Protein AF-0000000077606798 (afdb_homodimer)

Solvent-accessible surface area (backbone atoms only — not comparable to full-atom values): 22899 Å² total; per-residue (Å²): 129,85,68,53,22,37,38,32,32,37,17,49,47,52,59,27,27,37,48,51,53,52,39,44,74,72,58,34,40,28,36,31,19,18,74,56,58,89,78,23,57,72,38,57,70,66,60,51,72,39,81,43,58,38,43,58,64,34,69,66,38,40,52,53,44,38,59,76,44,62,91,40,50,25,35,30,39,37,43,47,50,68,63,57,62,83,28,42,87,86,61,51,46,72,66,56,28,53,50,22,31,34,27,40,26,50,16,51,53,53,43,52,60,61,40,40,68,20,29,49,44,14,18,72,73,69,67,37,20,37,38,35,38,58,48,42,70,64,26,12,54,72,70,59,84,78,34,46,39,44,36,40,28,16,16,32,25,16,28,52,34,38,45,50,20,45,34,56,68,28,44,87,66,38,31,36,51,45,37,35,16,56,67,57,39,51,25,79,70,57,70,57,70,36,85,39,54,43,62,60,26,42,55,25,41,49,53,51,60,74,66,60,55,80,84,61,78,78,55,37,26,35,17,82,86,53,47,75,51,69,68,130,84,67,52,22,37,37,32,31,37,17,50,45,53,59,28,27,37,48,50,53,52,38,42,73,72,58,35,40,28,36,32,19,19,73,56,58,89,76,22,58,72,38,56,72,65,61,51,73,39,78,44,58,39,42,58,65,34,70,68,36,40,54,52,44,36,58,75,45,61,92,41,51,24,35,29,37,35,44,49,49,68,64,56,62,85,27,41,88,86,63,50,45,71,66,57,30,53,49,22,31,35,28,41,26,51,16,50,54,52,43,51,60,60,38,40,69,21,29,48,44,14,19,73,74,68,68,36,20,38,38,36,38,57,50,42,70,64,26,13,56,73,69,59,82,78,34,46,39,44,37,40,26,15,16,32,25,18,29,54,35,39,44,51,19,47,36,56,69,28,43,88,67,40,31,36,52,45,37,36,17,54,66,58,36,50,26,77,70,57,69,56,71,34,86,38,54,41,64,60,24,40,54,25,42,50,54,50,60,73,66,60,56,81,85,62,77,81,57,38,26,37,19,83,86,54,48,74,51,68,69

InterPro domains:
  IPR002347 Short-chain dehydrogenase/reductase SDR [PF00106] (4-190)
  IPR002347 Short-chain dehydrogenase/reductase SDR [PR00081] (5-22)
  IPR002347 Short-chain dehydrogenase/reductase SDR [PR00081] (72-83)
  IPR002347 Short-chain dehydrogenase/reductase SDR [PR00081] (152-171)
  IPR002347 Short-chain dehydrogenase/reductase SDR [PR00081] (173-190)
  IPR036291 NAD(P)-binding domain superfamily [SSF51735] (4-231)
  IPR051468 Fungal Secondary Metabolite SDRs [PTHR43544] (1-231)

Sequence (462 aa):
MTSKTVMITGGNRGIGLAFAQHYVKQGWNVIATARSVDTADELKNLKPWKILTLDTGDEQSILTMAKAVDGVAADLLINNSGVSFAGGLDATTKESMMREFEVNTVGPFLLTRAVLPNLRLAVAAHGQAFVAQITSRMGSIADNGSGGSYGYRASKTALNMVTQSLSLDLQSEKIGCLLLHPGHINTAIINFTGTVEAADSVAGMVRIIERAKLGDKLVMYHFEKGDVLPWMTSKTVMITGGNRGIGLAFAQHYVKQGWNVIATARSVDTADELKNLKPWKILTLDTGDEQSILTMAKAVDGVAADLLINNSGVSFAGGLDATTKESMMREFEVNTVGPFLLTRAVLPNLRLAVAAHGQAFVAQITSRMGSIADNGSGGSYGYRASKTALNMVTQSLSLDLQSEKIGCLLLHPGHINTAIINFTGTVEAADSVAGMVRIIERAKLGDKLVMYHFEKGDVLPW

Structure (mmCIF, N/CA/C/O backbone):
data_AF-0000000077606798-model_v1
#
loop_
_entity.id
_entity.type
_entity.pdbx_description
1 polymer 'Short chain dehydrogenase'
#
loop_
_atom_site.group_PDB
_atom_site.id
_atom_site.type_symbol
_atom_site.label_atom_id
_atom_site.label_alt_id
_atom_site.label_comp_id
_atom_site.label_asym_id
_atom_site.label_entity_id
_atom_site.label_seq_id
_atom_site.pdbx_PDB_ins_code
_atom_site.Cartn_x
_atom_site.Cartn_y
_atom_site.Cartn_z
_atom_site.occupancy
_atom_site.B_iso_or_equiv
_atom_site.auth_seq_id
_atom_site.auth_comp_id
_atom_site.auth_asym_id
_atom_site.auth_atom_id
_atom_site.pdbx_PDB_model_num
ATOM 1 N N . MET A 1 1 ? -1.32 -39.844 -13.5 1 56.16 1 MET A N 1
ATOM 2 C CA . MET A 1 1 ? -1.922 -38.656 -12.938 1 56.16 1 MET A CA 1
ATOM 3 C C . MET A 1 1 ? -1.541 -37.406 -13.758 1 56.16 1 MET A C 1
ATOM 5 O O . MET A 1 1 ? -0.477 -37.375 -14.375 1 56.16 1 MET A O 1
ATOM 9 N N . THR A 1 2 ? -2.58 -36.5 -14.188 1 80.06 2 THR A N 1
ATOM 10 C CA . THR A 1 2 ? -2.271 -35.406 -15.078 1 80.06 2 THR A CA 1
ATOM 11 C C . THR A 1 2 ? -1.278 -34.438 -14.43 1 80.06 2 THR A C 1
ATOM 13 O O . THR A 1 2 ? -1.363 -34.156 -13.227 1 80.06 2 THR A O 1
ATOM 16 N N . SER A 1 3 ? -0.238 -34.094 -15.086 1 93 3 SER A N 1
ATOM 17 C CA . SER A 1 3 ? 0.82 -33.219 -14.609 1 93 3 SER A CA 1
ATOM 18 C C . SER A 1 3 ? 0.248 -31.906 -14.078 1 93 3 SER A C 1
ATOM 20 O O . SER A 1 3 ? -0.699 -31.359 -14.648 1 93 3 SER A O 1
ATOM 22 N N . LYS A 1 4 ? 0.762 -31.5 -12.945 1 97.75 4 LYS A N 1
ATOM 23 C CA . LYS A 1 4 ? 0.365 -30.219 -12.398 1 97.75 4 LYS A CA 1
ATOM 24 C C . LYS A 1 4 ? 0.966 -29.062 -13.203 1 97.75 4 LYS A C 1
ATOM 26 O O . LYS A 1 4 ? 1.966 -29.25 -13.906 1 97.75 4 LYS A O 1
ATOM 31 N N . THR A 1 5 ? 0.314 -27.922 -13.203 1 98.69 5 THR A N 1
ATOM 32 C CA . THR A 1 5 ? 0.747 -26.766 -13.961 1 98.69 5 THR A CA 1
ATOM 33 C C . THR A 1 5 ? 1.038 -25.578 -13.023 1 98.69 5 THR A C 1
ATOM 35 O O . THR A 1 5 ? 0.287 -25.344 -12.078 1 98.69 5 THR A O 1
ATOM 38 N N . VAL A 1 6 ? 2.158 -24.891 -13.266 1 98.88 6 VAL A N 1
ATOM 39 C CA . VAL A 1 6 ? 2.502 -23.672 -12.562 1 98.88 6 VAL A CA 1
ATOM 40 C C . VAL A 1 6 ? 2.654 -22.516 -13.555 1 98.88 6 VAL A C 1
ATOM 42 O O . VAL A 1 6 ? 3.191 -22.703 -14.656 1 98.88 6 VAL A O 1
ATOM 45 N N . MET A 1 7 ? 2.07 -21.375 -13.25 1 98.94 7 MET A N 1
ATOM 46 C CA . MET A 1 7 ? 2.301 -20.125 -13.969 1 98.94 7 MET A CA 1
ATOM 47 C C . MET A 1 7 ? 3.248 -19.219 -13.195 1 98.94 7 MET A C 1
ATOM 49 O O . MET A 1 7 ? 3.055 -18.984 -12 1 98.94 7 MET A O 1
ATOM 53 N N . ILE A 1 8 ? 4.277 -18.719 -13.844 1 98.88 8 ILE A N 1
ATOM 54 C CA . ILE A 1 8 ? 5.305 -17.906 -13.188 1 98.88 8 ILE A CA 1
ATOM 55 C C . ILE A 1 8 ? 5.508 -16.609 -13.961 1 98.88 8 ILE A C 1
ATOM 57 O O . ILE A 1 8 ? 5.82 -16.625 -15.148 1 98.88 8 ILE A O 1
ATOM 61 N N . THR A 1 9 ? 5.316 -15.492 -13.305 1 98.75 9 THR A N 1
ATOM 62 C CA . THR A 1 9 ? 5.637 -14.227 -13.969 1 98.75 9 THR A CA 1
ATOM 63 C C . THR A 1 9 ? 7.105 -13.867 -13.758 1 98.75 9 THR A C 1
ATOM 65 O O . THR A 1 9 ? 7.691 -14.195 -12.727 1 98.75 9 THR A O 1
ATOM 68 N N . GLY A 1 10 ? 7.641 -13.156 -14.742 1 97 10 GLY A N 1
ATOM 69 C CA . GLY A 1 10 ? 9.047 -12.797 -14.656 1 97 10 GLY A CA 1
ATOM 70 C C . GLY A 1 10 ? 9.969 -14 -14.609 1 97 10 GLY A C 1
ATOM 71 O O . GLY A 1 10 ? 10.852 -14.086 -13.75 1 97 10 GLY A O 1
ATOM 72 N N . GLY A 1 11 ? 9.797 -14.906 -15.453 1 96.69 11 GLY A N 1
ATOM 73 C CA . GLY A 1 11 ? 10.492 -16.188 -15.391 1 96.69 11 GLY A CA 1
ATOM 74 C C . GLY A 1 11 ? 11.852 -16.156 -16.062 1 96.69 11 GLY A C 1
ATOM 75 O O . GLY A 1 11 ? 12.594 -17.141 -16.031 1 96.69 11 GLY A O 1
ATOM 76 N N . ASN A 1 12 ? 12.305 -15.016 -16.594 1 93.75 12 ASN A N 1
ATOM 77 C CA . ASN A 1 12 ? 13.461 -14.984 -17.484 1 93.75 12 ASN A CA 1
ATOM 78 C C . ASN A 1 12 ? 14.758 -14.812 -16.688 1 93.75 12 ASN A C 1
ATOM 80 O O . ASN A 1 12 ? 15.852 -15.031 -17.219 1 93.75 12 ASN A O 1
ATOM 84 N N . ARG A 1 13 ? 14.688 -14.422 -15.453 1 90.88 13 ARG A N 1
ATOM 85 C CA . ARG A 1 13 ? 15.898 -14.25 -14.656 1 90.88 13 ARG A CA 1
ATOM 86 C C . ARG A 1 13 ? 15.594 -14.344 -13.164 1 90.88 13 ARG A C 1
ATOM 88 O O . ARG A 1 13 ? 14.43 -14.43 -12.766 1 90.88 13 ARG A O 1
ATOM 95 N N . GLY A 1 14 ? 16.625 -14.484 -12.422 1 93.25 14 GLY A N 1
ATOM 96 C CA . GLY A 1 14 ? 16.531 -14.359 -10.977 1 93.25 14 GLY A CA 1
ATOM 97 C C . GLY A 1 14 ? 15.641 -15.422 -10.344 1 93.25 14 GLY A C 1
ATOM 98 O O . GLY A 1 14 ? 15.797 -16.609 -10.617 1 93.25 14 GLY A O 1
ATOM 99 N N . ILE A 1 15 ? 14.781 -14.969 -9.461 1 96.25 15 ILE A N 1
ATOM 100 C CA . ILE A 1 15 ? 13.922 -15.836 -8.664 1 96.25 15 ILE A CA 1
ATOM 101 C C . ILE A 1 15 ? 12.945 -16.578 -9.578 1 96.25 15 ILE A C 1
ATOM 103 O O . ILE A 1 15 ? 12.734 -17.781 -9.43 1 96.25 15 ILE A O 1
ATOM 107 N N . GLY A 1 16 ? 12.391 -15.836 -10.594 1 97.5 16 GLY A N 1
ATOM 108 C CA . GLY A 1 16 ? 11.461 -16.453 -11.523 1 97.5 16 GLY A CA 1
ATOM 109 C C . GLY A 1 16 ? 12.07 -17.578 -12.328 1 97.5 16 GLY A C 1
ATOM 110 O O . GLY A 1 16 ? 11.453 -18.625 -12.508 1 97.5 16 GLY A O 1
ATOM 111 N N . LEU A 1 17 ? 13.258 -17.344 -12.766 1 97.19 17 LEU A N 1
ATOM 112 C CA . LEU A 1 17 ? 13.961 -18.375 -13.516 1 97.19 17 LEU A CA 1
ATOM 113 C C . LEU A 1 17 ? 14.25 -19.594 -12.633 1 97.19 17 LEU A C 1
ATOM 115 O O . LEU A 1 17 ? 14.117 -20.734 -13.078 1 97.19 17 LEU A O 1
ATOM 119 N N . ALA A 1 18 ? 14.625 -19.344 -11.414 1 97.44 18 ALA A N 1
ATOM 120 C CA . ALA A 1 18 ? 14.914 -20.422 -10.477 1 97.44 18 ALA A CA 1
ATOM 121 C C . ALA A 1 18 ? 13.656 -21.25 -10.18 1 97.44 18 ALA A C 1
ATOM 123 O O . ALA A 1 18 ? 13.719 -22.469 -10.062 1 97.44 18 ALA A O 1
ATOM 124 N N . PHE A 1 19 ? 12.469 -20.625 -10.047 1 98.62 19 PHE A N 1
ATOM 125 C CA . PHE A 1 19 ? 11.211 -21.328 -9.891 1 98.62 19 PHE A CA 1
ATOM 126 C C . PHE A 1 19 ? 10.922 -22.203 -11.109 1 98.62 19 PHE A C 1
ATOM 128 O O . PHE A 1 19 ? 10.531 -23.359 -10.969 1 98.62 19 PHE A O 1
ATOM 135 N N . ALA A 1 20 ? 11.133 -21.594 -12.281 1 98.62 20 ALA A N 1
ATOM 136 C CA . ALA A 1 20 ? 10.906 -22.344 -13.516 1 98.62 20 ALA A CA 1
ATOM 137 C C . ALA A 1 20 ? 11.789 -23.594 -13.562 1 98.62 20 ALA A C 1
ATOM 139 O O . ALA A 1 20 ? 11.312 -24.688 -13.883 1 98.62 20 ALA A O 1
ATOM 140 N N . GLN A 1 21 ? 13.047 -23.422 -13.234 1 98.38 21 GLN A N 1
ATOM 141 C CA . GLN A 1 21 ? 13.984 -24.531 -13.203 1 98.38 21 GLN A CA 1
ATOM 142 C C . GLN A 1 21 ? 13.508 -25.625 -12.258 1 98.38 21 GLN A C 1
ATOM 144 O O . GLN A 1 21 ? 13.516 -26.812 -12.609 1 98.38 21 GLN A O 1
ATOM 149 N N . HIS A 1 22 ? 13.102 -25.25 -11.078 1 98.38 22 HIS A N 1
ATOM 150 C CA . HIS A 1 22 ? 12.656 -26.203 -10.062 1 98.38 22 HIS A CA 1
ATOM 151 C C . HIS A 1 22 ? 11.477 -27.016 -10.562 1 98.38 22 HIS A C 1
ATOM 153 O O . HIS A 1 22 ? 11.5 -28.25 -10.523 1 98.38 22 HIS A O 1
ATOM 159 N N . TYR A 1 23 ? 10.484 -26.391 -11.117 1 98.56 23 TYR A N 1
ATOM 160 C CA . TYR A 1 23 ? 9.234 -27.078 -11.43 1 98.56 23 TYR A CA 1
ATOM 161 C C . TYR A 1 23 ? 9.359 -27.859 -12.727 1 98.56 23 TYR A C 1
ATOM 163 O O . TYR A 1 23 ? 8.719 -28.906 -12.898 1 98.56 23 TYR A O 1
ATOM 171 N N . VAL A 1 24 ? 10.219 -27.422 -13.68 1 98.31 24 VAL A N 1
ATOM 172 C CA . VAL A 1 24 ? 10.523 -28.234 -14.852 1 98.31 24 VAL A CA 1
ATOM 173 C C . VAL A 1 24 ? 11.172 -29.547 -14.406 1 98.31 24 VAL A C 1
ATOM 175 O O . VAL A 1 24 ? 10.781 -30.625 -14.859 1 98.31 24 VAL A O 1
ATOM 178 N N . LYS A 1 25 ? 12.109 -29.406 -13.516 1 97.62 25 LYS A N 1
ATOM 179 C CA . LYS A 1 25 ? 12.805 -30.578 -13 1 97.62 25 LYS A CA 1
ATOM 180 C C . LYS A 1 25 ? 11.836 -31.531 -12.297 1 97.62 25 LYS A C 1
ATOM 182 O O . LYS A 1 25 ? 12.008 -32.75 -12.344 1 97.62 25 LYS A O 1
ATOM 187 N N . GLN A 1 26 ? 10.812 -31.016 -11.656 1 97.12 26 GLN A N 1
ATOM 188 C CA . GLN A 1 26 ? 9.836 -31.812 -10.922 1 97.12 26 GLN A CA 1
ATOM 189 C C . GLN A 1 26 ? 8.797 -32.406 -11.867 1 97.12 26 GLN A C 1
ATOM 191 O O . GLN A 1 26 ? 7.906 -33.125 -11.43 1 97.12 26 GLN A O 1
ATOM 196 N N . GLY A 1 27 ? 8.812 -32 -13.172 1 97.44 27 GLY A N 1
ATOM 197 C CA . GLY A 1 27 ? 7.926 -32.594 -14.172 1 97.44 27 GLY A CA 1
ATOM 198 C C . GLY A 1 27 ? 6.617 -31.859 -14.32 1 97.44 27 GLY A C 1
ATOM 199 O O . GLY A 1 27 ? 5.668 -32.375 -14.914 1 97.44 27 GLY A O 1
ATOM 200 N N . TRP A 1 28 ? 6.492 -30.625 -13.719 1 98.44 28 TRP A N 1
ATOM 201 C CA . TRP A 1 28 ? 5.285 -29.828 -13.875 1 98.44 28 TRP A CA 1
ATOM 202 C C . TRP A 1 28 ? 5.219 -29.203 -15.273 1 98.44 28 TRP A C 1
ATOM 204 O O . TRP A 1 28 ? 6.25 -29.031 -15.922 1 98.44 28 TRP A O 1
ATOM 214 N N . ASN A 1 29 ? 4.043 -29 -15.781 1 98.56 29 ASN A N 1
ATOM 215 C CA . ASN A 1 29 ? 3.871 -28.047 -16.875 1 98.56 29 ASN A CA 1
ATOM 216 C C . ASN A 1 29 ? 4.141 -26.609 -16.438 1 98.56 29 ASN A C 1
ATOM 218 O O . ASN A 1 29 ? 3.381 -26.062 -15.641 1 98.56 29 ASN A O 1
ATOM 222 N N . VAL A 1 30 ? 5.234 -26.047 -16.953 1 98.81 30 VAL A N 1
ATOM 223 C CA . VAL A 1 30 ? 5.621 -24.703 -16.531 1 98.81 30 VAL A CA 1
ATOM 224 C C . VAL A 1 30 ? 5.23 -23.703 -17.609 1 98.81 30 VAL A C 1
ATOM 226 O O . VAL A 1 30 ? 5.656 -23.812 -18.75 1 98.81 30 VAL A O 1
ATOM 229 N N . ILE A 1 31 ? 4.375 -22.766 -17.266 1 98.88 31 ILE A N 1
ATOM 230 C CA . ILE A 1 31 ? 4.082 -21.578 -18.062 1 98.88 31 ILE A CA 1
ATOM 231 C C . ILE A 1 31 ? 4.816 -20.375 -17.5 1 98.88 31 ILE A C 1
ATOM 233 O O . ILE A 1 31 ? 4.43 -19.844 -16.453 1 98.88 31 ILE A O 1
ATOM 237 N N . ALA A 1 32 ? 5.852 -19.969 -18.172 1 98.69 32 ALA A N 1
ATOM 238 C CA . ALA A 1 32 ? 6.652 -18.844 -17.719 1 98.69 32 ALA A CA 1
ATOM 239 C C . ALA A 1 32 ? 6.434 -17.625 -18.594 1 98.69 32 ALA A C 1
ATOM 241 O O . ALA A 1 32 ? 6.172 -17.75 -19.797 1 98.69 32 ALA A O 1
ATOM 242 N N . THR A 1 33 ? 6.523 -16.453 -17.984 1 98.56 33 THR A N 1
ATOM 243 C CA . THR A 1 33 ? 6.332 -15.227 -18.75 1 98.56 33 THR A CA 1
ATOM 244 C C . THR A 1 33 ? 7.551 -14.32 -18.625 1 98.56 33 THR A C 1
ATOM 246 O O . THR A 1 33 ? 8.336 -14.453 -17.688 1 98.56 33 THR A O 1
ATOM 249 N N . ALA A 1 34 ? 7.727 -13.492 -19.578 1 97.12 34 ALA A N 1
ATOM 250 C CA . ALA A 1 34 ? 8.734 -12.438 -19.594 1 97.12 34 ALA A CA 1
ATOM 251 C C . ALA A 1 34 ? 8.273 -11.25 -20.438 1 97.12 34 ALA A C 1
ATOM 253 O O . ALA A 1 34 ? 7.43 -11.398 -21.312 1 97.12 34 ALA A O 1
ATOM 254 N N . ARG A 1 35 ? 8.789 -10.055 -20.156 1 94.12 35 ARG A N 1
ATOM 255 C CA . ARG A 1 35 ? 8.461 -8.883 -20.953 1 94.12 35 ARG A CA 1
ATOM 256 C C . ARG A 1 35 ? 9.008 -9.016 -22.375 1 94.12 35 ARG A C 1
ATOM 258 O O . ARG A 1 35 ? 8.344 -8.625 -23.344 1 94.12 35 ARG A O 1
ATOM 265 N N . SER A 1 36 ? 10.156 -9.547 -22.375 1 92.62 36 SER A N 1
ATOM 266 C CA . SER A 1 36 ? 10.789 -9.836 -23.656 1 92.62 36 SER A CA 1
ATOM 267 C C . SER A 1 36 ? 11.188 -11.312 -23.75 1 92.62 36 SER A C 1
ATOM 269 O O . SER A 1 36 ? 12.219 -11.719 -23.219 1 92.62 36 SER A O 1
ATOM 271 N N . VAL A 1 37 ? 10.445 -12.031 -24.516 1 93.94 37 VAL A N 1
ATOM 272 C CA . VAL A 1 37 ? 10.641 -13.469 -24.641 1 93.94 37 VAL A CA 1
ATOM 273 C C . VAL A 1 37 ? 11.828 -13.75 -25.562 1 93.94 37 VAL A C 1
ATOM 275 O O . VAL A 1 37 ? 12.57 -14.711 -25.359 1 93.94 37 VAL A O 1
ATOM 278 N N . ASP A 1 38 ? 12 -12.852 -26.469 1 93 38 ASP A N 1
ATOM 279 C CA . ASP A 1 38 ? 13.031 -13.07 -27.484 1 93 38 ASP A CA 1
ATOM 280 C C . ASP A 1 38 ? 14.414 -13.156 -26.859 1 93 38 ASP A C 1
ATOM 282 O O . ASP A 1 38 ? 15.266 -13.922 -27.312 1 93 38 ASP A O 1
ATOM 286 N N . THR A 1 39 ? 14.617 -12.492 -25.766 1 91.12 39 THR A N 1
ATOM 287 C CA . THR A 1 39 ? 15.945 -12.414 -25.172 1 91.12 39 THR A CA 1
ATOM 288 C C . THR A 1 39 ? 16.047 -13.312 -23.953 1 91.12 39 THR A C 1
ATOM 290 O O . THR A 1 39 ? 17.031 -13.266 -23.203 1 91.12 39 THR A O 1
ATOM 293 N N . ALA A 1 40 ? 15.023 -14.172 -23.766 1 94.81 40 ALA A N 1
ATOM 294 C CA . ALA A 1 40 ? 14.992 -15.008 -22.562 1 94.81 40 ALA A CA 1
ATOM 295 C C . ALA A 1 40 ? 15.633 -16.359 -22.828 1 94.81 40 ALA A C 1
ATOM 297 O O . ALA A 1 40 ? 15.016 -17.406 -22.594 1 94.81 40 ALA A O 1
ATOM 298 N N . ASP A 1 41 ? 16.875 -16.406 -23.141 1 95.56 41 ASP A N 1
ATOM 299 C CA . ASP A 1 41 ? 17.562 -17.594 -23.609 1 95.56 41 ASP A CA 1
ATOM 300 C C . ASP A 1 41 ? 17.641 -18.656 -22.516 1 95.56 41 ASP A C 1
ATOM 302 O O . ASP A 1 41 ? 17.422 -19.844 -22.766 1 95.56 41 ASP A O 1
ATOM 306 N N . GLU A 1 42 ? 17.984 -18.25 -21.328 1 96.25 42 GLU A N 1
ATOM 307 C CA . GLU A 1 42 ? 18.078 -19.203 -20.219 1 96.25 42 GLU A CA 1
ATOM 308 C C . GLU A 1 42 ? 16.75 -19.875 -19.953 1 96.25 42 GLU A C 1
ATOM 310 O O . GLU A 1 42 ? 16.703 -21.078 -19.672 1 96.25 42 GLU A O 1
ATOM 315 N N . LEU A 1 43 ? 15.727 -19.125 -20.062 1 97.56 43 LEU A N 1
ATOM 316 C CA . LEU A 1 43 ? 14.391 -19.672 -19.875 1 97.56 43 LEU A CA 1
ATOM 317 C C . LEU A 1 43 ? 14.031 -20.641 -21 1 97.56 43 LEU A C 1
ATOM 319 O O . LEU A 1 43 ? 13.516 -21.719 -20.75 1 97.56 43 LEU A O 1
ATOM 323 N N . LYS A 1 44 ? 14.336 -20.281 -22.219 1 97.88 44 LYS A N 1
ATOM 324 C CA . LYS A 1 44 ? 14.055 -21.125 -23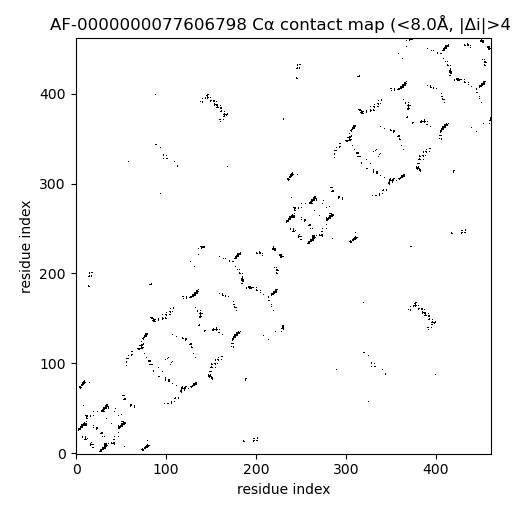.375 1 97.88 44 LYS A CA 1
ATOM 325 C C . LYS A 1 44 ? 14.781 -22.469 -23.266 1 97.88 44 LYS A C 1
ATOM 327 O O . LYS A 1 44 ? 14.227 -23.516 -23.609 1 97.88 44 LYS A O 1
ATOM 332 N N . ASN A 1 45 ? 15.914 -22.375 -22.719 1 97.75 45 ASN A N 1
ATOM 333 C CA . ASN A 1 45 ? 16.75 -23.578 -22.609 1 97.75 45 ASN A CA 1
ATOM 334 C C . ASN A 1 45 ? 16.141 -24.594 -21.641 1 97.75 45 ASN A C 1
ATOM 336 O O . ASN A 1 45 ? 16.438 -25.781 -21.719 1 97.75 45 ASN A O 1
ATOM 340 N N . LEU A 1 46 ? 15.305 -24.141 -20.703 1 98 46 LEU A N 1
ATOM 341 C CA . LEU A 1 46 ? 14.648 -25.031 -19.75 1 98 46 LEU A CA 1
ATOM 342 C C . LEU A 1 46 ? 13.555 -25.844 -20.422 1 98 46 LEU A C 1
ATOM 344 O O . LEU A 1 46 ? 13.07 -26.844 -19.875 1 98 46 LEU A O 1
ATOM 348 N N . LYS A 1 47 ? 13.141 -25.391 -21.625 1 97.69 47 LYS A N 1
ATOM 349 C CA . LYS A 1 47 ? 12.062 -26.016 -22.391 1 97.69 47 LYS A CA 1
ATOM 350 C C . LYS A 1 47 ? 10.797 -26.141 -21.547 1 97.69 47 LYS A C 1
ATOM 352 O O . LYS A 1 47 ? 10.219 -27.234 -21.453 1 97.69 47 LYS A O 1
ATOM 357 N N . PRO A 1 48 ? 10.328 -25.016 -20.969 1 98.12 48 PRO A N 1
ATOM 358 C CA . PRO A 1 48 ? 9.039 -25.062 -20.266 1 98.12 48 PRO A CA 1
ATOM 359 C C . PRO A 1 48 ? 7.871 -25.359 -21.203 1 98.12 48 PRO A C 1
ATOM 361 O O . PRO A 1 48 ? 8.047 -25.375 -22.422 1 98.12 48 PRO A O 1
ATOM 364 N N . TRP A 1 49 ? 6.711 -25.656 -20.641 1 98.25 49 TRP A N 1
ATOM 365 C CA . TRP A 1 49 ? 5.539 -26 -21.422 1 98.25 49 TRP A CA 1
ATOM 366 C C . TRP A 1 49 ? 5.133 -24.859 -22.344 1 98.25 49 TRP A C 1
ATOM 368 O O . TRP A 1 49 ? 4.777 -25.062 -23.5 1 98.25 49 TRP A O 1
ATOM 378 N N . LYS A 1 50 ? 5.188 -23.578 -21.812 1 98.19 50 LYS A N 1
ATOM 379 C CA . LYS A 1 50 ? 4.906 -22.375 -22.578 1 98.19 50 LYS A CA 1
ATOM 380 C C . LYS A 1 50 ? 5.734 -21.188 -22.078 1 98.19 50 LYS A C 1
ATOM 382 O O . LYS A 1 50 ? 6.004 -21.094 -20.875 1 98.19 50 LYS A O 1
ATOM 387 N N . ILE A 1 51 ? 6.145 -20.391 -23 1 98.5 51 ILE A N 1
ATOM 388 C CA . ILE A 1 51 ? 6.707 -19.078 -22.703 1 98.5 51 ILE A CA 1
ATOM 389 C C . ILE A 1 51 ? 5.84 -17.984 -23.312 1 98.5 51 ILE A C 1
ATOM 391 O O . ILE A 1 51 ? 5.59 -18 -24.516 1 98.5 51 ILE A O 1
ATOM 395 N N . LEU A 1 52 ? 5.324 -17.062 -22.5 1 98.56 52 LEU A N 1
ATOM 396 C CA . LEU A 1 52 ? 4.398 -16.031 -22.969 1 98.56 52 LEU A CA 1
ATOM 397 C C . LEU A 1 52 ? 4.918 -14.648 -22.625 1 98.56 52 LEU A C 1
ATOM 399 O O . LEU A 1 52 ? 5.59 -14.469 -21.594 1 98.56 52 LEU A O 1
ATOM 403 N N . THR A 1 53 ? 4.602 -13.695 -23.453 1 98.44 53 THR A N 1
ATOM 404 C CA . THR A 1 53 ? 4.914 -12.305 -23.156 1 98.44 53 THR A CA 1
ATOM 405 C C . THR A 1 53 ? 3.924 -11.727 -22.156 1 98.44 53 THR A C 1
ATOM 407 O O . THR A 1 53 ? 2.713 -11.914 -22.281 1 98.44 53 THR A O 1
ATOM 410 N N . LEU A 1 54 ? 4.477 -11.047 -21.125 1 98.56 54 LEU A N 1
ATOM 411 C CA . LEU A 1 54 ? 3.619 -10.398 -20.141 1 98.56 54 LEU A CA 1
ATOM 412 C C . LEU A 1 54 ? 4.293 -9.156 -19.562 1 98.56 54 LEU A C 1
ATOM 414 O O . LEU A 1 54 ? 5.445 -9.219 -19.125 1 98.56 54 LEU A O 1
ATOM 418 N N . ASP A 1 55 ? 3.629 -8.07 -19.719 1 98.25 55 ASP A N 1
ATOM 419 C CA . ASP A 1 55 ? 3.893 -6.879 -18.922 1 98.25 55 ASP A CA 1
ATOM 420 C C . ASP A 1 55 ? 2.863 -6.73 -17.797 1 98.25 55 ASP A C 1
ATOM 422 O O . ASP A 1 55 ? 1.718 -6.348 -18.047 1 98.25 55 ASP A O 1
ATOM 426 N N . THR A 1 56 ? 3.32 -6.977 -16.578 1 97.38 56 THR A N 1
ATOM 427 C CA . THR A 1 56 ? 2.414 -7.027 -15.438 1 97.38 56 THR A CA 1
ATOM 428 C C . THR A 1 56 ? 1.815 -5.652 -15.156 1 97.38 56 THR A C 1
ATOM 430 O O . THR A 1 56 ? 0.775 -5.543 -14.508 1 97.38 56 THR A O 1
ATOM 433 N N . GLY A 1 57 ? 2.402 -4.582 -15.625 1 97.81 57 GLY A N 1
ATOM 434 C CA . GLY A 1 57 ? 1.864 -3.246 -15.43 1 97.81 57 GLY A CA 1
ATOM 435 C C . GLY A 1 57 ? 0.863 -2.848 -16.5 1 97.81 57 GLY A C 1
ATOM 436 O O . GLY A 1 57 ? 0.305 -1.749 -16.453 1 97.81 57 GLY A O 1
ATOM 437 N N . ASP A 1 58 ? 0.634 -3.711 -17.469 1 98.31 58 ASP A N 1
ATOM 438 C CA . ASP A 1 58 ? -0.265 -3.447 -18.594 1 98.31 58 ASP A CA 1
ATOM 439 C C . ASP A 1 58 ? -1.455 -4.402 -18.578 1 98.31 58 ASP A C 1
ATOM 441 O O . ASP A 1 58 ? -1.312 -5.586 -18.891 1 98.31 58 ASP A O 1
ATOM 445 N N . GLU A 1 59 ? -2.611 -3.844 -18.297 1 98.38 59 GLU A N 1
ATOM 446 C CA . GLU A 1 59 ? -3.807 -4.668 -18.156 1 98.38 59 GLU A CA 1
ATOM 447 C C . GLU A 1 59 ? -4.113 -5.43 -1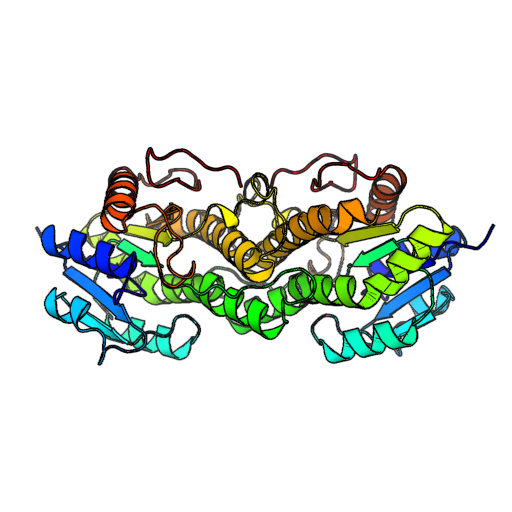9.453 1 98.38 59 GLU A C 1
ATOM 449 O O . GLU A 1 59 ? -4.555 -6.578 -19.406 1 98.38 59 GLU A O 1
ATOM 454 N N . GLN A 1 60 ? -3.934 -4.777 -20.562 1 98.56 60 GLN A N 1
ATOM 455 C CA . GLN A 1 60 ? -4.18 -5.465 -21.828 1 98.56 60 GLN A CA 1
ATOM 456 C C . GLN A 1 60 ? -3.213 -6.629 -22.016 1 98.56 60 GLN A C 1
ATOM 458 O O . GLN A 1 60 ? -3.59 -7.676 -22.547 1 98.56 60 GLN A O 1
ATOM 463 N N . SER A 1 61 ? -1.979 -6.477 -21.672 1 98.75 61 SER A N 1
ATOM 464 C CA . SER A 1 61 ? -1.008 -7.566 -21.703 1 98.75 61 SER A CA 1
ATOM 465 C C . SER A 1 61 ? -1.459 -8.734 -20.844 1 98.75 61 SER A C 1
ATOM 467 O O . SER A 1 61 ? -1.358 -9.898 -21.25 1 98.75 61 SER A O 1
ATOM 469 N N . ILE A 1 62 ? -2.01 -8.461 -19.688 1 98.81 62 ILE A N 1
ATOM 470 C CA . ILE A 1 62 ? -2.5 -9.461 -18.75 1 98.81 62 ILE A CA 1
ATOM 471 C C . ILE A 1 62 ? -3.654 -10.242 -19.375 1 98.81 62 ILE A C 1
ATOM 473 O O . ILE A 1 62 ? -3.67 -11.477 -19.359 1 98.81 6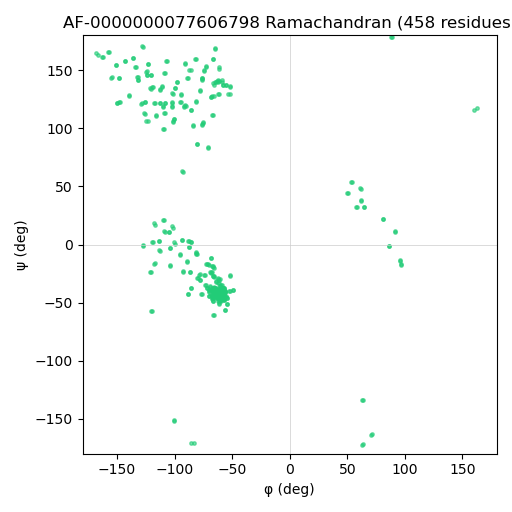2 ILE A O 1
ATOM 477 N N . LEU A 1 63 ? -4.539 -9.508 -19.969 1 98.62 63 LEU A N 1
ATOM 478 C CA . LEU A 1 63 ? -5.703 -10.148 -20.562 1 98.62 63 LEU A CA 1
ATOM 479 C C . LEU A 1 63 ? -5.289 -11.016 -21.75 1 98.62 63 LEU A C 1
ATOM 481 O O . LEU A 1 63 ? -5.836 -12.109 -21.953 1 98.62 63 LEU A O 1
ATOM 485 N N . THR A 1 64 ? -4.367 -10.562 -22.531 1 98.69 64 THR A N 1
ATOM 486 C CA . THR A 1 64 ? -3.852 -11.328 -23.656 1 98.69 64 THR A CA 1
ATOM 487 C C . THR A 1 64 ? -3.193 -12.625 -23.172 1 98.69 64 THR A C 1
ATOM 489 O O . THR A 1 64 ? -3.432 -13.695 -23.734 1 98.69 64 THR A O 1
ATOM 492 N N . MET A 1 65 ? -2.402 -12.523 -22.172 1 98.62 65 MET A N 1
ATOM 493 C CA . MET A 1 65 ? -1.747 -13.695 -21.594 1 98.62 65 MET A CA 1
ATOM 494 C C . MET A 1 65 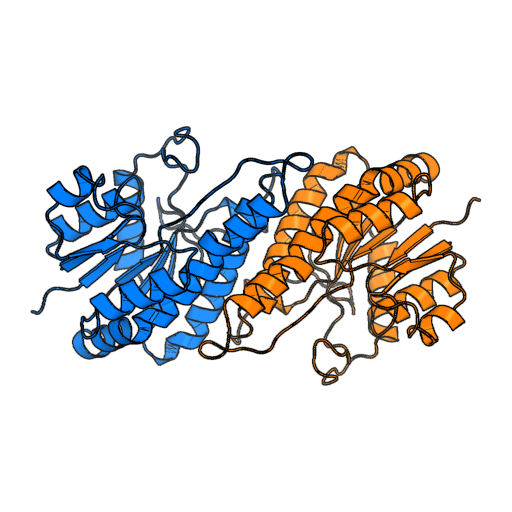? -2.775 -14.688 -21.078 1 98.62 65 MET A C 1
ATOM 496 O O . MET A 1 65 ? -2.65 -15.898 -21.297 1 98.62 65 MET A O 1
ATOM 500 N N . ALA A 1 66 ? -3.805 -14.203 -20.328 1 98.81 66 ALA A N 1
ATOM 501 C CA . ALA A 1 66 ? -4.855 -15.055 -19.781 1 98.81 66 ALA A CA 1
ATOM 502 C C . ALA A 1 66 ? -5.594 -15.797 -20.891 1 98.81 66 ALA A C 1
ATOM 504 O O . ALA A 1 66 ? -5.91 -16.984 -20.75 1 98.81 66 ALA A O 1
ATOM 505 N N . LYS A 1 67 ? -5.789 -15.078 -21.984 1 98.69 67 LYS A N 1
ATOM 506 C CA . LYS A 1 67 ? -6.465 -15.695 -23.109 1 98.69 67 LYS A CA 1
ATOM 507 C C . LYS A 1 67 ? -5.625 -16.828 -23.703 1 98.69 67 LYS A C 1
ATOM 509 O O . LYS A 1 67 ? -6.164 -17.859 -24.125 1 98.69 67 LYS A O 1
ATOM 514 N N . ALA A 1 68 ? -4.367 -16.703 -23.75 1 98.69 68 ALA A N 1
ATOM 515 C CA . ALA A 1 68 ? -3.449 -17.672 -24.344 1 98.69 68 ALA A CA 1
ATOM 516 C C . ALA A 1 68 ? -3.438 -18.969 -23.547 1 98.69 68 ALA A C 1
ATOM 518 O O . ALA A 1 68 ? -2.998 -20.016 -24.047 1 98.69 68 ALA A O 1
ATOM 519 N N . VAL A 1 69 ? -3.895 -18.938 -22.312 1 98.69 69 VAL A N 1
ATOM 520 C CA . VAL A 1 69 ? -3.865 -20.141 -21.5 1 98.69 69 VAL A CA 1
ATOM 521 C C . VAL A 1 69 ? -5.289 -20.562 -21.141 1 98.69 69 VAL A C 1
ATOM 523 O O . VAL A 1 69 ? -5.504 -21.266 -20.156 1 98.69 69 VAL A O 1
ATOM 526 N N . ASP A 1 70 ? -6.211 -20 -21.906 1 98.38 70 ASP A N 1
ATOM 527 C CA . ASP A 1 70 ? -7.609 -20.359 -21.688 1 98.38 70 ASP A CA 1
ATOM 528 C C . ASP A 1 70 ? -7.797 -21.875 -21.688 1 98.38 70 ASP A C 1
ATOM 530 O O . ASP A 1 70 ? -7.266 -22.578 -22.562 1 98.38 70 ASP A O 1
ATOM 534 N N . GLY A 1 71 ? -8.461 -22.375 -20.656 1 98.06 71 GLY A N 1
ATOM 535 C CA . GLY A 1 71 ? -8.781 -23.797 -20.594 1 98.06 71 GLY A CA 1
ATOM 536 C C . GLY A 1 71 ? -7.668 -24.625 -20 1 98.06 71 GLY A C 1
ATOM 537 O O . GLY A 1 71 ? -7.801 -25.844 -19.875 1 98.06 71 GLY A O 1
ATOM 538 N N . VAL A 1 72 ? -6.582 -24.016 -19.641 1 98.31 72 VAL A N 1
ATOM 539 C CA . VAL A 1 72 ? -5.473 -24.734 -19.016 1 98.31 72 VAL A CA 1
ATOM 540 C C . VAL A 1 72 ? -5.578 -24.641 -17.5 1 98.31 72 VAL A C 1
ATOM 542 O O . VAL A 1 72 ? -5.645 -23.547 -16.953 1 98.31 72 VAL A O 1
ATOM 545 N N . ALA A 1 73 ? -5.637 -25.828 -16.828 1 98.44 73 ALA A N 1
ATOM 546 C CA . ALA A 1 73 ? -5.625 -25.812 -15.375 1 98.44 73 ALA A CA 1
ATOM 547 C C . ALA A 1 73 ? -4.293 -25.312 -14.836 1 98.44 73 ALA A C 1
ATOM 549 O O . ALA A 1 73 ? -3.232 -25.641 -15.367 1 98.44 73 ALA A O 1
ATOM 550 N N . ALA A 1 74 ? -4.34 -24.5 -13.812 1 98.75 74 ALA A N 1
ATOM 551 C CA . ALA A 1 74 ? -3.139 -24 -13.141 1 98.75 74 ALA A CA 1
ATOM 552 C C . ALA A 1 74 ? -3.201 -24.266 -11.641 1 98.75 74 ALA A C 1
ATOM 554 O O . ALA A 1 74 ? -4.008 -23.672 -10.93 1 98.75 74 ALA A O 1
ATOM 555 N N . ASP A 1 75 ? -2.334 -25.125 -11.148 1 98.88 75 ASP A N 1
ATOM 556 C CA . ASP A 1 75 ? -2.332 -25.531 -9.75 1 98.88 75 ASP A CA 1
ATOM 557 C C . ASP A 1 75 ? -1.68 -24.453 -8.875 1 98.88 75 ASP A C 1
ATOM 559 O O . ASP A 1 75 ? -1.946 -24.375 -7.672 1 98.88 75 ASP A O 1
ATOM 563 N N . LEU A 1 76 ? -0.818 -23.688 -9.477 1 98.94 76 LEU A N 1
ATOM 564 C CA . LEU A 1 76 ? -0.028 -22.688 -8.758 1 98.94 76 LEU A CA 1
ATOM 565 C C . LEU A 1 76 ? 0.257 -21.484 -9.641 1 98.94 76 LEU A C 1
ATOM 567 O O . LEU A 1 76 ? 0.684 -21.641 -10.789 1 98.94 76 LEU A O 1
ATOM 571 N N . LEU A 1 77 ? -0.123 -20.344 -9.227 1 98.94 77 LEU A N 1
ATOM 572 C CA . LEU A 1 77 ? 0.32 -19.078 -9.789 1 98.94 77 LEU A CA 1
ATOM 573 C C . LEU A 1 77 ? 1.372 -18.422 -8.898 1 98.94 77 LEU A C 1
ATOM 575 O O . LEU A 1 77 ? 1.146 -18.234 -7.703 1 98.94 77 LEU A O 1
ATOM 579 N N . ILE A 1 78 ? 2.533 -18.156 -9.438 1 98.94 78 ILE A N 1
ATOM 580 C CA . ILE A 1 78 ? 3.576 -17.438 -8.727 1 98.94 78 ILE A CA 1
ATOM 581 C C . ILE A 1 78 ? 3.736 -16.047 -9.344 1 98.94 78 ILE A C 1
ATOM 583 O O . ILE A 1 78 ? 4.324 -15.891 -10.414 1 98.94 78 ILE A O 1
ATOM 587 N N . ASN A 1 79 ? 3.148 -15.078 -8.711 1 98.88 79 ASN A N 1
ATOM 588 C CA . ASN A 1 79 ? 3.41 -13.68 -9.055 1 98.88 79 ASN A CA 1
ATOM 589 C C . ASN A 1 79 ? 4.77 -13.219 -8.539 1 98.88 79 ASN A C 1
ATOM 591 O O . ASN A 1 79 ? 4.902 -12.859 -7.367 1 98.88 79 ASN A O 1
ATOM 595 N N . ASN A 1 80 ? 5.688 -13.109 -9.445 1 97.94 80 ASN A N 1
ATOM 596 C CA . ASN A 1 80 ? 7.078 -12.859 -9.078 1 97.94 80 ASN A CA 1
ATOM 597 C C . ASN A 1 80 ? 7.598 -11.562 -9.68 1 97.94 80 ASN A C 1
ATOM 599 O O . ASN A 1 80 ? 8.508 -10.93 -9.133 1 97.94 80 ASN A O 1
ATOM 603 N N . SER A 1 81 ? 6.977 -11.133 -10.766 1 95.12 81 SER A N 1
ATOM 604 C CA . SER A 1 81 ? 7.418 -9.891 -11.398 1 95.12 81 SER A CA 1
ATOM 605 C C . SER A 1 81 ? 7.328 -8.711 -10.438 1 95.12 81 SER A C 1
ATOM 607 O O . SER A 1 81 ? 6.395 -8.625 -9.641 1 95.12 81 SER A O 1
ATOM 609 N N . GLY A 1 82 ? 8.32 -7.867 -10.508 1 95.88 82 GLY A N 1
ATOM 610 C CA . GLY A 1 82 ? 8.336 -6.668 -9.688 1 95.88 82 GLY A CA 1
ATOM 611 C C . GLY A 1 82 ? 9.383 -5.656 -10.117 1 95.88 82 GLY A C 1
ATOM 612 O O . GLY A 1 82 ? 10.258 -5.973 -10.93 1 95.88 82 GLY A O 1
ATOM 613 N N . VAL A 1 83 ? 9.219 -4.473 -9.664 1 96.5 83 VAL A N 1
ATOM 614 C CA . VAL A 1 83 ? 10.195 -3.414 -9.922 1 96.5 83 VAL A CA 1
ATOM 615 C C . VAL A 1 83 ? 10.5 -2.672 -8.617 1 96.5 83 VAL A C 1
ATOM 617 O O . VAL A 1 83 ? 9.711 -2.717 -7.672 1 96.5 83 VAL A O 1
ATOM 620 N N . SER A 1 84 ? 11.617 -2.139 -8.547 1 95.81 84 SER A N 1
ATOM 621 C CA . SER A 1 84 ? 12.047 -1.262 -7.465 1 95.81 84 SER A CA 1
ATOM 622 C C . SER A 1 84 ? 12.859 -0.083 -7.992 1 95.81 84 SER A C 1
ATOM 624 O O . SER A 1 84 ? 13.758 -0.26 -8.82 1 95.81 84 SER A O 1
ATOM 626 N N . PHE A 1 85 ? 12.469 1.031 -7.613 1 93.69 85 PHE A N 1
ATOM 627 C CA . PHE A 1 85 ? 13.219 2.238 -7.922 1 93.69 85 PHE A CA 1
ATOM 628 C C . PHE A 1 85 ? 13.812 2.848 -6.66 1 93.69 85 PHE A C 1
ATOM 630 O O . PHE A 1 85 ? 13.172 2.857 -5.605 1 93.69 85 PHE A O 1
ATOM 637 N N . ALA A 1 86 ? 15.078 3.193 -6.746 1 82.62 86 ALA A N 1
ATOM 638 C CA . ALA A 1 86 ? 15.695 3.867 -5.609 1 82.62 86 ALA A CA 1
ATOM 639 C C . ALA A 1 86 ? 15 5.191 -5.309 1 82.62 86 ALA A C 1
ATOM 641 O O . ALA A 1 86 ? 14.344 5.766 -6.18 1 82.62 86 ALA A O 1
ATOM 642 N N . GLY A 1 87 ? 15.094 5.57 -4.008 1 83.44 87 GLY A N 1
ATOM 643 C CA . GLY A 1 87 ? 14.625 6.922 -3.752 1 83.44 87 GLY A CA 1
ATOM 644 C C . GLY A 1 87 ? 14.289 7.172 -2.291 1 83.44 87 GLY A C 1
ATOM 645 O O . GLY A 1 87 ? 13.422 6.504 -1.725 1 83.44 87 GLY A O 1
ATOM 646 N N . GLY A 1 88 ? 14.992 8.039 -1.671 1 92.62 88 GLY A N 1
ATOM 647 C CA . GLY A 1 88 ? 14.711 8.602 -0.36 1 92.62 88 GLY A CA 1
ATOM 648 C C . GLY A 1 88 ? 13.727 9.758 -0.404 1 92.62 88 GLY A C 1
ATOM 649 O O . GLY A 1 88 ? 13.039 9.953 -1.407 1 92.62 88 GLY A O 1
ATOM 650 N N . LEU A 1 89 ? 13.578 10.398 0.67 1 97 89 LEU A N 1
ATOM 651 C CA . LEU A 1 89 ? 12.609 11.469 0.866 1 97 89 LEU A CA 1
ATOM 652 C C . LEU A 1 89 ? 12.688 12.492 -0.264 1 97 89 LEU A C 1
ATOM 654 O O . LEU A 1 89 ? 11.672 12.859 -0.849 1 97 89 LEU A O 1
ATOM 658 N N . ASP A 1 90 ? 13.867 12.82 -0.75 1 95.19 90 ASP A N 1
ATOM 659 C CA . ASP A 1 90 ? 14.055 13.898 -1.711 1 95.19 90 ASP A CA 1
ATOM 660 C C . ASP A 1 90 ? 14.008 13.375 -3.145 1 95.19 90 ASP A C 1
ATOM 662 O O . ASP A 1 90 ? 13.641 14.109 -4.066 1 95.19 90 ASP A O 1
ATOM 666 N N . ALA A 1 91 ? 14.289 12.062 -3.336 1 95.44 91 ALA A N 1
ATOM 667 C CA . ALA A 1 91 ? 14.547 11.555 -4.68 1 95.44 91 ALA A CA 1
ATOM 668 C C . ALA A 1 91 ? 13.344 10.781 -5.211 1 95.44 91 ALA A C 1
ATOM 670 O O . ALA A 1 91 ? 13.227 10.555 -6.418 1 95.44 91 ALA A O 1
ATOM 671 N N . THR A 1 92 ? 12.484 10.391 -4.324 1 97.69 92 THR A N 1
ATOM 672 C CA . THR A 1 92 ? 11.32 9.617 -4.746 1 97.69 92 THR A CA 1
ATOM 673 C C . THR A 1 92 ? 10.383 10.469 -5.594 1 97.69 92 THR A C 1
ATOM 675 O O . THR A 1 92 ? 10.031 11.586 -5.207 1 97.69 92 THR A O 1
ATOM 678 N N . THR A 1 93 ? 10.008 9.969 -6.781 1 97.88 93 THR A N 1
ATOM 679 C CA . THR A 1 93 ? 9.125 10.734 -7.664 1 97.88 93 THR A CA 1
ATOM 680 C C . THR A 1 93 ? 7.727 10.117 -7.688 1 97.88 93 THR A C 1
ATOM 682 O O . THR A 1 93 ? 7.555 8.945 -7.367 1 97.88 93 THR A O 1
ATOM 685 N N . LYS A 1 94 ? 6.738 10.938 -8.062 1 98.31 94 LYS A N 1
ATOM 686 C CA . LYS A 1 94 ? 5.383 10.438 -8.281 1 98.31 94 LYS A CA 1
ATOM 687 C C . LYS A 1 94 ? 5.375 9.297 -9.289 1 98.31 94 LYS A C 1
ATOM 689 O O . LYS A 1 94 ? 4.73 8.266 -9.07 1 98.31 94 LYS A O 1
ATOM 694 N N . GLU A 1 95 ? 6.102 9.523 -10.328 1 98.12 95 GLU A N 1
ATOM 695 C CA . GLU A 1 95 ? 6.137 8.547 -11.406 1 98.12 95 GLU A CA 1
ATOM 696 C C . GLU A 1 95 ? 6.664 7.199 -10.922 1 98.12 95 GLU A C 1
ATOM 698 O O . GLU A 1 95 ? 6.086 6.152 -11.227 1 98.12 95 GLU A O 1
ATOM 703 N N . SER A 1 96 ? 7.75 7.203 -10.211 1 98.19 96 SER A N 1
ATOM 704 C CA . SER A 1 96 ? 8.336 5.957 -9.727 1 98.19 96 SER A CA 1
ATOM 705 C C . SER A 1 96 ? 7.395 5.246 -8.766 1 98.19 96 SER A C 1
ATOM 707 O O . SER A 1 96 ? 7.23 4.023 -8.828 1 98.19 96 SER A O 1
ATOM 709 N N . MET A 1 97 ? 6.75 5.977 -7.84 1 98.69 97 MET A N 1
ATOM 710 C CA . MET A 1 97 ? 5.816 5.375 -6.891 1 98.69 97 MET A CA 1
ATOM 711 C C . MET A 1 97 ? 4.633 4.742 -7.617 1 98.69 97 MET A C 1
ATOM 713 O O . MET A 1 97 ? 4.285 3.588 -7.359 1 98.69 97 MET A O 1
ATOM 717 N N . MET A 1 98 ? 4.078 5.547 -8.539 1 98.81 98 MET A N 1
ATOM 718 C CA . MET A 1 98 ? 2.912 5.051 -9.266 1 98.81 98 MET A CA 1
ATOM 719 C C . MET A 1 98 ? 3.262 3.809 -10.078 1 98.81 98 MET A C 1
ATOM 721 O O . MET A 1 98 ? 2.467 2.871 -10.156 1 98.81 98 MET A O 1
ATOM 725 N N . ARG A 1 99 ? 4.418 3.811 -10.664 1 98.56 99 ARG A N 1
ATOM 726 C CA . ARG A 1 99 ? 4.859 2.652 -11.43 1 98.56 99 ARG A CA 1
ATOM 727 C C . ARG A 1 99 ? 5.031 1.431 -10.531 1 98.56 99 ARG A C 1
ATOM 729 O O . ARG A 1 99 ? 4.664 0.318 -10.914 1 98.56 99 ARG A O 1
ATOM 736 N N . GLU A 1 100 ? 5.555 1.6 -9.383 1 98.62 100 GLU A N 1
ATOM 737 C CA . GLU A 1 100 ? 5.742 0.496 -8.445 1 98.62 100 GLU A CA 1
ATOM 738 C C . GLU A 1 100 ? 4.402 -0.064 -7.973 1 98.62 100 GLU A C 1
ATOM 740 O O . GLU A 1 100 ? 4.238 -1.281 -7.867 1 98.62 100 GLU A O 1
ATOM 745 N N . PHE A 1 101 ? 3.426 0.809 -7.727 1 98.88 101 PHE A N 1
ATOM 746 C CA . PHE A 1 101 ? 2.098 0.31 -7.383 1 98.88 101 PHE A CA 1
ATOM 747 C C . PHE A 1 101 ? 1.499 -0.477 -8.547 1 98.88 101 PHE A C 1
ATOM 749 O O . PHE A 1 101 ? 0.897 -1.532 -8.336 1 98.88 101 PHE A O 1
ATOM 756 N N . GLU A 1 102 ? 1.682 0.037 -9.711 1 98.81 102 GLU A N 1
ATOM 757 C CA . GLU A 1 102 ? 1.11 -0.564 -10.914 1 98.81 102 GLU A CA 1
ATOM 758 C C . GLU A 1 102 ? 1.641 -1.979 -11.125 1 98.81 102 GLU A C 1
ATOM 760 O O . GLU A 1 102 ? 0.866 -2.908 -11.359 1 98.81 102 GLU A O 1
ATOM 765 N N . VAL A 1 103 ? 2.873 -2.17 -10.984 1 98.69 103 VAL A N 1
ATOM 766 C CA . VAL A 1 103 ? 3.529 -3.424 -11.328 1 98.69 103 VAL A CA 1
ATOM 767 C C . VAL A 1 103 ? 3.5 -4.375 -10.133 1 98.69 103 VAL A C 1
ATOM 769 O O . VAL A 1 103 ? 3.188 -5.559 -10.281 1 98.69 103 VAL A O 1
ATOM 772 N N . ASN A 1 104 ? 3.775 -3.84 -8.938 1 98.81 104 ASN A N 1
ATOM 773 C CA . ASN A 1 104 ? 4.008 -4.699 -7.781 1 98.81 104 ASN A CA 1
ATOM 774 C C . ASN A 1 104 ? 2.699 -5.066 -7.086 1 98.81 104 ASN A C 1
ATOM 776 O O . ASN A 1 104 ? 2.646 -6.031 -6.32 1 98.81 104 ASN A O 1
ATOM 780 N N . THR A 1 105 ? 1.671 -4.25 -7.25 1 98.94 105 THR A N 1
ATOM 781 C CA . THR A 1 105 ? 0.453 -4.445 -6.473 1 98.94 105 THR A CA 1
ATOM 782 C C . THR A 1 105 ? -0.742 -4.691 -7.391 1 98.94 105 THR A C 1
ATOM 784 O O . THR A 1 105 ? -1.369 -5.75 -7.336 1 98.94 105 THR A O 1
ATOM 787 N N . VAL A 1 106 ? -0.987 -3.748 -8.289 1 98.94 106 VAL A N 1
ATOM 788 C CA . VAL A 1 106 ? -2.176 -3.795 -9.133 1 98.94 106 VAL A CA 1
ATOM 789 C C . VAL A 1 106 ? -2.047 -4.934 -10.141 1 98.94 106 VAL A C 1
ATOM 791 O O . VAL A 1 106 ? -3.016 -5.648 -10.406 1 98.94 106 VAL A O 1
ATOM 794 N N . GLY A 1 107 ? -0.868 -5.09 -10.672 1 98.88 107 GLY A N 1
ATOM 795 C CA . GLY A 1 107 ? -0.588 -6.148 -11.633 1 98.88 107 GLY A CA 1
ATOM 796 C C . GLY A 1 107 ? -0.92 -7.531 -11.109 1 98.88 107 GLY A C 1
ATOM 797 O O . GLY A 1 107 ? -1.747 -8.242 -11.688 1 98.88 107 GLY A O 1
ATOM 798 N N . PRO A 1 108 ? -0.337 -7.902 -9.977 1 98.88 108 PRO A N 1
ATOM 799 C CA . PRO A 1 108 ? -0.618 -9.211 -9.391 1 98.88 108 PRO A CA 1
ATOM 800 C C . PRO A 1 108 ? -2.102 -9.422 -9.094 1 98.88 108 PRO A C 1
ATOM 802 O O . PRO A 1 108 ? -2.613 -10.539 -9.242 1 98.88 108 PRO A O 1
ATOM 805 N N . PHE A 1 109 ? -2.834 -8.414 -8.656 1 98.88 109 PHE A N 1
ATOM 806 C CA . PHE A 1 109 ? -4.27 -8.508 -8.43 1 98.88 109 PHE A CA 1
ATOM 807 C C . PHE A 1 109 ? -5.004 -8.836 -9.727 1 98.88 109 PHE A C 1
ATOM 809 O O . PHE A 1 109 ? -5.781 -9.789 -9.781 1 98.88 109 PHE A O 1
ATOM 816 N N . LEU A 1 110 ? -4.668 -8.023 -10.75 1 98.88 110 LEU A N 1
ATOM 817 C CA . LEU A 1 110 ? -5.355 -8.164 -12.023 1 98.88 110 LEU A CA 1
ATOM 818 C C . LEU A 1 110 ? -5.027 -9.508 -12.672 1 98.88 110 LEU A C 1
ATOM 820 O O . LEU A 1 110 ? -5.902 -10.148 -13.258 1 98.88 110 LEU A O 1
ATOM 824 N N . LEU A 1 111 ? -3.809 -9.93 -12.578 1 98.88 111 LEU A N 1
ATOM 825 C CA . LEU A 1 111 ? -3.424 -11.211 -13.164 1 98.88 111 LEU A CA 1
ATOM 826 C C . LEU A 1 111 ? -4.105 -12.367 -12.445 1 98.88 111 LEU A C 1
ATOM 828 O O . LEU A 1 111 ? -4.621 -13.281 -13.086 1 98.88 111 LEU A O 1
ATOM 832 N N . THR A 1 112 ? -4.094 -12.344 -11.078 1 98.94 112 THR A N 1
ATOM 833 C CA . THR A 1 112 ? -4.781 -13.375 -10.312 1 98.94 112 THR A CA 1
ATOM 834 C C . THR A 1 112 ? -6.242 -13.477 -10.734 1 98.94 112 THR A C 1
ATOM 836 O O . THR A 1 112 ? -6.738 -14.57 -11.016 1 98.94 11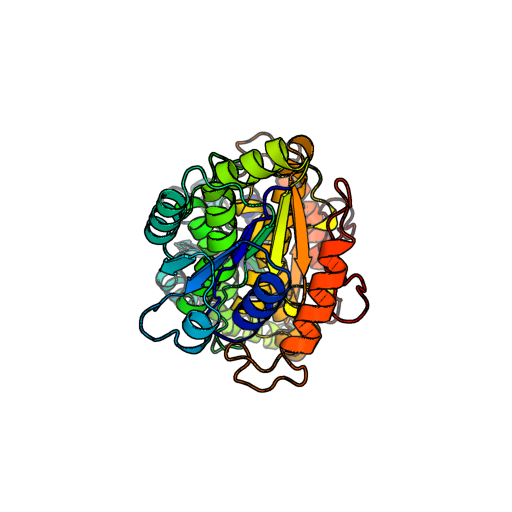2 THR A O 1
ATOM 839 N N . ARG A 1 113 ? -6.855 -12.328 -10.844 1 98.81 113 ARG A N 1
ATOM 840 C CA . ARG A 1 113 ? -8.258 -12.312 -11.258 1 98.81 113 ARG A CA 1
ATOM 841 C C . ARG A 1 113 ? -8.414 -12.891 -12.664 1 98.81 113 ARG A C 1
ATOM 843 O O . ARG A 1 113 ? -9.32 -13.688 -12.914 1 98.81 113 ARG A O 1
ATOM 850 N N . ALA A 1 114 ? -7.547 -12.539 -13.555 1 98.81 114 ALA A N 1
ATOM 851 C CA . ALA A 1 114 ? -7.652 -12.93 -14.961 1 98.81 114 ALA A CA 1
ATOM 852 C C . ALA A 1 114 ? -7.484 -14.438 -15.125 1 98.81 114 ALA A C 1
ATOM 854 O O . ALA A 1 114 ? -8.062 -15.031 -16.031 1 98.81 114 ALA A O 1
ATOM 855 N N . VAL A 1 115 ? -6.758 -15.086 -14.219 1 98.81 115 VAL A N 1
ATOM 856 C CA . VAL A 1 115 ? -6.477 -16.5 -14.414 1 98.81 115 VAL A CA 1
ATOM 857 C C . VAL A 1 115 ? -7.27 -17.328 -13.406 1 98.81 115 VAL A C 1
ATOM 859 O O . VAL A 1 115 ? -6.988 -18.516 -13.203 1 98.81 115 VAL A O 1
ATOM 862 N N . LEU A 1 116 ? -8.242 -16.734 -12.695 1 98.81 116 LEU A N 1
ATOM 863 C CA . LEU A 1 116 ? -9.094 -17.469 -11.766 1 98.81 116 LEU A CA 1
ATOM 864 C C . LEU A 1 116 ? -9.734 -18.672 -12.445 1 98.81 116 LEU A C 1
ATOM 866 O O . LEU A 1 116 ? -9.836 -19.734 -11.844 1 98.81 116 LEU A O 1
ATOM 870 N N . PRO A 1 117 ? -10.18 -18.516 -13.734 1 98.81 117 PRO A N 1
ATOM 871 C CA . PRO A 1 117 ? -10.719 -19.703 -14.391 1 98.81 117 PRO A CA 1
ATOM 872 C C . PRO A 1 117 ? -9.727 -20.859 -14.438 1 98.81 117 PRO A C 1
ATOM 874 O O . PRO A 1 117 ? -10.109 -22.016 -14.266 1 98.81 117 PRO A O 1
ATOM 877 N N . ASN A 1 118 ? -8.469 -20.594 -14.656 1 98.88 118 ASN A N 1
ATOM 878 C CA . ASN A 1 118 ? -7.43 -21.625 -14.68 1 98.88 118 ASN A CA 1
ATOM 879 C C . ASN A 1 118 ? -7.242 -22.25 -13.305 1 98.88 118 ASN A C 1
ATOM 881 O O . ASN A 1 118 ? -7.09 -23.469 -13.188 1 98.88 118 ASN A O 1
ATOM 885 N N . LEU A 1 119 ? -7.266 -21.422 -12.25 1 98.94 119 LEU A N 1
ATOM 886 C CA . LEU A 1 119 ? -7.125 -21.906 -10.883 1 98.94 119 LEU A CA 1
ATOM 887 C C . LEU A 1 119 ? -8.32 -22.781 -10.492 1 98.94 119 LEU A C 1
ATOM 889 O O . LEU A 1 119 ? -8.148 -23.812 -9.852 1 98.94 119 LEU A O 1
ATOM 893 N N . ARG A 1 120 ? -9.469 -22.359 -10.898 1 98.81 120 ARG A N 1
ATOM 894 C CA . ARG A 1 120 ? -10.68 -23.109 -10.609 1 98.81 120 ARG A CA 1
ATOM 895 C C . ARG A 1 120 ? -10.664 -24.469 -11.312 1 98.81 120 ARG A C 1
ATOM 897 O O . ARG A 1 120 ? -11.141 -25.469 -10.758 1 98.81 120 ARG A O 1
ATOM 904 N N . LEU A 1 121 ? -10.133 -24.5 -12.516 1 98.69 121 LEU A N 1
ATOM 905 C CA . LEU A 1 121 ? -9.977 -25.781 -13.211 1 98.69 121 LEU A CA 1
ATOM 906 C C . LEU A 1 121 ? -9.055 -26.719 -12.438 1 98.69 121 LEU A C 1
ATOM 908 O O . LEU A 1 121 ? -9.305 -27.922 -12.375 1 98.69 121 LEU A O 1
ATOM 912 N N . ALA A 1 122 ? -8.008 -26.172 -11.883 1 98.69 122 ALA A N 1
ATOM 913 C CA . ALA A 1 122 ? -7.098 -26.969 -11.078 1 98.69 122 ALA A CA 1
ATOM 914 C C . ALA A 1 122 ? -7.789 -27.484 -9.82 1 98.69 122 ALA A C 1
ATOM 916 O O . ALA A 1 122 ? -7.559 -28.625 -9.391 1 98.69 122 ALA A O 1
ATOM 917 N N . VAL A 1 123 ? -8.594 -26.641 -9.219 1 98.56 123 VAL A N 1
ATOM 918 C CA . VAL A 1 123 ? -9.359 -27.047 -8.055 1 98.56 123 VAL A CA 1
ATOM 919 C C . VAL A 1 123 ? -10.258 -28.234 -8.414 1 98.56 123 VAL A C 1
ATOM 921 O O . VAL A 1 123 ? -10.352 -29.203 -7.656 1 98.56 123 VAL A O 1
ATOM 924 N N . ALA A 1 124 ? -10.867 -28.141 -9.547 1 98 124 ALA A N 1
ATOM 925 C CA . ALA A 1 124 ? -11.734 -29.219 -10 1 98 124 ALA A CA 1
ATOM 926 C C . ALA A 1 124 ? -10.938 -30.5 -10.219 1 98 124 ALA A C 1
ATOM 928 O O . ALA A 1 124 ? -11.406 -31.594 -9.898 1 98 124 ALA A O 1
ATOM 929 N N . ALA A 1 125 ? -9.797 -30.391 -10.711 1 97.31 125 ALA A N 1
ATOM 930 C CA . ALA A 1 125 ? -9 -31.547 -11.117 1 97.31 125 ALA A CA 1
ATOM 931 C C . ALA A 1 125 ? -8.211 -32.125 -9.938 1 97.31 125 ALA A C 1
ATOM 933 O O . ALA A 1 125 ? -8.062 -33.344 -9.812 1 97.31 125 ALA A O 1
ATOM 934 N N . HIS A 1 126 ? -7.727 -31.219 -9.094 1 97 126 HIS A N 1
ATOM 935 C CA . HIS A 1 126 ? -6.742 -31.672 -8.117 1 97 126 HIS A CA 1
ATOM 936 C C . HIS A 1 126 ? -7.156 -31.281 -6.703 1 97 126 HIS A C 1
ATOM 938 O O . HIS A 1 126 ? -6.422 -31.531 -5.746 1 97 126 HIS A O 1
ATOM 944 N N . GLY A 1 127 ? -8.266 -30.609 -6.527 1 97.31 127 GLY A N 1
ATOM 945 C CA . GLY A 1 127 ? -8.875 -30.391 -5.223 1 97.31 127 GLY A CA 1
ATOM 946 C C . GLY A 1 127 ? -8.508 -29.047 -4.617 1 97.31 127 GLY A C 1
ATOM 947 O O . GLY A 1 127 ? -9.156 -28.594 -3.674 1 97.31 127 GLY A O 1
ATOM 948 N N . GLN A 1 128 ? -7.418 -28.422 -5.164 1 98.38 128 GLN A N 1
ATOM 949 C CA . GLN A 1 128 ? -6.977 -27.141 -4.633 1 98.38 128 GLN A CA 1
ATOM 950 C C . GLN A 1 128 ? -6.062 -26.422 -5.617 1 98.38 128 GLN A C 1
ATOM 952 O O . GLN A 1 128 ? -5.543 -27.031 -6.551 1 98.38 128 GLN A O 1
ATOM 957 N N . ALA A 1 129 ? -5.887 -25.141 -5.469 1 98.75 129 ALA A N 1
ATOM 958 C CA . ALA A 1 129 ? -4.902 -24.312 -6.164 1 98.75 129 ALA A CA 1
ATOM 959 C C . ALA A 1 129 ? -4.344 -23.234 -5.238 1 98.75 129 ALA A C 1
ATOM 961 O O . ALA A 1 129 ? -4.922 -22.953 -4.184 1 98.75 129 ALA A O 1
ATOM 962 N N . PHE A 1 130 ? -3.168 -22.719 -5.547 1 98.88 130 PHE A N 1
ATOM 963 C CA . PHE A 1 130 ? -2.553 -21.703 -4.711 1 98.88 130 PHE A CA 1
ATOM 964 C C . PHE A 1 130 ? -2.051 -20.531 -5.566 1 98.88 130 PHE A C 1
ATOM 966 O O . PHE A 1 130 ? -1.664 -20.734 -6.719 1 98.88 130 PHE A O 1
ATOM 973 N N . VAL A 1 131 ? -2.156 -19.391 -5.035 1 98.88 131 VAL A N 1
ATOM 974 C CA . VAL A 1 131 ? -1.513 -18.188 -5.543 1 98.88 131 VAL A CA 1
ATOM 975 C C . VAL A 1 131 ? -0.408 -17.75 -4.586 1 98.88 131 VAL A C 1
ATOM 977 O O . VAL A 1 131 ? -0.667 -17.484 -3.408 1 98.88 131 VAL A O 1
ATOM 980 N N . ALA A 1 132 ? 0.812 -17.703 -5.043 1 98.88 132 ALA A N 1
ATOM 981 C CA . ALA A 1 132 ? 1.944 -17.234 -4.254 1 98.88 132 ALA A CA 1
ATOM 982 C C . ALA A 1 132 ? 2.432 -15.875 -4.75 1 98.88 132 ALA A C 1
ATOM 984 O O . ALA A 1 132 ? 2.736 -15.719 -5.934 1 98.88 132 ALA A O 1
ATOM 985 N N . GLN A 1 133 ? 2.418 -14.914 -3.863 1 98.81 133 GLN A N 1
ATOM 986 C CA . GLN A 1 133 ? 3.023 -13.617 -4.145 1 98.81 133 GLN A CA 1
ATOM 987 C C . GLN A 1 133 ? 4.457 -13.555 -3.619 1 98.81 133 GLN A C 1
ATOM 989 O O . GLN A 1 133 ? 4.711 -13.875 -2.455 1 98.81 133 GLN A O 1
ATOM 994 N N . ILE A 1 134 ? 5.371 -13.148 -4.461 1 98.44 134 ILE A N 1
ATOM 995 C CA . ILE A 1 134 ? 6.707 -12.82 -3.973 1 98.44 134 ILE A CA 1
ATOM 996 C C . ILE A 1 134 ? 6.734 -11.383 -3.459 1 98.44 134 ILE A C 1
ATOM 998 O O . ILE A 1 134 ? 6.738 -10.438 -4.246 1 98.44 134 ILE A O 1
ATOM 1002 N N . THR A 1 135 ? 6.699 -11.289 -2.137 1 98 135 THR A N 1
ATOM 1003 C CA . THR A 1 135 ? 6.734 -9.984 -1.483 1 98 135 THR A CA 1
ATOM 1004 C C . THR A 1 135 ? 8.133 -9.672 -0.969 1 98 135 THR A C 1
ATOM 1006 O O . THR A 1 135 ? 9.125 -10.008 -1.621 1 98 135 THR A O 1
ATOM 1009 N N . SER A 1 136 ? 8.242 -8.938 0.036 1 96.62 136 SER A N 1
ATOM 1010 C CA . SER A 1 136 ? 9.508 -8.523 0.635 1 96.62 136 SER A CA 1
ATOM 1011 C C . SER A 1 136 ? 9.328 -8.172 2.109 1 96.62 136 SER A C 1
ATOM 1013 O O . SER A 1 136 ? 8.305 -7.617 2.504 1 96.62 136 SER A O 1
ATOM 1015 N N . ARG A 1 137 ? 10.344 -8.508 2.902 1 95.94 137 ARG A N 1
ATOM 1016 C CA . ARG A 1 137 ? 10.406 -8.008 4.273 1 95.94 137 ARG A CA 1
ATOM 1017 C C . ARG A 1 137 ? 10.25 -6.492 4.309 1 95.94 137 ARG A C 1
ATOM 1019 O O . ARG A 1 137 ? 9.727 -5.941 5.281 1 95.94 137 ARG A O 1
ATOM 1026 N N . MET A 1 138 ? 10.602 -5.832 3.273 1 96.75 138 MET A N 1
ATOM 1027 C CA . MET A 1 138 ? 10.484 -4.379 3.18 1 96.75 138 MET A CA 1
ATOM 1028 C C . MET A 1 138 ? 9.023 -3.951 3.129 1 96.75 138 MET A C 1
ATOM 1030 O O . MET A 1 138 ? 8.711 -2.766 3.264 1 96.75 138 MET A O 1
ATOM 1034 N N . GLY A 1 139 ? 8.133 -4.891 2.932 1 98.19 139 GLY A N 1
ATOM 1035 C CA . GLY A 1 139 ? 6.703 -4.609 3.004 1 98.19 139 GLY A CA 1
ATOM 1036 C C . GLY A 1 139 ? 6.141 -4.738 4.406 1 98.19 139 GLY A C 1
ATOM 1037 O O . GLY A 1 139 ? 4.926 -4.66 4.602 1 98.19 139 GLY A O 1
ATOM 1038 N N . SER A 1 140 ? 6.98 -5.031 5.414 1 98.62 140 SER A N 1
ATOM 1039 C CA . SER A 1 140 ? 6.59 -5.078 6.82 1 98.62 140 SER A CA 1
ATOM 1040 C C . SER A 1 140 ? 6.672 -3.695 7.461 1 98.62 140 SER A C 1
ATOM 1042 O O . SER A 1 140 ? 7.758 -3.129 7.59 1 98.62 140 SER A O 1
ATOM 1044 N N . ILE A 1 141 ? 5.531 -3.186 7.875 1 98.69 141 ILE A N 1
ATOM 1045 C CA . ILE A 1 141 ? 5.52 -1.875 8.516 1 98.69 141 ILE A CA 1
ATOM 1046 C C . ILE A 1 141 ? 6.23 -1.955 9.867 1 98.69 141 ILE A C 1
ATOM 1048 O O . ILE A 1 141 ? 7.062 -1.102 10.188 1 98.69 141 ILE A O 1
ATOM 1052 N N . ALA A 1 142 ? 5.992 -3.039 10.586 1 98.19 142 ALA A N 1
ATOM 1053 C CA . ALA A 1 142 ? 6.539 -3.229 11.922 1 98.19 142 ALA A CA 1
ATOM 1054 C C . ALA A 1 142 ? 8.055 -3.359 11.883 1 98.19 142 ALA A C 1
ATOM 1056 O O . ALA A 1 142 ? 8.742 -2.973 12.836 1 98.19 142 ALA A O 1
ATOM 1057 N N . ASP A 1 143 ? 8.562 -3.824 10.781 1 97.19 143 ASP A N 1
ATOM 1058 C CA . ASP A 1 143 ? 9.984 -4.113 10.688 1 97.19 143 ASP A CA 1
ATOM 1059 C C . ASP A 1 143 ? 10.727 -2.996 9.961 1 97.19 143 ASP A C 1
ATOM 1061 O O . ASP A 1 143 ? 11.906 -3.139 9.633 1 97.19 143 ASP A O 1
ATOM 1065 N N . ASN A 1 144 ? 10.008 -1.96 9.578 1 97.44 144 ASN A N 1
ATOM 1066 C CA . ASN A 1 144 ? 10.672 -0.824 8.945 1 97.44 144 ASN A CA 1
ATOM 1067 C C . ASN A 1 144 ? 11.406 0.034 9.969 1 97.44 144 ASN A C 1
ATOM 1069 O O . ASN A 1 144 ? 10.789 0.799 10.711 1 97.44 144 ASN A O 1
ATOM 1073 N N . GLY A 1 145 ? 12.75 -0.133 9.992 1 96.19 145 GLY A N 1
ATOM 1074 C CA . GLY A 1 145 ? 13.562 0.64 10.914 1 96.19 145 GLY A CA 1
ATOM 1075 C C . GLY A 1 145 ? 14.492 1.618 10.219 1 96.19 145 GLY A C 1
ATOM 1076 O O . GLY A 1 145 ? 15.234 2.35 10.875 1 96.19 145 GLY A O 1
ATOM 1077 N N . SER A 1 146 ? 14.406 1.68 8.906 1 93.88 146 SER A N 1
ATOM 1078 C CA . SER A 1 146 ? 15.43 2.447 8.203 1 93.88 146 SER A CA 1
ATOM 1079 C C . SER A 1 146 ? 14.828 3.627 7.453 1 93.88 146 SER A C 1
ATOM 1081 O O . SER A 1 146 ? 15.547 4.535 7.031 1 93.88 146 SER A O 1
ATOM 1083 N N . GLY A 1 147 ? 13.469 3.623 7.234 1 95.44 147 GLY A N 1
ATOM 1084 C CA . GLY A 1 147 ? 12.867 4.652 6.398 1 95.44 147 GLY A CA 1
ATOM 1085 C C . GLY A 1 147 ? 13.195 4.488 4.926 1 95.44 147 GLY A C 1
ATOM 1086 O O . GLY A 1 147 ? 13.469 3.375 4.465 1 95.44 147 GLY A O 1
ATOM 1087 N N . GLY A 1 148 ? 12.992 5.527 4.137 1 96 148 GLY A N 1
ATOM 1088 C CA . GLY A 1 148 ? 13.344 5.531 2.727 1 96 148 GLY A CA 1
ATOM 1089 C C . GLY A 1 148 ? 12.586 4.496 1.918 1 96 148 GLY A C 1
ATOM 1090 O O . GLY A 1 148 ? 11.57 3.963 2.377 1 96 148 GLY A O 1
ATOM 1091 N N . SER A 1 149 ? 12.992 4.359 0.667 1 96.06 149 SER A N 1
ATOM 1092 C CA . SER A 1 149 ? 12.414 3.395 -0.261 1 96.06 149 SER A CA 1
ATOM 1093 C C . SER A 1 149 ? 10.891 3.496 -0.278 1 96.06 149 SER A C 1
ATOM 1095 O O . SER A 1 149 ? 10.195 2.482 -0.192 1 96.06 149 SER A O 1
ATOM 1097 N N . TYR A 1 150 ? 10.43 4.695 -0.313 1 98.38 150 TYR A N 1
ATOM 1098 C CA . TYR A 1 150 ? 9.023 5 -0.071 1 98.38 150 TYR A CA 1
ATOM 1099 C C . TYR A 1 150 ? 8.125 4.191 -0.999 1 98.38 150 TYR A C 1
ATOM 1101 O O . TYR A 1 150 ? 7.188 3.533 -0.545 1 98.38 150 TYR A O 1
ATOM 1109 N N . GLY A 1 151 ? 8.43 4.242 -2.295 1 98.19 151 GLY A N 1
ATOM 1110 C CA . GLY A 1 151 ? 7.578 3.574 -3.262 1 98.19 151 GLY A CA 1
ATOM 1111 C C . GLY A 1 151 ? 7.609 2.062 -3.143 1 98.19 151 GLY A C 1
ATOM 1112 O O . GLY A 1 151 ? 6.562 1.409 -3.145 1 98.19 151 GLY A O 1
ATOM 1113 N N . TYR A 1 152 ? 8.789 1.483 -3.033 1 97.88 152 TYR A N 1
ATOM 1114 C CA . TYR A 1 152 ? 8.922 0.032 -3.012 1 97.88 152 TYR A CA 1
ATOM 1115 C C . TYR A 1 152 ? 8.297 -0.558 -1.756 1 97.88 152 TYR A C 1
ATOM 1117 O O . TYR A 1 152 ? 7.48 -1.481 -1.835 1 97.88 152 TYR A O 1
ATOM 1125 N N . ARG A 1 153 ? 8.617 0.001 -0.576 1 98.31 153 ARG A N 1
ATOM 1126 C CA . ARG A 1 153 ? 8.039 -0.475 0.675 1 98.31 153 ARG A CA 1
ATOM 1127 C C . ARG A 1 153 ? 6.512 -0.409 0.631 1 98.31 153 ARG A C 1
ATOM 1129 O O . ARG A 1 153 ? 5.836 -1.386 0.954 1 98.31 153 ARG A O 1
ATOM 1136 N N . ALA A 1 154 ? 6.055 0.734 0.191 1 98.81 154 ALA A N 1
ATOM 1137 C CA . ALA A 1 154 ? 4.609 0.94 0.168 1 98.81 154 ALA A CA 1
ATOM 1138 C C . ALA A 1 154 ? 3.934 -0.021 -0.805 1 98.81 154 ALA A C 1
ATOM 1140 O O . ALA A 1 154 ? 2.854 -0.544 -0.521 1 98.81 154 ALA A O 1
ATOM 1141 N N . SER A 1 155 ? 4.512 -0.249 -1.954 1 98.81 155 SER A N 1
ATOM 1142 C CA . SER A 1 155 ? 3.91 -1.131 -2.949 1 98.81 155 SER A CA 1
ATOM 1143 C C . SER A 1 155 ? 3.869 -2.574 -2.455 1 98.81 155 SER A C 1
ATOM 1145 O O . SER A 1 155 ? 2.902 -3.295 -2.711 1 98.81 155 SER A O 1
ATOM 1147 N N . LYS A 1 156 ? 4.91 -2.998 -1.778 1 98.81 156 LYS A N 1
ATOM 1148 C CA . LYS A 1 156 ? 4.938 -4.363 -1.262 1 98.81 156 LYS A CA 1
ATOM 1149 C C . LYS A 1 156 ? 4.004 -4.52 -0.067 1 98.81 156 LYS A C 1
ATOM 1151 O O . LYS A 1 156 ? 3.396 -5.574 0.121 1 98.81 156 LYS A O 1
ATOM 1156 N N . THR A 1 157 ? 3.873 -3.488 0.751 1 98.94 157 THR A N 1
ATOM 1157 C CA . THR A 1 157 ? 2.879 -3.504 1.819 1 98.94 157 THR A CA 1
ATOM 1158 C C . THR A 1 157 ? 1.468 -3.594 1.245 1 98.94 157 THR A C 1
ATOM 1160 O O . THR A 1 157 ? 0.631 -4.34 1.754 1 98.94 157 THR A O 1
ATOM 1163 N N . ALA A 1 158 ? 1.23 -2.799 0.229 1 98.94 158 ALA A N 1
ATOM 1164 C CA . ALA A 1 158 ? -0.059 -2.832 -0.457 1 98.94 158 ALA A CA 1
ATOM 1165 C C . ALA A 1 158 ? -0.333 -4.215 -1.043 1 98.94 158 ALA A C 1
ATOM 1167 O O . ALA A 1 158 ? -1.463 -4.707 -0.988 1 98.94 158 ALA A O 1
ATOM 1168 N N . LEU A 1 159 ? 0.675 -4.828 -1.598 1 98.94 159 LEU A N 1
ATOM 1169 C CA . LEU A 1 159 ? 0.543 -6.188 -2.107 1 98.94 159 LEU A CA 1
ATOM 1170 C C . LEU A 1 159 ? 0.11 -7.141 -1 1 98.94 159 LEU A C 1
ATOM 1172 O O . LEU A 1 159 ? -0.748 -8 -1.215 1 98.94 159 LEU A O 1
ATOM 1176 N N . ASN A 1 160 ? 0.727 -7.027 0.178 1 98.94 160 ASN A N 1
ATOM 1177 C CA . ASN A 1 160 ? 0.345 -7.859 1.315 1 98.94 160 ASN A CA 1
ATOM 1178 C C . ASN A 1 160 ? -1.138 -7.715 1.644 1 98.94 160 ASN A C 1
ATOM 1180 O O . ASN A 1 160 ? -1.825 -8.711 1.883 1 98.94 160 ASN A O 1
ATOM 1184 N N . MET A 1 161 ? -1.624 -6.48 1.577 1 98.88 161 MET A N 1
ATOM 1185 C CA . MET A 1 161 ? -3.031 -6.246 1.893 1 98.88 161 MET A CA 1
ATOM 1186 C C . MET A 1 161 ? -3.936 -6.836 0.817 1 98.88 161 MET A C 1
ATOM 1188 O O . MET A 1 161 ? -4.949 -7.461 1.129 1 98.88 161 MET A O 1
ATOM 1192 N N . VAL A 1 162 ? -3.596 -6.625 -0.417 1 98.88 162 VAL A N 1
ATOM 1193 C CA . VAL A 1 162 ? -4.367 -7.195 -1.517 1 98.88 162 VAL A CA 1
ATOM 1194 C C . VAL A 1 162 ? -4.449 -8.711 -1.356 1 98.88 162 VAL A C 1
ATOM 1196 O O . VAL A 1 162 ? -5.516 -9.305 -1.549 1 98.88 162 VAL A O 1
ATOM 1199 N N . THR A 1 163 ? -3.391 -9.305 -0.964 1 98.88 163 THR A N 1
ATOM 1200 C CA . THR A 1 163 ? -3.33 -10.75 -0.837 1 98.88 163 THR A CA 1
ATOM 1201 C C . THR A 1 163 ? -4.156 -11.227 0.355 1 98.88 163 THR A C 1
ATOM 1203 O O . THR A 1 163 ? -4.77 -12.297 0.305 1 98.88 163 THR A O 1
ATOM 1206 N N . GLN A 1 164 ? -4.137 -10.438 1.449 1 98.81 164 GLN A N 1
ATOM 1207 C CA . GLN A 1 164 ? -5.016 -10.75 2.57 1 98.81 164 GLN A CA 1
ATOM 1208 C C . GLN A 1 164 ? -6.477 -10.789 2.129 1 98.81 164 GLN A C 1
ATOM 1210 O O . GLN A 1 164 ? -7.215 -11.711 2.475 1 98.81 164 GLN A O 1
ATOM 1215 N N . SER A 1 165 ? -6.852 -9.797 1.354 1 98.62 165 SER A N 1
ATOM 1216 C CA . SER A 1 165 ? -8.219 -9.773 0.85 1 98.62 165 SER A CA 1
ATOM 1217 C C . SER A 1 165 ? -8.484 -10.953 -0.079 1 98.62 165 SER A C 1
ATOM 1219 O O . SER A 1 165 ? -9.539 -11.594 0.005 1 98.62 165 SER A O 1
ATOM 1221 N N . LEU A 1 166 ? -7.555 -11.266 -0.967 1 98.75 166 LEU A N 1
ATOM 1222 C CA . LEU A 1 166 ? -7.695 -12.406 -1.866 1 98.75 166 LEU A CA 1
ATOM 1223 C C . LEU A 1 166 ? -7.859 -13.703 -1.078 1 98.75 166 LEU A C 1
ATOM 1225 O O . LEU A 1 166 ? -8.688 -14.539 -1.423 1 98.75 166 LEU A O 1
ATOM 1229 N N . SER A 1 167 ? -7.02 -13.875 -0.028 1 98.69 167 SER A N 1
ATOM 1230 C CA . SER A 1 167 ? -7.047 -15.109 0.756 1 98.69 167 SER A CA 1
ATOM 1231 C C . SER A 1 167 ? -8.422 -15.344 1.372 1 98.69 167 SER A C 1
ATOM 1233 O O . SER A 1 167 ? -8.867 -16.484 1.499 1 98.69 167 SER A O 1
ATOM 1235 N N . LEU A 1 168 ? -9.07 -14.258 1.752 1 98.06 168 LEU A N 1
ATOM 1236 C CA . LEU A 1 168 ? -10.406 -14.344 2.33 1 98.06 168 LEU A CA 1
ATOM 1237 C C . LEU A 1 168 ? -11.453 -14.602 1.247 1 98.06 168 LEU A C 1
ATOM 1239 O O . LEU A 1 168 ? -12.305 -15.477 1.397 1 98.06 168 LEU A O 1
ATOM 1243 N N . ASP A 1 169 ? -11.359 -13.945 0.14 1 98 169 ASP A N 1
ATOM 1244 C CA . ASP A 1 169 ? -12.375 -13.984 -0.902 1 98 169 ASP A CA 1
ATOM 1245 C C . ASP A 1 169 ? -12.336 -15.312 -1.66 1 98 169 ASP A C 1
ATOM 1247 O O . ASP A 1 169 ? -13.359 -15.766 -2.182 1 98 169 ASP A O 1
ATOM 1251 N N . LEU A 1 170 ? -11.18 -15.953 -1.677 1 98.44 170 LEU A N 1
ATOM 1252 C CA . LEU A 1 170 ? -11.016 -17.141 -2.508 1 98.44 170 LEU A CA 1
ATOM 1253 C C . LEU A 1 170 ? -11.062 -18.406 -1.66 1 98.44 170 LEU A C 1
ATOM 1255 O O . LEU A 1 170 ? -11.016 -19.516 -2.193 1 98.44 170 LEU A O 1
ATOM 1259 N N . GLN A 1 171 ? -11.164 -18.219 -0.378 1 97.12 171 GLN A N 1
ATOM 1260 C CA . GLN A 1 171 ? -11.094 -19.359 0.548 1 97.12 171 GLN A CA 1
ATOM 1261 C C . GLN A 1 171 ? -12.156 -20.391 0.229 1 97.12 171 GLN A C 1
ATOM 1263 O O . GLN A 1 171 ? -11.875 -21.594 0.192 1 97.12 171 GLN A O 1
ATOM 1268 N N . SER A 1 172 ? -13.352 -19.938 -0.051 1 97.25 172 SER A N 1
ATOM 1269 C CA . SER A 1 172 ? -14.461 -20.844 -0.295 1 97.25 172 SER A CA 1
ATOM 1270 C C . SER A 1 172 ? -14.297 -21.578 -1.626 1 97.25 172 SER A C 1
ATOM 1272 O O . SER A 1 172 ? -14.961 -22.594 -1.872 1 97.25 172 SER A O 1
ATOM 1274 N N . GLU A 1 173 ? -13.461 -21.078 -2.459 1 98.19 173 GLU A N 1
ATOM 1275 C CA . GLU A 1 173 ? -13.227 -21.688 -3.766 1 98.19 173 GLU A CA 1
ATOM 1276 C C . GLU A 1 173 ? -12.047 -22.656 -3.723 1 98.19 173 GLU A C 1
ATOM 1278 O O . GLU A 1 173 ? -11.617 -23.156 -4.762 1 98.19 173 GLU A O 1
ATOM 1283 N N . LYS A 1 174 ? -11.523 -22.828 -2.551 1 98.62 174 LYS A N 1
ATOM 1284 C CA . LYS A 1 174 ? -10.398 -23.734 -2.326 1 98.62 174 LYS A CA 1
ATOM 1285 C C . LYS A 1 174 ? -9.148 -23.25 -3.068 1 98.62 174 LYS A C 1
ATOM 1287 O O . LYS A 1 174 ? -8.398 -24.062 -3.613 1 98.62 174 LYS A O 1
ATOM 1292 N N . ILE A 1 175 ? -9.023 -21.984 -3.184 1 98.81 175 ILE A N 1
ATOM 1293 C CA . ILE A 1 175 ? -7.816 -21.344 -3.684 1 98.81 175 ILE A CA 1
ATOM 1294 C C . ILE A 1 175 ? -7.102 -20.625 -2.539 1 98.81 175 ILE A C 1
ATOM 1296 O O . ILE A 1 175 ? -7.637 -19.672 -1.965 1 98.81 175 ILE A O 1
ATOM 1300 N N . GLY A 1 176 ? -5.906 -21.125 -2.164 1 98.69 176 GLY A N 1
ATOM 1301 C CA . GLY A 1 176 ? -5.133 -20.531 -1.084 1 98.69 176 GLY A CA 1
ATOM 1302 C C . GLY A 1 176 ? -4.156 -19.469 -1.561 1 98.69 176 GLY A C 1
ATOM 1303 O O . GLY A 1 176 ? -3.797 -19.438 -2.738 1 98.69 176 GLY A O 1
ATOM 1304 N N . CYS A 1 177 ? -3.797 -18.578 -0.68 1 98.81 177 CYS A N 1
ATOM 1305 C CA . CYS A 1 177 ? -2.826 -17.531 -0.992 1 98.81 177 CYS A CA 1
ATOM 1306 C C . CYS A 1 177 ? -1.62 -17.609 -0.063 1 98.81 177 CYS A C 1
ATOM 1308 O O . CYS A 1 177 ? -1.754 -17.984 1.103 1 98.81 177 CYS A O 1
ATOM 1310 N N . LEU A 1 178 ? -0.467 -17.281 -0.588 1 98.69 178 LEU A N 1
ATOM 1311 C CA . LEU A 1 178 ? 0.788 -17.266 0.156 1 98.69 178 LEU A CA 1
ATOM 1312 C C . LEU A 1 178 ? 1.543 -15.961 -0.09 1 98.69 178 LEU A C 1
ATOM 1314 O O . LEU A 1 178 ? 1.508 -15.414 -1.197 1 98.69 178 LEU A O 1
ATOM 1318 N N . LEU A 1 179 ? 2.172 -15.445 0.936 1 98.75 179 LEU A N 1
ATOM 1319 C CA . LEU A 1 179 ? 3.141 -14.359 0.854 1 98.75 179 LEU A CA 1
ATOM 1320 C C . LEU A 1 179 ? 4.539 -14.844 1.21 1 98.75 179 LEU A C 1
ATOM 1322 O O . LEU A 1 179 ? 4.766 -15.352 2.312 1 98.75 179 LEU A O 1
ATOM 1326 N N . LEU A 1 180 ? 5.453 -14.664 0.266 1 98.56 180 LEU A N 1
ATOM 1327 C CA . LEU A 1 180 ? 6.781 -15.242 0.443 1 98.56 180 LEU A CA 1
ATOM 1328 C C . LEU A 1 180 ? 7.859 -14.172 0.3 1 98.56 180 LEU A C 1
ATOM 1330 O O . LEU A 1 180 ? 7.926 -13.484 -0.721 1 98.56 180 LEU A O 1
ATOM 1334 N N . HIS A 1 181 ? 8.672 -13.984 1.267 1 97.75 181 HIS A N 1
ATOM 1335 C CA . HIS A 1 181 ? 9.867 -13.156 1.195 1 97.75 181 HIS A CA 1
ATOM 1336 C C . HIS A 1 181 ? 11.086 -13.984 0.796 1 97.75 181 HIS A C 1
ATOM 1338 O O . HIS A 1 181 ? 11.508 -14.875 1.537 1 97.75 181 HIS A O 1
ATOM 1344 N N . PRO A 1 182 ? 11.672 -13.656 -0.285 1 95.94 182 PRO A N 1
ATOM 1345 C CA . PRO A 1 182 ? 12.719 -14.516 -0.839 1 95.94 182 PRO A CA 1
ATOM 1346 C C . PRO A 1 182 ? 14.078 -14.297 -0.172 1 95.94 182 PRO A C 1
ATOM 1348 O O . PRO A 1 182 ? 15 -15.078 -0.38 1 95.94 182 PRO A O 1
ATOM 1351 N N . GLY A 1 183 ? 14.156 -13.266 0.711 1 91.88 183 GLY A N 1
ATOM 1352 C CA . GLY A 1 183 ? 15.461 -12.875 1.229 1 91.88 183 GLY A CA 1
ATOM 1353 C C . GLY A 1 183 ? 16.172 -11.852 0.365 1 91.88 183 GLY A C 1
ATOM 1354 O O . GLY A 1 183 ? 15.57 -11.297 -0.566 1 91.88 183 GLY A O 1
ATOM 1355 N N . HIS A 1 184 ? 17.344 -11.445 0.791 1 86.5 184 HIS A N 1
ATOM 1356 C CA . HIS A 1 184 ? 18.156 -10.5 0.027 1 86.5 184 HIS A CA 1
ATOM 1357 C C . HIS A 1 184 ? 18.906 -11.211 -1.089 1 86.5 184 HIS A C 1
ATOM 1359 O O . HIS A 1 184 ? 20.094 -11.539 -0.933 1 86.5 184 HIS A O 1
ATOM 1365 N N . ILE A 1 185 ? 18.203 -11.312 -2.176 1 81 185 ILE A N 1
ATOM 1366 C CA . ILE A 1 185 ? 18.703 -12.141 -3.266 1 81 185 ILE A CA 1
ATOM 1367 C C . ILE A 1 185 ? 19.406 -11.266 -4.297 1 81 185 ILE A C 1
ATOM 1369 O O . ILE A 1 185 ? 18.938 -10.172 -4.621 1 81 185 ILE A O 1
ATOM 1373 N N . ASN A 1 186 ? 20.453 -11.82 -4.723 1 75.56 186 ASN A N 1
ATOM 1374 C CA . ASN A 1 186 ? 21.25 -11.109 -5.715 1 75.56 186 ASN A CA 1
ATOM 1375 C C . ASN A 1 186 ? 20.547 -11.055 -7.066 1 75.56 186 ASN A C 1
ATOM 1377 O O . ASN A 1 186 ? 20.812 -11.867 -7.953 1 75.56 186 ASN A O 1
ATOM 1381 N N . THR A 1 187 ? 19.641 -10.086 -7.195 1 79.69 187 THR A N 1
ATOM 1382 C CA . THR A 1 187 ? 18.844 -9.867 -8.398 1 79.69 187 THR A CA 1
ATOM 1383 C C . THR A 1 187 ? 18.953 -8.422 -8.867 1 79.69 187 THR A C 1
ATOM 1385 O O . THR A 1 187 ? 19.5 -7.574 -8.156 1 79.69 187 THR A O 1
ATOM 1388 N N . ALA A 1 188 ? 18.453 -8.234 -10.016 1 74.81 188 ALA A N 1
ATOM 1389 C CA . ALA A 1 188 ? 18.469 -6.898 -10.602 1 74.81 188 ALA A CA 1
ATOM 1390 C C . ALA A 1 188 ? 17.703 -5.906 -9.734 1 74.81 188 ALA A C 1
ATOM 1392 O O . ALA A 1 188 ? 18.062 -4.734 -9.641 1 74.81 188 ALA A O 1
ATOM 1393 N N . ILE A 1 189 ? 16.688 -6.355 -9.008 1 78.94 189 ILE A N 1
ATOM 1394 C CA . ILE A 1 189 ? 15.805 -5.504 -8.211 1 78.94 189 ILE A CA 1
ATOM 1395 C C . ILE A 1 189 ? 16.594 -4.836 -7.098 1 78.94 189 ILE A C 1
ATOM 1397 O O . ILE A 1 189 ? 16.344 -3.68 -6.75 1 78.94 189 ILE A O 1
ATOM 1401 N N . ILE A 1 190 ? 17.625 -5.551 -6.605 1 75.31 190 ILE A N 1
ATOM 1402 C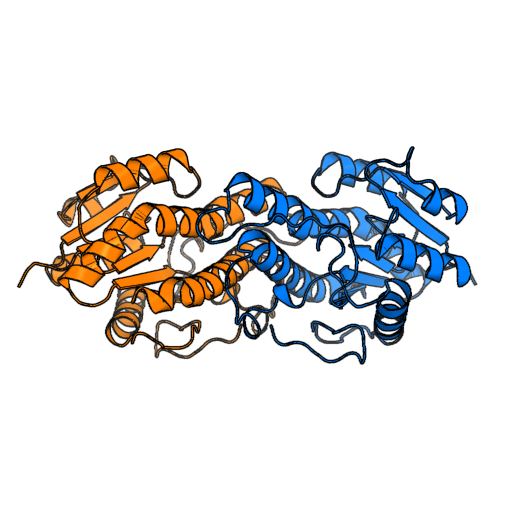 CA . ILE A 1 190 ? 18.422 -4.98 -5.523 1 75.31 190 ILE A CA 1
ATOM 1403 C C . ILE A 1 190 ? 19.797 -4.605 -6.039 1 75.31 190 ILE A C 1
ATOM 1405 O O . ILE A 1 190 ? 20.766 -4.574 -5.27 1 75.31 190 ILE A O 1
ATOM 1409 N N . ASN A 1 191 ? 19.938 -4.426 -7.352 1 71.5 191 ASN A N 1
ATOM 1410 C CA . ASN A 1 191 ? 21.188 -4.051 -8.008 1 71.5 191 ASN A CA 1
ATOM 1411 C C . ASN A 1 191 ? 22.297 -5.051 -7.711 1 71.5 191 ASN A C 1
ATOM 1413 O O . ASN A 1 191 ? 23.453 -4.664 -7.492 1 71.5 191 ASN A O 1
ATOM 1417 N N . PHE A 1 192 ? 21.969 -6.312 -7.535 1 74.94 192 PHE A N 1
ATOM 1418 C CA . PHE A 1 192 ? 22.875 -7.445 -7.383 1 74.94 192 PHE A CA 1
ATOM 1419 C C . PHE A 1 192 ? 23.75 -7.277 -6.145 1 74.94 192 PHE A C 1
ATOM 1421 O O . PHE A 1 192 ? 24.953 -7.551 -6.184 1 74.94 192 PHE A O 1
ATOM 1428 N N . THR A 1 193 ? 23.156 -6.734 -5.027 1 73.5 193 THR A N 1
ATOM 1429 C CA . THR A 1 193 ? 23.875 -6.57 -3.764 1 73.5 193 THR A CA 1
ATOM 1430 C C . THR A 1 193 ? 23.469 -7.668 -2.777 1 73.5 193 THR A C 1
ATOM 1432 O O . THR A 1 193 ? 23.859 -7.621 -1.605 1 73.5 193 THR A O 1
ATOM 1435 N N . GLY A 1 194 ? 22.844 -8.695 -3.342 1 78.06 194 GLY A N 1
ATOM 1436 C CA . GLY A 1 194 ? 22.266 -9.711 -2.469 1 78.06 194 GLY A CA 1
ATOM 1437 C C . GLY A 1 194 ? 23.281 -10.742 -2.006 1 78.06 194 GLY A C 1
ATOM 1438 O O . GLY A 1 194 ? 24.328 -10.906 -2.629 1 78.06 194 GLY A O 1
ATOM 1439 N N . THR A 1 195 ? 22.906 -11.414 -0.894 1 78.69 195 THR A N 1
ATOM 1440 C CA . THR A 1 195 ? 23.812 -12.367 -0.259 1 78.69 195 THR A CA 1
ATOM 1441 C C . THR A 1 195 ? 23.25 -13.789 -0.376 1 78.69 195 THR A C 1
ATOM 1443 O O . THR A 1 195 ? 23.938 -14.758 -0.03 1 78.69 195 THR A O 1
ATOM 1446 N N . VAL A 1 196 ? 22.078 -13.961 -0.891 1 81.69 196 VAL A N 1
ATOM 1447 C CA . VAL A 1 196 ? 21.422 -15.266 -1.021 1 81.69 196 VAL A CA 1
ATOM 1448 C C . VAL A 1 196 ? 21.344 -15.656 -2.494 1 81.69 196 VAL A C 1
ATOM 1450 O O . VAL A 1 196 ? 21.016 -14.828 -3.348 1 81.69 196 VAL A O 1
ATOM 1453 N N . GLU A 1 197 ? 21.672 -16.906 -2.727 1 86.81 197 GLU A N 1
ATOM 1454 C CA . GLU A 1 197 ? 21.516 -17.422 -4.086 1 86.81 197 GLU A CA 1
ATOM 1455 C C . GLU A 1 197 ? 20.062 -17.703 -4.418 1 86.81 197 GLU A C 1
ATOM 1457 O O . GLU A 1 197 ? 19.312 -18.203 -3.572 1 86.81 197 GLU A O 1
ATOM 1462 N N . ALA A 1 198 ? 19.719 -17.438 -5.645 1 89.81 198 ALA A N 1
ATOM 1463 C CA . ALA A 1 198 ? 18.344 -17.625 -6.082 1 89.81 198 ALA A CA 1
ATOM 1464 C C . ALA A 1 198 ? 17.891 -19.062 -5.848 1 89.81 198 ALA A C 1
ATOM 1466 O O . ALA A 1 198 ? 16.75 -19.312 -5.434 1 89.81 198 ALA A O 1
ATOM 1467 N N . ALA A 1 199 ? 18.781 -20.016 -6.051 1 90.88 199 ALA A N 1
ATOM 1468 C CA . ALA A 1 199 ? 18.438 -21.438 -5.91 1 90.88 199 ALA A CA 1
ATOM 1469 C C . ALA A 1 199 ? 18.078 -21.766 -4.465 1 90.88 199 ALA A C 1
ATOM 1471 O O . ALA A 1 199 ? 17.141 -22.516 -4.207 1 90.88 199 ALA A O 1
ATOM 1472 N N . ASP A 1 200 ? 18.828 -21.234 -3.525 1 92.25 200 ASP A N 1
ATOM 1473 C CA . ASP A 1 200 ? 18.562 -21.469 -2.109 1 92.25 200 ASP A CA 1
ATOM 1474 C C . ASP A 1 200 ? 17.25 -20.828 -1.68 1 92.25 200 ASP A C 1
ATOM 1476 O O . ASP A 1 200 ? 16.484 -21.422 -0.927 1 92.25 200 ASP A O 1
ATOM 1480 N N . SER A 1 201 ? 17.047 -19.625 -2.113 1 94.56 201 SER A N 1
ATOM 1481 C CA . SER A 1 201 ? 15.812 -18.906 -1.817 1 94.56 201 SER A CA 1
ATOM 1482 C C . SER A 1 201 ? 14.594 -19.656 -2.322 1 94.56 201 SER A C 1
ATOM 1484 O O . SER A 1 201 ? 13.633 -19.875 -1.575 1 94.56 201 SER A O 1
ATOM 1486 N N . VAL A 1 202 ? 14.664 -20.141 -3.535 1 96.88 202 VAL A N 1
ATOM 1487 C CA . VAL A 1 202 ? 13.547 -20.828 -4.16 1 96.88 202 VAL A CA 1
ATOM 1488 C C . VAL A 1 202 ? 13.32 -22.188 -3.475 1 96.88 202 VAL A C 1
ATOM 1490 O O . VAL A 1 202 ? 12.18 -22.594 -3.262 1 96.88 202 VAL A O 1
ATOM 1493 N N . ALA A 1 203 ? 14.406 -22.875 -3.115 1 96.31 203 ALA A N 1
ATOM 1494 C CA . ALA A 1 203 ? 14.258 -24.141 -2.385 1 96.31 203 ALA A CA 1
ATOM 1495 C C . ALA A 1 203 ? 13.461 -23.938 -1.098 1 96.31 203 ALA A C 1
ATOM 1497 O O . ALA A 1 203 ? 12.602 -24.75 -0.752 1 96.31 203 ALA A O 1
ATOM 1498 N N . GLY A 1 204 ? 13.805 -22.875 -0.394 1 96.69 204 GLY A N 1
ATOM 1499 C CA . GLY A 1 204 ? 13.07 -22.547 0.82 1 96.69 204 GLY A CA 1
ATOM 1500 C C . GLY A 1 204 ? 11.609 -22.219 0.565 1 96.69 204 GLY A C 1
ATOM 1501 O O . GLY A 1 204 ? 10.719 -22.703 1.265 1 96.69 204 GLY A O 1
ATOM 1502 N N . MET A 1 205 ? 11.328 -21.438 -0.45 1 98.12 205 MET A N 1
ATOM 1503 C CA . MET A 1 205 ? 9.961 -21.016 -0.758 1 98.12 205 MET A CA 1
ATOM 1504 C C . MET A 1 205 ? 9.125 -22.203 -1.25 1 98.12 205 MET A C 1
ATOM 1506 O O . MET A 1 205 ? 7.945 -22.312 -0.919 1 98.12 205 MET A O 1
ATOM 1510 N N . VAL A 1 206 ? 9.773 -23.094 -1.997 1 98.12 206 VAL A N 1
ATOM 1511 C CA . VAL A 1 206 ? 9.07 -24.281 -2.484 1 98.12 206 VAL A CA 1
ATOM 1512 C C . VAL A 1 206 ? 8.648 -25.156 -1.303 1 98.12 206 VAL A C 1
ATOM 1514 O O . VAL A 1 206 ? 7.543 -25.703 -1.293 1 98.12 206 VAL A O 1
ATOM 1517 N N . ARG A 1 207 ? 9.5 -25.281 -0.298 1 97.75 207 ARG A N 1
ATOM 1518 C CA . ARG A 1 207 ? 9.141 -26.031 0.895 1 97.75 207 ARG A CA 1
ATOM 1519 C C . ARG A 1 207 ? 7.922 -25.438 1.581 1 97.75 207 ARG A C 1
ATOM 1521 O O . ARG A 1 207 ? 7.051 -26.156 2.061 1 97.75 207 ARG A O 1
ATOM 1528 N N . ILE A 1 208 ? 7.875 -24.125 1.656 1 97.88 208 ILE A N 1
ATOM 1529 C CA . ILE A 1 208 ? 6.742 -23.438 2.262 1 97.88 208 ILE A CA 1
ATOM 1530 C C . ILE A 1 208 ? 5.48 -23.703 1.446 1 97.88 208 ILE A C 1
ATOM 1532 O O . ILE A 1 208 ? 4.426 -24.016 2.006 1 97.88 208 ILE A O 1
ATOM 1536 N N . ILE A 1 209 ? 5.582 -23.625 0.104 1 98.25 209 ILE A N 1
ATOM 1537 C CA . ILE A 1 209 ? 4.453 -23.844 -0.795 1 98.25 209 ILE A CA 1
ATOM 1538 C C . ILE A 1 209 ? 3.926 -25.266 -0.633 1 98.25 209 ILE A C 1
ATOM 1540 O O . ILE A 1 209 ? 2.715 -25.484 -0.542 1 98.25 209 ILE A O 1
ATOM 1544 N N . GLU A 1 210 ? 4.773 -26.234 -0.53 1 96.88 210 GLU A N 1
ATOM 1545 C CA . GLU A 1 210 ? 4.406 -27.641 -0.453 1 96.88 210 GLU A CA 1
ATOM 1546 C C . GLU A 1 210 ? 3.709 -27.953 0.867 1 96.88 210 GLU A C 1
ATOM 1548 O O . GLU A 1 210 ? 2.895 -28.875 0.94 1 96.88 210 GLU A O 1
ATOM 1553 N N . ARG A 1 211 ? 3.982 -27.156 1.865 1 96.12 211 ARG A N 1
ATOM 1554 C CA . ARG A 1 211 ? 3.426 -27.422 3.188 1 96.12 211 ARG A CA 1
ATOM 1555 C C . ARG A 1 211 ? 2.141 -26.625 3.41 1 96.12 211 ARG A C 1
ATOM 1557 O O . ARG A 1 211 ? 1.441 -26.828 4.402 1 96.12 211 ARG A O 1
ATOM 1564 N N . ALA A 1 212 ? 1.841 -25.766 2.52 1 97 212 ALA A N 1
ATOM 1565 C CA . ALA A 1 212 ? 0.681 -24.875 2.668 1 97 212 ALA A CA 1
ATOM 1566 C C . ALA A 1 212 ? -0.617 -25.688 2.666 1 97 212 ALA A C 1
ATOM 1568 O O . ALA A 1 212 ? -0.758 -26.641 1.904 1 97 212 ALA A O 1
ATOM 1569 N N . LYS A 1 213 ? -1.543 -25.297 3.521 1 96.88 213 LYS A N 1
ATOM 1570 C CA . LYS A 1 213 ? -2.861 -25.922 3.605 1 96.88 213 LYS A CA 1
ATOM 1571 C C . LYS A 1 213 ? -3.969 -24.875 3.426 1 96.88 213 LYS A C 1
ATOM 1573 O O . LYS A 1 213 ? -3.836 -23.734 3.875 1 96.88 213 LYS A O 1
ATOM 1578 N N . LEU A 1 214 ? -5.059 -25.375 2.777 1 96.44 214 LEU A N 1
ATOM 1579 C CA . LEU A 1 214 ? -6.23 -24.516 2.68 1 96.44 214 LEU A CA 1
ATOM 1580 C C . LEU A 1 214 ? -6.723 -24.109 4.062 1 96.44 214 LEU A C 1
ATOM 1582 O O . LEU A 1 214 ? -6.738 -24.922 4.988 1 96.44 214 LEU A O 1
ATOM 1586 N N . GLY A 1 215 ? -7.059 -22.938 4.238 1 91.88 215 GLY A N 1
ATOM 1587 C CA . GLY A 1 215 ? -7.586 -22.469 5.512 1 91.88 215 GLY A CA 1
ATOM 1588 C C . GLY A 1 215 ? -6.531 -21.844 6.402 1 91.88 215 GLY A C 1
ATOM 1589 O O . GLY A 1 215 ? -6.852 -21.219 7.414 1 91.88 215 GLY A O 1
ATOM 1590 N N . ASP A 1 216 ? -5.207 -22.062 6.031 1 94.06 216 ASP A N 1
ATOM 1591 C CA . ASP A 1 216 ? -4.164 -21.359 6.777 1 94.06 216 ASP A CA 1
ATOM 1592 C C . ASP A 1 216 ? -4.406 -19.844 6.773 1 94.06 216 ASP A C 1
ATOM 1594 O O . ASP A 1 216 ? -4.824 -19.281 5.758 1 94.06 216 ASP A O 1
ATOM 1598 N N . LYS A 1 217 ? -4.219 -19.219 7.941 1 94.69 217 LYS A N 1
ATOM 1599 C CA . LYS A 1 217 ? -4.207 -17.766 7.961 1 94.69 217 LYS A CA 1
ATOM 1600 C C . LYS A 1 217 ? -3.07 -17.203 7.109 1 94.69 217 LYS A C 1
ATOM 1602 O O . LYS A 1 217 ? -1.971 -17.766 7.094 1 94.69 217 LYS A O 1
ATOM 1607 N N . LEU A 1 218 ? -3.361 -16.172 6.438 1 97.88 218 LEU A N 1
ATOM 1608 C CA . LEU A 1 218 ? -2.297 -15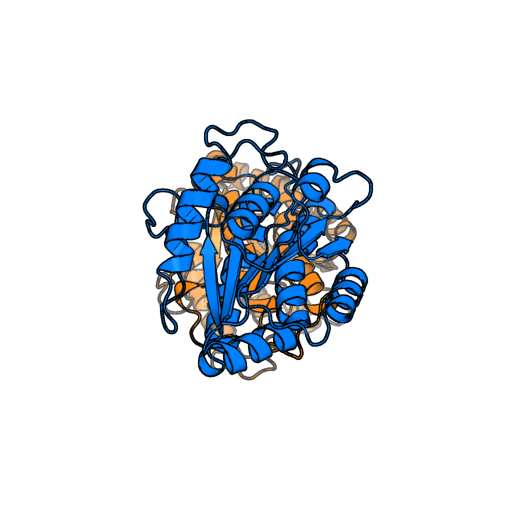.562 5.652 1 97.88 218 LEU A CA 1
ATOM 1609 C C . LEU A 1 218 ? -1.24 -14.938 6.559 1 97.88 218 LEU A C 1
ATOM 1611 O O . LEU A 1 218 ? -1.572 -14.195 7.484 1 97.88 218 LEU A O 1
ATOM 1615 N N . VAL A 1 219 ? -0.029 -15.32 6.336 1 97.69 219 VAL A N 1
ATOM 1616 C CA . VAL A 1 219 ? 1.13 -14.711 6.977 1 97.69 219 VAL A CA 1
ATOM 1617 C C . VAL A 1 219 ? 2.234 -14.484 5.945 1 97.69 219 VAL A C 1
ATOM 1619 O O . VAL A 1 219 ? 2.174 -15.023 4.836 1 97.69 219 VAL A O 1
ATOM 1622 N N . MET A 1 220 ? 3.133 -13.641 6.242 1 97.88 220 MET A N 1
ATOM 1623 C CA . MET A 1 220 ? 4.32 -13.461 5.414 1 97.88 220 MET A CA 1
ATOM 1624 C C . MET A 1 220 ? 5.453 -14.367 5.875 1 97.88 220 MET A C 1
ATOM 1626 O O . MET A 1 220 ? 5.938 -14.242 7 1 97.88 220 MET A O 1
ATOM 1630 N N . TYR A 1 221 ? 5.898 -15.242 4.977 1 97.75 221 TYR A N 1
ATOM 1631 C CA . TYR A 1 221 ? 6.934 -16.203 5.344 1 97.75 221 TYR A CA 1
ATOM 1632 C C . TYR A 1 221 ? 8.305 -15.742 4.863 1 97.75 221 TYR A C 1
ATOM 1634 O O . TYR A 1 221 ? 8.453 -15.297 3.725 1 97.75 221 TYR A O 1
ATOM 1642 N N . HIS A 1 222 ? 9.25 -15.852 5.715 1 95.94 222 HIS A N 1
ATOM 1643 C CA . HIS A 1 222 ? 10.641 -15.797 5.285 1 95.94 222 HIS A CA 1
ATOM 1644 C C . HIS A 1 222 ? 11.062 -17.109 4.613 1 95.94 222 HIS A C 1
ATOM 1646 O O . HIS A 1 222 ? 10.758 -18.188 5.113 1 95.94 222 HIS A O 1
ATOM 1652 N N . PHE A 1 223 ? 11.812 -17.094 3.641 1 92.44 223 PHE A N 1
ATOM 1653 C CA . PHE A 1 223 ? 12.078 -18.25 2.787 1 92.44 223 PHE A CA 1
ATOM 1654 C C . PHE A 1 223 ? 12.828 -19.328 3.553 1 92.44 223 PHE A C 1
ATOM 1656 O O . PHE A 1 223 ? 12.664 -20.516 3.281 1 92.44 223 PHE A O 1
ATOM 1663 N N . GLU A 1 224 ? 13.766 -18.875 4.453 1 87.81 224 GLU A N 1
ATOM 1664 C CA . GLU A 1 224 ? 14.789 -19.766 4.98 1 87.81 224 GLU A CA 1
ATOM 1665 C C . GLU A 1 224 ? 14.172 -20.859 5.855 1 87.81 224 GLU A C 1
ATOM 1667 O O . GLU A 1 224 ? 14.305 -22.047 5.562 1 87.81 224 GLU A O 1
ATOM 1672 N N . LYS A 1 225 ? 13.477 -20.547 6.961 1 84.88 225 LYS A N 1
ATOM 1673 C CA . LYS A 1 225 ? 12.93 -21.547 7.867 1 84.88 225 LYS A CA 1
ATOM 1674 C C . LYS A 1 225 ? 11.406 -21.438 7.957 1 84.88 225 LYS A C 1
ATOM 1676 O O . LYS A 1 225 ? 10.773 -22.141 8.742 1 84.88 225 LYS A O 1
ATOM 1681 N N . GLY A 1 226 ? 10.93 -20.516 7.18 1 88.94 226 GLY A N 1
ATOM 1682 C CA . GLY A 1 226 ? 9.484 -20.328 7.203 1 88.94 226 GLY A CA 1
ATOM 1683 C C . GLY A 1 226 ? 9.008 -19.484 8.375 1 88.94 226 GLY A C 1
ATOM 1684 O O . GLY A 1 226 ? 7.867 -19.625 8.812 1 88.94 226 GLY A O 1
ATOM 1685 N N . ASP A 1 227 ? 9.859 -18.734 8.883 1 93 227 ASP A N 1
ATOM 1686 C CA . ASP A 1 227 ? 9.477 -17.828 9.969 1 93 227 ASP A CA 1
ATOM 1687 C C . ASP A 1 227 ? 8.422 -16.828 9.5 1 93 227 ASP A C 1
ATOM 1689 O O . ASP A 1 227 ? 8.477 -16.344 8.375 1 93 227 ASP A O 1
ATOM 1693 N N . VAL A 1 228 ? 7.512 -16.609 10.391 1 97 228 VAL A N 1
ATOM 1694 C CA . VAL A 1 228 ? 6.48 -15.609 10.117 1 97 228 VAL A CA 1
ATOM 1695 C C . VAL A 1 228 ? 7.02 -14.211 10.422 1 97 228 VAL A C 1
ATOM 1697 O O . VAL A 1 228 ? 7.547 -13.961 11.508 1 97 228 VAL A O 1
ATOM 1700 N N . LEU A 1 229 ? 6.965 -13.367 9.406 1 97.5 229 LEU A N 1
ATOM 1701 C CA . LEU A 1 229 ? 7.355 -11.977 9.562 1 97.5 229 LEU A CA 1
ATOM 1702 C C . LEU A 1 229 ? 6.172 -11.125 10.008 1 97.5 229 LEU A C 1
ATOM 1704 O O . LEU A 1 229 ? 5.035 -11.375 9.594 1 97.5 229 LEU A O 1
ATOM 1708 N N . PRO A 1 230 ? 6.438 -10.133 10.875 1 97.81 230 PRO A N 1
ATOM 1709 C CA . PRO A 1 230 ? 5.344 -9.242 11.266 1 97.81 230 PRO A CA 1
ATOM 1710 C C . PRO A 1 230 ? 4.84 -8.383 10.109 1 97.81 230 PRO A C 1
ATOM 1712 O O . PRO A 1 230 ? 5.531 -8.234 9.094 1 97.81 230 PRO A O 1
ATOM 1715 N N . TRP A 1 231 ? 3.635 -7.902 10.273 1 98.06 231 TRP A N 1
ATOM 1716 C CA . TRP A 1 231 ? 3.109 -7.031 9.227 1 98.06 231 TRP A CA 1
ATOM 1717 C C . TRP A 1 231 ? 3.852 -5.699 9.203 1 98.06 231 TRP A C 1
ATOM 1719 O O . TRP A 1 231 ? 4.16 -5.137 10.258 1 98.06 231 TRP A O 1
ATOM 1729 N N . MET B 1 1 ? 2.416 35.344 22.172 1 56.25 1 MET B N 1
ATOM 1730 C CA . MET B 1 1 ? 3.004 34.188 21.484 1 56.25 1 MET B CA 1
ATOM 1731 C C . MET B 1 1 ? 2.4 34.031 20.094 1 56.25 1 MET B C 1
ATOM 1733 O O . MET B 1 1 ? 1.25 34.406 19.859 1 56.25 1 MET B O 1
ATOM 1737 N N . THR B 1 2 ? 3.285 33.875 18.969 1 80 2 THR B N 1
ATOM 1738 C CA . THR B 1 2 ? 2.752 33.844 17.609 1 80 2 THR B CA 1
ATOM 1739 C C . THR B 1 2 ? 1.803 32.656 17.422 1 80 2 THR B C 1
ATOM 1741 O O . THR B 1 2 ? 2.055 31.578 17.938 1 80 2 THR B O 1
ATOM 1744 N N . SER B 1 3 ? 0.656 32.875 16.922 1 93 3 SER B N 1
ATOM 1745 C CA . SER B 1 3 ? -0.375 31.875 16.703 1 93 3 SER B CA 1
ATOM 1746 C C . SER B 1 3 ? 0.173 30.688 15.93 1 93 3 SER B C 1
ATOM 1748 O O . SER B 1 3 ? 0.985 30.859 15.016 1 93 3 SER B O 1
ATOM 1750 N N . LYS B 1 4 ? -0.199 29.516 16.391 1 97.75 4 LYS B N 1
ATOM 1751 C CA . LYS B 1 4 ? 0.18 28.312 15.664 1 97.75 4 LYS B CA 1
ATOM 1752 C C . LYS B 1 4 ? -0.621 28.172 14.375 1 97.75 4 LYS B C 1
ATOM 1754 O O . LYS B 1 4 ? -1.702 28.75 14.242 1 97.75 4 LYS B O 1
ATOM 1759 N N . THR B 1 5 ? -0.061 27.5 13.391 1 98.69 5 THR B N 1
ATOM 1760 C CA . THR B 1 5 ? -0.691 27.328 12.086 1 98.69 5 THR B CA 1
ATOM 1761 C C . THR B 1 5 ? -0.918 25.844 11.797 1 98.69 5 THR B C 1
ATOM 1763 O O . THR B 1 5 ? -0.05 25.016 12.07 1 98.69 5 THR B O 1
ATOM 1766 N N . VAL B 1 6 ? -2.111 25.516 11.289 1 98.94 6 VAL B N 1
ATOM 1767 C CA . VAL B 1 6 ? -2.43 24.156 10.828 1 98.94 6 VAL B CA 1
ATOM 1768 C C . VAL B 1 6 ? -2.824 24.203 9.352 1 98.94 6 VAL B C 1
ATOM 1770 O O . VAL B 1 6 ? -3.512 25.125 8.914 1 98.94 6 VAL B O 1
ATOM 1773 N N . MET B 1 7 ? -2.277 23.281 8.562 1 98.94 7 MET B N 1
ATOM 1774 C CA . MET B 1 7 ? -2.713 23.047 7.195 1 98.94 7 MET B CA 1
ATOM 1775 C C . MET B 1 7 ? -3.594 21.797 7.117 1 98.94 7 MET B C 1
ATOM 1777 O O . MET B 1 7 ? -3.236 20.75 7.648 1 98.94 7 MET B O 1
ATOM 1781 N N . ILE B 1 8 ? -4.742 21.906 6.488 1 98.88 8 ILE B N 1
ATOM 1782 C CA . ILE B 1 8 ? -5.711 20.812 6.43 1 98.88 8 ILE B CA 1
ATOM 1783 C C . ILE B 1 8 ? -6.137 20.578 4.98 1 98.88 8 ILE B C 1
ATOM 1785 O O . ILE B 1 8 ? -6.629 21.5 4.316 1 98.88 8 ILE B O 1
ATOM 1789 N N . THR B 1 9 ? -5.926 19.391 4.484 1 98.75 9 THR B N 1
ATOM 1790 C CA . THR B 1 9 ? -6.438 19.078 3.15 1 98.75 9 THR B CA 1
ATOM 1791 C C . THR B 1 9 ? -7.879 18.594 3.225 1 98.75 9 THR B C 1
ATOM 1793 O O . THR B 1 9 ? -8.273 17.953 4.203 1 98.75 9 THR B O 1
ATOM 1796 N N . GLY B 1 10 ? -8.602 18.875 2.16 1 97 10 GLY B N 1
ATOM 1797 C CA . GLY B 1 10 ? -10 18.469 2.148 1 97 10 GLY B CA 1
ATOM 1798 C C . GLY B 1 10 ? -10.82 19.125 3.244 1 97 10 GLY B C 1
ATOM 1799 O O . GLY B 1 10 ? -11.555 18.453 3.971 1 97 10 GLY B O 1
ATOM 1800 N N . GLY B 1 11 ? -10.711 20.359 3.404 1 96.62 11 GLY B N 1
ATOM 1801 C CA . GLY B 1 11 ? -11.297 21.062 4.535 1 96.62 11 GLY B CA 1
ATOM 1802 C C . GLY B 1 11 ? -12.742 21.469 4.309 1 96.62 11 GLY B C 1
ATOM 1803 O O . GLY B 1 11 ? -13.391 22.016 5.207 1 96.62 11 GLY B O 1
ATOM 1804 N N . ASN B 1 12 ? -13.352 21.125 3.174 1 93.69 12 ASN B N 1
ATOM 1805 C CA . ASN B 1 12 ? -14.641 21.703 2.791 1 93.69 12 ASN B CA 1
ATOM 1806 C C . ASN B 1 12 ? -15.805 20.891 3.34 1 93.69 12 ASN B C 1
ATOM 1808 O O . ASN B 1 12 ? -16.953 21.344 3.338 1 93.69 12 ASN B O 1
ATOM 1812 N N . ARG B 1 13 ? -15.57 19.688 3.801 1 90.88 13 ARG B N 1
ATOM 1813 C CA . ARG B 1 13 ? -16.656 18.875 4.336 1 90.88 13 ARG B CA 1
ATOM 1814 C C . ARG B 1 13 ? -16.109 17.797 5.277 1 90.88 13 ARG B C 1
ATOM 1816 O O . ARG B 1 13 ? -14.906 17.641 5.414 1 90.88 13 ARG B O 1
ATOM 1823 N N . GLY B 1 14 ? -17.016 17.234 6 1 93.19 14 GLY B N 1
ATOM 1824 C CA . GLY B 1 14 ? -16.703 16.047 6.773 1 93.19 14 GLY B CA 1
ATOM 1825 C C . GLY B 1 14 ? -15.648 16.297 7.848 1 93.19 14 GLY B C 1
ATOM 1826 O O . GLY B 1 14 ? -15.758 17.234 8.625 1 93.19 14 GLY B O 1
ATOM 1827 N N . ILE B 1 15 ? -14.703 15.383 7.902 1 96.19 15 ILE B N 1
ATOM 1828 C CA . ILE B 1 15 ? -13.664 15.375 8.93 1 96.19 15 ILE B CA 1
ATOM 1829 C C . ILE B 1 15 ? -12.789 16.609 8.789 1 96.19 15 ILE B C 1
ATOM 1831 O O . ILE B 1 15 ? -12.461 17.266 9.781 1 96.19 15 ILE B O 1
ATOM 1835 N N . GLY B 1 16 ? -12.445 16.984 7.508 1 97.5 16 GLY B N 1
ATOM 1836 C CA . GLY B 1 16 ? -11.625 18.156 7.27 1 97.5 16 GLY B CA 1
ATOM 1837 C C . GLY B 1 16 ? -12.273 19.438 7.746 1 97.5 16 GLY B C 1
ATOM 1838 O O . GLY B 1 16 ? -11.609 20.281 8.352 1 97.5 16 GLY B O 1
ATOM 1839 N N . LEU B 1 17 ? -13.516 19.547 7.488 1 97.19 17 LEU B N 1
ATOM 1840 C CA . LEU B 1 17 ? -14.258 20.734 7.938 1 97.19 17 LEU B CA 1
ATOM 1841 C C . LEU B 1 17 ? -14.32 20.781 9.461 1 97.19 17 LEU B C 1
ATOM 1843 O O . LEU B 1 17 ? -14.172 21.859 10.055 1 97.19 17 LEU B O 1
ATOM 1847 N N . ALA B 1 18 ? -14.516 19.656 10.07 1 97.38 18 ALA B N 1
ATOM 1848 C CA . ALA B 1 18 ? -14.57 19.578 11.531 1 97.38 18 ALA B CA 1
ATOM 1849 C C . ALA B 1 18 ? -13.227 19.969 12.148 1 97.38 18 ALA B C 1
ATOM 1851 O O . ALA B 1 18 ? -13.18 20.641 13.18 1 97.38 18 ALA B O 1
ATOM 1852 N N . PHE B 1 19 ? -12.086 19.547 11.562 1 98.56 19 PHE B N 1
ATOM 1853 C CA . PHE B 1 19 ? -10.766 19.969 12.016 1 98.56 19 PHE B CA 1
ATOM 1854 C C . PHE B 1 19 ? -10.609 21.484 11.898 1 98.56 19 PHE B C 1
ATOM 1856 O O . PHE B 1 19 ? -10.109 22.125 12.82 1 98.56 19 PHE B O 1
ATOM 1863 N N . ALA B 1 20 ? -11.039 21.984 10.727 1 98.56 20 ALA B N 1
ATOM 1864 C CA . ALA B 1 20 ? -10.945 23.438 10.523 1 98.56 20 ALA B CA 1
ATOM 1865 C C . ALA B 1 20 ? -11.734 24.188 11.594 1 98.56 20 ALA B C 1
ATOM 1867 O O . ALA B 1 20 ? -11.234 25.156 12.172 1 98.56 20 ALA B O 1
ATOM 1868 N N . GLN B 1 21 ? -12.93 23.734 11.859 1 98.38 21 GLN B N 1
ATOM 1869 C CA . GLN B 1 21 ? -13.773 24.344 12.883 1 98.38 21 GLN B CA 1
ATOM 1870 C C . GLN B 1 21 ? -13.078 24.344 14.242 1 98.38 21 GLN B C 1
ATOM 1872 O O . GLN B 1 21 ? -13.055 25.359 14.938 1 98.38 21 GLN B O 1
ATOM 1877 N N . HIS B 1 22 ? -12.523 23.219 14.602 1 98.38 22 HIS B N 1
ATOM 1878 C CA . HIS B 1 22 ? -11.867 23.062 15.891 1 98.38 22 HIS B CA 1
ATOM 1879 C C . HIS B 1 22 ? -10.711 24.062 16.031 1 98.38 22 HIS B C 1
ATOM 1881 O O . HIS B 1 22 ? -10.641 24.797 17.016 1 98.38 22 HIS B O 1
ATOM 1887 N N . TYR B 1 23 ? -9.859 24.156 15.062 1 98.56 23 TYR B N 1
ATOM 1888 C CA . TYR B 1 23 ? -8.633 24.922 15.211 1 98.56 23 TYR B CA 1
ATOM 1889 C C . TYR B 1 23 ? -8.898 26.422 15.039 1 98.56 23 TYR B C 1
ATOM 1891 O O . TYR B 1 23 ? -8.219 27.25 15.641 1 98.56 23 TYR B O 1
ATOM 1899 N N . VAL B 1 24 ? -9.922 26.812 14.25 1 98.31 24 VAL B N 1
ATOM 1900 C CA . VAL B 1 24 ? -10.352 28.203 14.203 1 98.31 24 VAL B CA 1
ATOM 1901 C C . VAL B 1 24 ? -10.828 28.641 15.594 1 98.31 24 VAL B C 1
ATOM 1903 O O . VAL B 1 24 ? -10.43 29.688 16.078 1 98.31 24 VAL B O 1
ATOM 1906 N N . LYS B 1 25 ? -11.617 27.781 16.172 1 97.62 25 LYS B N 1
ATOM 1907 C CA . LYS B 1 25 ? -12.133 28.078 17.5 1 97.62 25 LYS B CA 1
ATOM 1908 C C . LYS B 1 25 ? -11.008 28.203 18.516 1 97.62 25 LYS B C 1
ATOM 1910 O O . LYS B 1 25 ? -11.094 29 19.453 1 97.62 25 LYS B O 1
ATOM 1915 N N . GLN B 1 26 ? -9.938 27.453 18.359 1 97.19 26 GLN B N 1
ATOM 1916 C CA . GLN B 1 26 ? -8.805 27.469 19.266 1 97.19 26 GLN B CA 1
ATOM 1917 C C . GLN B 1 26 ? -7.883 28.641 19 1 97.19 26 GLN B C 1
ATOM 1919 O O . GLN B 1 26 ? -6.887 28.844 19.703 1 97.19 26 GLN B O 1
ATOM 1924 N N . GLY B 1 27 ? -8.117 29.406 17.891 1 97.44 27 GLY B N 1
ATOM 1925 C CA . GLY B 1 27 ? -7.359 30.609 17.594 1 97.44 27 GLY B CA 1
ATOM 1926 C C . GLY B 1 27 ? -6.148 30.359 16.719 1 97.44 27 GLY B C 1
ATOM 1927 O O . GLY B 1 27 ? -5.27 31.219 16.594 1 97.44 27 GLY B O 1
ATOM 1928 N N . TRP B 1 28 ? -6.023 29.141 16.125 1 98.44 28 TRP B N 1
ATOM 1929 C CA . TRP B 1 28 ? -4.914 28.844 15.219 1 98.44 28 TRP B CA 1
ATOM 1930 C C . TRP B 1 28 ? -5.113 29.531 13.875 1 98.44 28 TRP B C 1
ATOM 1932 O O . TRP B 1 28 ? -6.242 29.859 13.5 1 98.44 28 TRP B O 1
ATOM 1942 N N . ASN B 1 29 ? -4.047 29.875 13.219 1 98.56 29 ASN B N 1
ATOM 1943 C CA . ASN B 1 29 ? -4.117 30.156 11.781 1 98.56 29 ASN B CA 1
ATOM 1944 C C . ASN B 1 29 ? -4.418 28.891 10.992 1 98.56 29 ASN B C 1
ATOM 1946 O O . ASN B 1 29 ? -3.584 27.984 10.914 1 98.56 29 ASN B O 1
ATOM 1950 N N . VAL B 1 30 ? -5.621 28.844 10.406 1 98.81 30 VAL B N 1
ATOM 1951 C CA . VAL B 1 30 ? -6.039 27.641 9.688 1 98.81 30 VAL B CA 1
ATOM 1952 C C . VAL B 1 30 ? -5.895 27.875 8.188 1 98.81 30 VAL B C 1
ATOM 1954 O O . VAL B 1 30 ? -6.484 28.797 7.633 1 98.81 30 VAL B O 1
ATOM 1957 N N . ILE B 1 31 ? -5.07 27.094 7.539 1 98.88 31 ILE B N 1
ATOM 1958 C CA . ILE B 1 31 ? -4.996 26.984 6.086 1 98.88 31 ILE B CA 1
ATOM 1959 C C . ILE B 1 31 ? -5.719 25.734 5.613 1 98.88 31 ILE B C 1
ATOM 1961 O O . ILE B 1 31 ? -5.219 24.609 5.793 1 98.88 31 ILE B O 1
ATOM 1965 N N . ALA B 1 32 ? -6.867 25.938 5.039 1 98.69 32 ALA B N 1
ATOM 1966 C CA . ALA B 1 32 ? -7.672 24.797 4.57 1 98.69 32 ALA B CA 1
ATOM 1967 C C . ALA B 1 32 ? -7.691 24.734 3.047 1 98.69 32 ALA B C 1
ATOM 1969 O O . ALA B 1 32 ? -7.609 25.766 2.375 1 98.69 32 ALA B O 1
ATOM 1970 N N . THR B 1 33 ? -7.77 23.516 2.541 1 98.56 33 THR B N 1
ATOM 1971 C CA . THR B 1 33 ? -7.793 23.359 1.091 1 98.56 33 THR B CA 1
ATOM 1972 C C . THR B 1 33 ? -9.047 22.594 0.653 1 98.56 33 THR B C 1
ATOM 1974 O O . THR B 1 33 ? -9.664 21.891 1.454 1 98.56 33 THR B O 1
ATOM 1977 N N . ALA B 1 34 ? -9.414 22.812 -0.542 1 97.12 34 ALA B N 1
ATOM 1978 C CA . ALA B 1 34 ? -10.492 22.094 -1.215 1 97.12 34 ALA B CA 1
ATOM 1979 C C . ALA B 1 34 ? -10.258 22.031 -2.721 1 97.12 34 ALA B C 1
ATOM 1981 O O . ALA B 1 34 ? -9.555 22.875 -3.279 1 97.12 34 ALA B O 1
ATOM 1982 N N . ARG B 1 35 ? -10.812 21.031 -3.395 1 94.06 35 ARG B N 1
ATOM 1983 C CA . ARG B 1 35 ? -10.695 20.938 -4.844 1 94.06 35 ARG B CA 1
ATOM 1984 C C . ARG B 1 35 ? -11.445 22.078 -5.527 1 94.06 35 ARG B C 1
ATOM 1986 O O . ARG B 1 35 ? -10.969 22.625 -6.52 1 94.06 35 ARG B O 1
ATOM 1993 N N . SER B 1 36 ? -12.539 22.297 -4.945 1 92.62 36 SER B N 1
ATOM 1994 C CA . SER B 1 36 ? -13.344 23.438 -5.406 1 92.62 36 SER B CA 1
ATOM 1995 C C . SER B 1 36 ? -13.633 24.406 -4.27 1 92.62 36 SER B C 1
ATOM 1997 O O . SER B 1 36 ? -14.547 24.172 -3.469 1 92.62 36 SER B O 1
ATOM 1999 N N . VAL B 1 37 ? -12.977 25.5 -4.293 1 93.94 37 VAL B N 1
ATOM 2000 C CA . VAL B 1 37 ? -13.086 26.5 -3.229 1 93.94 37 VAL B CA 1
ATOM 2001 C C . VAL B 1 37 ? -14.375 27.297 -3.395 1 93.94 37 VAL B C 1
ATOM 2003 O O . VAL B 1 37 ? -15.008 27.672 -2.406 1 93.94 37 VAL B O 1
ATOM 2006 N N . ASP B 1 38 ? -14.758 27.422 -4.633 1 93 38 ASP B N 1
ATOM 2007 C CA . ASP B 1 38 ? -15.906 28.266 -4.926 1 93 38 ASP B CA 1
ATOM 2008 C C . ASP B 1 38 ? -17.172 27.719 -4.254 1 93 38 ASP B C 1
ATOM 2010 O O . ASP B 1 38 ? -18.016 28.5 -3.811 1 93 38 ASP B O 1
ATOM 2014 N N . THR B 1 39 ? -17.25 26.453 -4.059 1 91.12 39 THR B N 1
ATOM 2015 C CA . THR B 1 39 ? -18.469 25.844 -3.543 1 91.12 39 THR B CA 1
ATOM 2016 C C . THR B 1 39 ? -18.297 25.453 -2.078 1 91.12 39 THR B C 1
ATOM 2018 O O . THR B 1 39 ? -19.156 24.766 -1.508 1 91.12 39 THR B O 1
ATOM 2021 N N . ALA B 1 40 ? -17.203 25.922 -1.461 1 94.75 40 ALA B N 1
ATOM 2022 C CA . ALA B 1 40 ? -16.922 25.531 -0.083 1 94.75 40 ALA B CA 1
ATOM 2023 C C . ALA B 1 40 ? -17.5 26.531 0.906 1 94.75 40 ALA B C 1
ATOM 2025 O O . ALA B 1 40 ? -16.781 27.062 1.758 1 94.75 40 ALA B O 1
ATOM 2026 N N . ASP B 1 41 ? -18.766 26.703 0.934 1 95.5 41 ASP B N 1
ATOM 2027 C CA . ASP B 1 41 ? -19.422 27.781 1.674 1 95.5 41 ASP B CA 1
ATOM 2028 C C . ASP B 1 41 ? -19.25 27.594 3.18 1 95.5 41 ASP B C 1
ATOM 2030 O O . ASP B 1 41 ? -18.984 28.547 3.906 1 95.5 41 ASP B O 1
ATOM 2034 N N . GLU B 1 42 ? -19.422 26.375 3.645 1 96.19 42 GLU B N 1
ATOM 2035 C CA . GLU B 1 42 ? -19.281 26.109 5.074 1 96.19 42 GLU B CA 1
ATOM 2036 C C . GLU B 1 42 ? -17.875 26.438 5.559 1 96.19 42 GLU B C 1
ATOM 2038 O O . GLU B 1 42 ? -17.703 26.984 6.648 1 96.19 42 GLU B O 1
ATOM 2043 N N . LEU B 1 43 ? -16.953 26.125 4.75 1 97.56 43 LEU B N 1
ATOM 2044 C CA . LEU B 1 43 ? -15.555 26.422 5.074 1 97.56 43 LEU B CA 1
ATOM 2045 C C . LEU B 1 43 ? -15.312 27.938 5.082 1 97.56 43 LEU B C 1
ATOM 2047 O O . LEU B 1 43 ? -14.68 28.453 6 1 97.56 43 LEU B O 1
ATOM 2051 N N . LYS B 1 44 ? -15.828 28.641 4.102 1 97.88 44 LYS B N 1
ATOM 2052 C CA . LYS B 1 44 ? -15.672 30.078 4.008 1 97.88 44 LYS B CA 1
ATOM 2053 C C . LYS B 1 44 ? -16.266 30.781 5.223 1 97.88 44 LYS B C 1
ATOM 2055 O O . LYS B 1 44 ? -15.703 31.75 5.73 1 97.88 44 LYS B O 1
ATOM 2060 N N . ASN B 1 45 ? -17.312 30.219 5.668 1 97.69 45 ASN B N 1
ATOM 2061 C CA . ASN B 1 45 ? -18.016 30.828 6.789 1 97.69 45 ASN B CA 1
ATOM 2062 C C . ASN B 1 45 ? -17.203 30.75 8.078 1 97.69 45 ASN B C 1
ATOM 2064 O O . ASN B 1 45 ? -17.406 31.547 8.992 1 97.69 45 ASN B O 1
ATOM 2068 N N . LEU B 1 46 ? -16.266 29.797 8.188 1 98 46 LEU B N 1
ATOM 2069 C CA . LEU B 1 46 ? -15.406 29.672 9.359 1 98 46 LEU B CA 1
ATOM 2070 C C . LEU B 1 46 ? -14.375 30.797 9.398 1 98 46 LEU B C 1
ATOM 2072 O O . LEU B 1 46 ? -13.742 31.016 10.438 1 98 46 LEU B O 1
ATOM 2076 N N . LYS B 1 47 ? -14.18 31.469 8.242 1 97.69 47 LYS B N 1
ATOM 2077 C CA . LYS B 1 47 ? -13.188 32.531 8.086 1 97.69 47 LYS B CA 1
ATOM 2078 C C . LYS B 1 47 ? -11.805 32.062 8.516 1 97.69 47 LYS B C 1
ATOM 2080 O O . LYS B 1 47 ? -11.141 32.719 9.328 1 97.69 47 LYS B O 1
ATOM 2085 N N . PRO B 1 48 ? -11.344 30.906 7.922 1 98.12 48 PRO B N 1
ATOM 2086 C CA . PRO B 1 48 ? -9.961 30.5 8.203 1 98.12 48 PRO B CA 1
ATOM 2087 C C . PRO B 1 48 ? -8.938 31.5 7.668 1 98.12 48 PRO B C 1
ATOM 2089 O O . PRO B 1 48 ? -9.297 32.438 6.961 1 98.12 48 PRO B O 1
ATOM 2092 N N . TRP B 1 49 ? -7.676 31.344 8.07 1 98.25 49 TRP B N 1
ATOM 2093 C CA . TRP B 1 49 ? -6.617 32.25 7.672 1 98.25 49 TRP B CA 1
ATOM 2094 C C . TRP B 1 49 ? -6.449 32.281 6.156 1 98.25 49 TRP B C 1
ATOM 2096 O O . TRP B 1 49 ? -6.262 33.344 5.555 1 98.25 49 TRP B O 1
ATOM 2106 N N . LYS B 1 50 ? -6.512 31.062 5.504 1 98.12 50 LYS B N 1
ATOM 2107 C CA . LYS B 1 50 ? -6.441 30.922 4.051 1 98.12 50 LYS B CA 1
ATOM 2108 C C . LYS B 1 50 ? -7.27 29.719 3.582 1 98.12 50 LYS B C 1
ATOM 2110 O O . LYS B 1 50 ? -7.355 28.703 4.277 1 98.12 50 LYS B O 1
ATOM 2115 N N . ILE B 1 51 ? -7.875 29.906 2.449 1 98.5 51 ILE B N 1
ATOM 2116 C CA . ILE B 1 51 ? -8.477 28.812 1.712 1 98.5 51 ILE B CA 1
ATOM 2117 C C . ILE B 1 51 ? -7.801 28.656 0.352 1 98.5 51 ILE B C 1
ATOM 2119 O O . ILE B 1 51 ? -7.738 29.625 -0.424 1 98.5 51 ILE B O 1
ATOM 2123 N N . LEU B 1 52 ? -7.234 27.484 0.062 1 98.56 52 LEU B N 1
ATOM 2124 C CA . LEU B 1 52 ? -6.477 27.266 -1.163 1 98.56 52 LEU B CA 1
ATOM 2125 C C . LEU B 1 52 ? -7.039 26.094 -1.945 1 98.56 52 LEU B C 1
ATOM 2127 O O . LEU B 1 52 ? -7.562 25.141 -1.355 1 98.56 52 LEU B O 1
ATOM 2131 N N . THR B 1 53 ? -6.922 26.156 -3.242 1 98.44 53 THR B N 1
ATOM 2132 C CA . THR B 1 53 ? -7.285 25.031 -4.094 1 98.44 53 THR B CA 1
ATOM 2133 C C . THR B 1 53 ? -6.199 23.969 -4.07 1 98.44 53 THR B C 1
ATOM 2135 O O . THR B 1 53 ? -5.012 24.266 -4.188 1 98.44 53 THR B O 1
ATOM 2138 N N . LEU B 1 54 ? -6.641 22.703 -3.887 1 98.56 54 LEU B N 1
ATOM 2139 C CA . LEU B 1 54 ? -5.691 21.594 -3.918 1 98.56 54 LEU B CA 1
ATOM 2140 C C . LEU B 1 54 ? -6.363 20.312 -4.422 1 98.56 54 LEU B C 1
ATOM 2142 O O . LEU B 1 54 ? -7.426 19.938 -3.928 1 98.56 54 LEU B O 1
ATOM 2146 N N . ASP B 1 55 ? -5.816 19.812 -5.469 1 98.25 55 ASP B N 1
ATOM 2147 C CA . ASP B 1 55 ? -6.039 18.422 -5.855 1 98.25 55 ASP B CA 1
ATOM 2148 C C . ASP B 1 55 ? -4.863 17.531 -5.438 1 98.25 55 ASP B C 1
ATOM 2150 O O . ASP B 1 55 ? -3.799 17.578 -6.059 1 98.25 55 ASP B O 1
ATOM 2154 N N . THR B 1 56 ? -5.117 16.719 -4.426 1 97.5 56 THR B N 1
ATOM 2155 C CA . THR B 1 56 ? -4.051 15.93 -3.814 1 97.5 56 THR B CA 1
ATOM 2156 C C . THR B 1 56 ? -3.508 14.898 -4.797 1 97.5 56 THR B C 1
ATOM 2158 O O . THR B 1 56 ? -2.389 14.406 -4.637 1 97.5 56 THR B O 1
ATOM 2161 N N . GLY B 1 57 ? -4.215 14.531 -5.832 1 97.81 57 GLY B N 1
ATOM 2162 C CA . GLY B 1 57 ? -3.742 13.578 -6.824 1 97.81 57 GLY B CA 1
ATOM 2163 C C . GLY B 1 57 ? -2.953 14.234 -7.945 1 97.81 57 GLY B C 1
ATOM 2164 O O . GLY B 1 57 ? -2.479 13.555 -8.859 1 97.81 57 GLY B O 1
ATOM 2165 N N . ASP B 1 58 ? -2.822 15.555 -7.91 1 98.31 58 ASP B N 1
ATOM 2166 C CA . ASP B 1 58 ? -2.133 16.312 -8.945 1 98.31 58 ASP B CA 1
ATOM 2167 C C . ASP B 1 58 ? -0.886 17 -8.383 1 98.31 58 ASP B C 1
ATOM 2169 O O . ASP B 1 58 ? -0.988 17.984 -7.645 1 98.31 58 ASP B O 1
ATOM 2173 N N . GLU B 1 59 ? 0.259 16.516 -8.836 1 98.44 59 GLU B N 1
ATOM 2174 C CA . GLU B 1 59 ? 1.521 17 -8.289 1 98.44 59 GLU B CA 1
ATOM 2175 C C . GLU B 1 59 ? 1.679 18.5 -8.539 1 98.44 59 GLU B C 1
ATOM 2177 O O . GLU B 1 59 ? 2.203 19.234 -7.691 1 98.44 59 GLU B O 1
ATOM 2182 N N . GLN B 1 60 ? 1.282 18.953 -9.695 1 98.56 60 GLN B N 1
ATOM 2183 C CA . GLN B 1 60 ? 1.381 20.375 -9.977 1 98.56 60 GLN B CA 1
ATOM 2184 C C . GLN B 1 60 ? 0.483 21.188 -9.047 1 98.56 60 GLN B C 1
ATOM 2186 O O . GLN B 1 60 ? 0.85 22.281 -8.617 1 98.56 60 GLN B O 1
ATOM 2191 N N . SER B 1 61 ? -0.69 20.734 -8.758 1 98.75 61 SER B N 1
ATOM 2192 C CA . SER B 1 61 ? -1.573 21.375 -7.785 1 98.75 61 SER B CA 1
ATOM 2193 C C . SER B 1 61 ? -0.912 21.469 -6.418 1 98.75 61 SER B C 1
ATOM 2195 O O . SER B 1 61 ? -0.989 22.516 -5.758 1 98.75 61 SER B O 1
ATOM 2197 N N . ILE B 1 62 ? -0.206 20.453 -6.016 1 98.81 62 ILE B N 1
ATOM 2198 C CA . ILE B 1 62 ? 0.494 20.391 -4.738 1 98.81 62 ILE B CA 1
ATOM 2199 C C . ILE B 1 62 ? 1.593 21.453 -4.699 1 98.81 62 ILE B C 1
ATOM 2201 O O . ILE B 1 62 ? 1.702 22.203 -3.73 1 98.81 62 ILE B O 1
ATOM 2205 N N . LEU B 1 63 ? 2.32 21.516 -5.762 1 98.62 63 LEU B N 1
ATOM 2206 C CA . LEU B 1 63 ? 3.42 22.469 -5.816 1 98.62 63 LEU B CA 1
ATOM 2207 C C . LEU B 1 63 ? 2.895 23.891 -5.805 1 98.62 63 LEU B C 1
ATOM 2209 O O . LEU B 1 63 ? 3.482 24.766 -5.164 1 98.62 63 LEU B O 1
ATOM 2213 N N . THR B 1 64 ? 1.824 24.141 -6.48 1 98.69 64 THR B N 1
ATOM 2214 C CA . THR B 1 64 ? 1.2 25.453 -6.5 1 98.69 64 THR B CA 1
ATOM 2215 C C . THR B 1 64 ? 0.718 25.844 -5.105 1 98.69 64 THR B C 1
ATOM 2217 O O . THR B 1 64 ? 0.944 26.969 -4.66 1 98.69 64 THR B O 1
ATOM 2220 N N . MET B 1 65 ? 0.093 24.953 -4.453 1 98.62 65 MET B N 1
ATOM 2221 C CA . MET B 1 65 ? -0.378 25.188 -3.092 1 98.62 65 MET B CA 1
ATOM 2222 C C . MET B 1 65 ? 0.789 25.484 -2.156 1 98.62 65 MET B C 1
ATOM 2224 O O . MET B 1 65 ? 0.721 26.406 -1.342 1 98.62 65 MET B O 1
ATOM 2228 N N . ALA B 1 66 ? 1.883 24.688 -2.234 1 98.81 66 ALA B N 1
ATOM 2229 C CA . ALA B 1 66 ? 3.066 24.875 -1.398 1 98.81 66 ALA B CA 1
ATOM 2230 C C . ALA B 1 66 ? 3.678 26.25 -1.623 1 98.81 66 ALA B C 1
ATOM 2232 O O . ALA B 1 66 ? 4.098 26.922 -0.671 1 98.81 66 ALA B O 1
ATOM 2233 N N . LYS B 1 67 ? 3.641 26.656 -2.865 1 98.69 67 LYS B N 1
ATOM 2234 C CA . LYS B 1 67 ? 4.176 27.984 -3.195 1 98.69 67 LYS B CA 1
ATOM 2235 C C . LYS B 1 67 ? 3.344 29.078 -2.557 1 98.69 67 LYS B C 1
ATOM 2237 O O . LYS B 1 67 ? 3.887 30.094 -2.096 1 98.69 67 LYS B O 1
ATOM 2242 N N . ALA B 1 68 ? 2.092 28.938 -2.482 1 98.69 68 ALA B N 1
ATOM 2243 C CA . ALA B 1 68 ? 1.168 29.938 -1.957 1 98.69 68 ALA B CA 1
ATOM 2244 C C . ALA B 1 68 ? 1.375 30.141 -0.458 1 98.69 68 ALA B C 1
ATOM 2246 O O . ALA B 1 68 ? 0.941 31.156 0.104 1 98.69 68 ALA B O 1
ATOM 2247 N N . VAL B 1 69 ? 2.014 29.203 0.195 1 98.69 69 VAL B N 1
ATOM 2248 C CA . VAL B 1 69 ? 2.199 29.328 1.637 1 98.69 69 VAL B CA 1
ATOM 2249 C C . VAL B 1 69 ? 3.689 29.406 1.96 1 98.69 69 VAL B C 1
ATOM 2251 O O . VAL B 1 69 ? 4.105 29.125 3.084 1 98.69 69 VAL B O 1
ATOM 2254 N N . ASP B 1 70 ? 4.441 29.734 0.919 1 98.38 70 ASP B N 1
ATOM 2255 C CA . ASP B 1 70 ? 5.879 29.891 1.116 1 98.38 70 ASP B CA 1
ATOM 2256 C C . ASP B 1 70 ? 6.172 30.875 2.254 1 98.38 70 ASP B C 1
ATOM 2258 O O . ASP B 1 70 ? 5.559 31.938 2.34 1 98.38 70 ASP B O 1
ATOM 2262 N N . GLY B 1 71 ? 7.02 30.422 3.164 1 98.06 71 GLY B N 1
ATOM 2263 C CA . GLY B 1 71 ? 7.449 31.297 4.246 1 98.06 71 GLY B CA 1
ATOM 2264 C C . GLY B 1 71 ? 6.508 31.281 5.438 1 98.06 71 GLY B C 1
ATOM 2265 O O . GLY B 1 71 ? 6.746 31.953 6.438 1 98.06 71 GLY B O 1
ATOM 2266 N N . VAL B 1 72 ? 5.445 30.531 5.363 1 98.31 72 VAL B N 1
ATOM 2267 C CA . VAL B 1 72 ? 4.5 30.422 6.473 1 98.31 72 VAL B CA 1
ATOM 2268 C C . VAL B 1 72 ? 4.84 29.203 7.316 1 98.31 72 VAL B C 1
ATOM 2270 O O . VAL B 1 72 ? 4.91 28.078 6.797 1 98.31 72 VAL B O 1
ATOM 2273 N N . ALA B 1 73 ? 5.09 29.422 8.617 1 98.44 73 ALA B N 1
ATOM 2274 C CA . ALA B 1 73 ? 5.309 28.297 9.516 1 98.44 73 ALA B CA 1
ATOM 2275 C C . ALA B 1 73 ? 4.039 27.453 9.656 1 98.44 73 ALA B C 1
ATOM 2277 O O . ALA B 1 73 ? 2.938 28 9.758 1 98.44 73 ALA B O 1
ATOM 2278 N N . ALA B 1 74 ? 4.18 26.156 9.641 1 98.75 74 ALA B N 1
ATOM 2279 C CA . ALA B 1 74 ? 3.062 25.234 9.859 1 98.75 74 ALA B CA 1
ATOM 2280 C C . ALA B 1 74 ? 3.375 24.25 10.977 1 98.75 74 ALA B C 1
ATOM 2282 O O . ALA B 1 74 ? 4.23 23.375 10.82 1 98.75 74 ALA B O 1
ATOM 2283 N N . ASP B 1 75 ? 2.662 24.359 12.086 1 98.88 75 ASP B N 1
ATOM 2284 C CA . ASP B 1 75 ? 2.906 23.516 13.25 1 98.88 75 ASP B CA 1
ATOM 2285 C C . ASP B 1 75 ? 2.32 22.125 13.062 1 98.88 75 ASP B C 1
ATOM 2287 O O . ASP B 1 75 ? 2.766 21.156 13.695 1 98.88 75 ASP B O 1
ATOM 2291 N N . LEU B 1 76 ? 1.32 22.031 12.227 1 98.94 76 LEU B N 1
ATOM 2292 C CA . LEU B 1 76 ? 0.579 20.797 12.016 1 98.94 76 LEU B CA 1
ATOM 2293 C C . LEU B 1 76 ? 0.072 20.703 10.586 1 98.94 76 LEU B C 1
ATOM 2295 O O . LEU B 1 76 ? -0.512 21.656 10.062 1 98.94 76 LEU B O 1
ATOM 2299 N N . LEU B 1 77 ? 0.426 19.688 9.906 1 98.94 77 LEU B N 1
ATOM 2300 C CA . LEU B 1 77 ? -0.19 19.281 8.648 1 98.94 77 LEU B CA 1
ATOM 2301 C C . LEU B 1 77 ? -1.137 18.109 8.852 1 98.94 77 LEU B C 1
ATOM 2303 O O . LEU B 1 77 ? -0.742 17.078 9.398 1 98.94 77 LEU B O 1
ATOM 2307 N N . ILE B 1 78 ? -2.381 18.281 8.5 1 98.94 78 ILE B N 1
ATOM 2308 C CA . ILE B 1 78 ? -3.354 17.188 8.523 1 98.94 78 ILE B CA 1
ATOM 2309 C C . ILE B 1 78 ? -3.709 16.781 7.098 1 98.94 78 ILE B C 1
ATOM 2311 O O . ILE B 1 78 ? -4.465 17.469 6.418 1 98.94 78 ILE B O 1
ATOM 2315 N N . ASN B 1 79 ? -3.105 15.727 6.645 1 98.88 79 ASN B N 1
ATOM 2316 C CA . ASN B 1 79 ? -3.52 15.102 5.395 1 98.88 79 ASN B CA 1
ATOM 2317 C C . ASN B 1 79 ? -4.812 14.312 5.562 1 98.88 79 ASN B C 1
ATOM 2319 O O . ASN B 1 79 ? -4.789 13.172 6.031 1 98.88 79 ASN B O 1
ATOM 2323 N N . ASN B 1 80 ? -5.863 14.867 5.059 1 97.94 80 ASN B N 1
ATOM 2324 C CA . ASN B 1 80 ? -7.195 14.328 5.312 1 97.94 80 ASN B CA 1
ATOM 2325 C C . ASN B 1 80 ? -7.898 13.945 4.016 1 97.94 80 ASN B C 1
ATOM 2327 O O . ASN B 1 80 ? -8.758 13.055 4.008 1 97.94 80 ASN B O 1
ATOM 2331 N N . SER B 1 81 ? -7.488 14.562 2.924 1 95.12 81 SER B N 1
ATOM 2332 C CA . SER B 1 81 ? -8.109 14.242 1.644 1 95.12 81 SER B CA 1
ATOM 2333 C C . SER B 1 81 ? -7.965 12.766 1.307 1 95.12 81 SER B C 1
ATOM 2335 O O . SER B 1 81 ? -6.934 12.156 1.602 1 95.12 81 SER B O 1
ATOM 2337 N N . GLY B 1 82 ? -9.016 12.227 0.739 1 95.88 82 GLY B N 1
ATOM 2338 C CA . GLY B 1 82 ? -8.984 10.836 0.316 1 95.88 82 GLY B CA 1
ATOM 2339 C C . GLY B 1 82 ? -10.156 10.453 -0.569 1 95.88 82 GLY B C 1
ATOM 2340 O O . GLY B 1 82 ? -11.117 11.211 -0.694 1 95.88 82 GLY B O 1
ATOM 2341 N N . VAL B 1 83 ? -10.023 9.359 -1.214 1 96.5 83 VAL B N 1
ATOM 2342 C CA . VAL B 1 83 ? -11.094 8.812 -2.037 1 96.5 83 VAL B CA 1
ATOM 2343 C C . VAL B 1 83 ? -11.25 7.32 -1.758 1 96.5 83 VAL B C 1
ATOM 2345 O O . VAL B 1 83 ? -10.328 6.676 -1.258 1 96.5 83 VAL B O 1
ATOM 2348 N N . SER B 1 84 ? -12.391 6.855 -1.962 1 95.81 84 SER B N 1
ATOM 2349 C CA . SER B 1 84 ? -12.711 5.434 -1.9 1 95.81 84 SER B CA 1
ATOM 2350 C C . SER B 1 84 ? -13.68 5.035 -3.012 1 95.81 84 SER B C 1
ATOM 2352 O O . SER B 1 84 ? -14.68 5.719 -3.246 1 95.81 84 SER B O 1
ATOM 2354 N N . PHE B 1 85 ? -13.312 4.062 -3.686 1 93.75 85 PHE B N 1
ATOM 2355 C CA . PHE B 1 85 ? -14.195 3.486 -4.695 1 93.75 85 PHE B CA 1
ATOM 2356 C C . PHE B 1 85 ? -14.641 2.084 -4.293 1 93.75 85 PHE B C 1
ATOM 2358 O O . PHE B 1 85 ? -13.844 1.311 -3.75 1 93.75 85 PHE B O 1
ATOM 2365 N N . ALA B 1 86 ? -15.914 1.843 -4.434 1 82.69 86 ALA B N 1
ATOM 2366 C CA . ALA B 1 86 ? -16.406 0.495 -4.16 1 82.69 86 ALA B CA 1
ATOM 2367 C C . ALA B 1 86 ? -15.766 -0.524 -5.094 1 82.69 86 ALA B C 1
ATOM 2369 O O . ALA B 1 86 ? -15.297 -0.172 -6.18 1 82.69 86 ALA B O 1
ATOM 2370 N N . GLY B 1 87 ? -15.656 -1.77 -4.547 1 83.5 87 GLY B N 1
ATOM 2371 C CA . GLY B 1 87 ? -15.242 -2.785 -5.504 1 83.5 87 GLY B CA 1
ATOM 2372 C C . GLY B 1 87 ? -14.711 -4.043 -4.844 1 83.5 87 GLY B C 1
ATOM 2373 O O . GLY B 1 87 ? -13.727 -3.998 -4.105 1 83.5 87 GLY B O 1
ATOM 2374 N N . GLY B 1 88 ? -15.359 -5.117 -5.051 1 92.88 88 GLY B N 1
ATOM 2375 C CA . GLY B 1 88 ? -14.922 -6.465 -4.723 1 92.88 88 GLY B CA 1
ATOM 2376 C C . GLY B 1 88 ? -14.062 -7.094 -5.801 1 92.88 88 GLY B C 1
ATOM 2377 O O . GLY B 1 88 ? -13.555 -6.395 -6.68 1 92.88 88 GLY B O 1
ATOM 2378 N N . LEU B 1 89 ? -13.805 -8.32 -5.66 1 97.12 89 LEU B N 1
ATOM 2379 C CA . LEU B 1 89 ? -12.914 -9.086 -6.523 1 97.12 89 LEU B CA 1
ATOM 2380 C C . LEU B 1 89 ? -13.242 -8.859 -7.992 1 97.12 89 LEU B C 1
ATOM 2382 O O . LEU B 1 89 ? -12.359 -8.57 -8.797 1 97.12 89 LEU B O 1
ATOM 2386 N N . ASP B 1 90 ? -14.5 -8.773 -8.359 1 95.25 90 ASP B N 1
ATOM 2387 C CA . ASP B 1 90 ? -14.906 -8.727 -9.758 1 95.25 90 ASP B CA 1
ATOM 2388 C C . ASP B 1 90 ? -15.039 -7.285 -10.25 1 95.25 90 ASP B C 1
ATOM 2390 O O . ASP B 1 90 ? -14.867 -7.008 -11.438 1 95.25 90 ASP B O 1
ATOM 2394 N N . ALA B 1 91 ? -15.258 -6.332 -9.32 1 95.56 91 ALA B N 1
ATOM 2395 C CA . ALA B 1 91 ? -15.68 -4.992 -9.719 1 95.56 91 ALA B CA 1
ATOM 2396 C C . ALA B 1 91 ? -14.516 -4.004 -9.633 1 95.56 91 ALA B C 1
ATOM 2398 O O . ALA B 1 91 ? -14.57 -2.922 -10.219 1 95.56 91 ALA B O 1
ATOM 2399 N N . THR B 1 92 ? -13.516 -4.371 -8.906 1 97.69 92 THR B N 1
ATOM 2400 C CA . THR B 1 92 ? -12.375 -3.473 -8.758 1 97.69 92 THR B CA 1
ATOM 2401 C C . THR B 1 92 ? -11.648 -3.285 -10.086 1 97.69 92 THR B C 1
ATOM 2403 O O . THR B 1 92 ? -11.328 -4.262 -10.758 1 97.69 92 THR B O 1
ATOM 2406 N N . THR B 1 93 ? -11.43 -2.025 -10.492 1 97.88 93 THR B N 1
ATOM 2407 C CA . THR B 1 93 ? -10.75 -1.76 -11.75 1 97.88 93 THR B CA 1
ATOM 2408 C C . THR B 1 93 ? -9.328 -1.256 -11.508 1 97.88 93 THR B C 1
ATOM 2410 O O . THR B 1 93 ? -9.023 -0.745 -10.43 1 97.88 93 THR B O 1
ATOM 2413 N N . LYS B 1 94 ? -8.469 -1.42 -12.531 1 98.31 94 LYS B N 1
ATOM 2414 C CA . LYS B 1 94 ? -7.133 -0.839 -12.484 1 98.31 94 LYS B CA 1
ATOM 2415 C C . LYS B 1 94 ? -7.195 0.663 -12.227 1 98.31 94 LYS B C 1
ATOM 2417 O O . LYS B 1 94 ? -6.449 1.184 -11.391 1 98.31 94 LYS B O 1
ATOM 2422 N N . GLU B 1 95 ? -8.078 1.271 -12.922 1 98.12 95 GLU B N 1
ATOM 2423 C CA . GLU B 1 95 ? -8.203 2.723 -12.828 1 98.12 95 GLU B CA 1
ATOM 2424 C C . GLU B 1 95 ? -8.555 3.156 -11.406 1 98.12 95 GLU B C 1
ATOM 2426 O O . GLU B 1 95 ? -7.953 4.094 -10.875 1 98.12 95 GLU B O 1
ATOM 2431 N N . SER B 1 96 ? -9.523 2.525 -10.812 1 98.19 96 SER B N 1
ATOM 2432 C CA . SER B 1 96 ? -9.93 2.895 -9.461 1 98.19 96 SER B CA 1
ATOM 2433 C C . SER B 1 96 ? -8.805 2.666 -8.461 1 98.19 96 SER B C 1
ATOM 2435 O O . SER B 1 96 ? -8.562 3.498 -7.582 1 98.19 96 SER B O 1
ATOM 2437 N N . MET B 1 97 ? -8.086 1.54 -8.555 1 98.69 97 MET B N 1
ATOM 2438 C CA . MET B 1 97 ? -6.973 1.253 -7.652 1 98.69 97 MET B CA 1
ATOM 2439 C C . MET B 1 97 ? -5.871 2.299 -7.789 1 98.69 97 MET B C 1
ATOM 2441 O O . MET B 1 97 ? -5.402 2.85 -6.793 1 98.69 97 MET B O 1
ATOM 2445 N N . MET B 1 98 ? -5.523 2.549 -9.062 1 98.81 98 MET B N 1
ATOM 2446 C CA . MET B 1 98 ? -4.449 3.506 -9.305 1 98.81 98 MET B CA 1
ATOM 2447 C C . MET B 1 98 ? -4.824 4.891 -8.789 1 98.81 98 MET B C 1
ATOM 2449 O O . MET B 1 98 ? -3.984 5.602 -8.234 1 98.81 98 MET B O 1
ATOM 2453 N N . ARG B 1 99 ? -6.051 5.262 -8.969 1 98.56 99 ARG B N 1
ATOM 2454 C CA . ARG B 1 99 ? -6.52 6.555 -8.477 1 98.56 99 ARG B CA 1
ATOM 2455 C C . ARG B 1 99 ? -6.461 6.617 -6.957 1 98.56 99 ARG B C 1
ATOM 2457 O O . ARG B 1 99 ? -6.078 7.641 -6.387 1 98.56 99 ARG B O 1
ATOM 2464 N N . GLU B 1 100 ? -6.809 5.578 -6.293 1 98.62 100 GLU B N 1
ATOM 2465 C CA . GLU B 1 100 ? -6.766 5.535 -4.836 1 98.62 100 GLU B CA 1
ATOM 2466 C C . GLU B 1 100 ? -5.332 5.621 -4.32 1 98.62 100 GLU B C 1
ATOM 2468 O O . GLU B 1 100 ? -5.062 6.316 -3.338 1 98.62 100 GLU B O 1
ATOM 2473 N N . PHE B 1 101 ? -4.395 4.953 -4.996 1 98.88 101 PHE B N 1
ATOM 2474 C CA . PHE B 1 101 ? -2.998 5.098 -4.605 1 98.88 101 PHE B CA 1
ATOM 2475 C C . PHE B 1 101 ? -2.525 6.531 -4.801 1 98.88 101 PHE B C 1
ATOM 2477 O O . PHE B 1 101 ? -1.822 7.082 -3.951 1 98.88 101 PHE B O 1
ATOM 2484 N N . GLU B 1 102 ? -2.928 7.098 -5.891 1 98.81 102 GLU B N 1
ATOM 2485 C CA . GLU B 1 102 ? -2.506 8.445 -6.25 1 98.81 102 GLU B CA 1
ATOM 2486 C C . GLU B 1 102 ? -2.957 9.469 -5.207 1 98.81 102 GLU B C 1
ATOM 2488 O O . GLU B 1 102 ? -2.16 10.289 -4.75 1 98.81 102 GLU B O 1
ATOM 2493 N N . VAL B 1 103 ? -4.133 9.383 -4.781 1 98.69 103 VAL B N 1
ATOM 2494 C CA . VAL B 1 103 ? -4.742 10.391 -3.928 1 98.69 103 VAL B CA 1
ATOM 2495 C C . VAL B 1 103 ? -4.461 10.07 -2.461 1 98.69 103 VAL B C 1
ATOM 2497 O O . VAL B 1 103 ? -4.09 10.953 -1.686 1 98.69 103 VAL B O 1
ATOM 2500 N N . ASN B 1 104 ? -4.582 8.789 -2.092 1 98.81 104 ASN B N 1
ATOM 2501 C CA . ASN B 1 104 ? -4.57 8.422 -0.68 1 98.81 104 ASN B CA 1
ATOM 2502 C C . ASN B 1 104 ? -3.146 8.203 -0.171 1 98.81 104 ASN B C 1
ATOM 2504 O O . ASN B 1 104 ? -2.906 8.219 1.037 1 98.81 104 ASN B O 1
ATOM 2508 N N . THR B 1 105 ? -2.221 7.898 -1.063 1 98.94 105 THR B N 1
ATOM 2509 C CA . THR B 1 105 ? -0.887 7.508 -0.622 1 98.94 105 THR B CA 1
ATOM 2510 C C . THR B 1 105 ? 0.168 8.461 -1.181 1 98.94 105 THR B C 1
ATOM 2512 O O . THR B 1 105 ? 0.873 9.125 -0.423 1 98.94 105 THR B O 1
ATOM 2515 N N . VAL B 1 106 ? 0.205 8.578 -2.498 1 98.94 106 VAL B N 1
ATOM 2516 C CA . VAL B 1 106 ? 1.251 9.352 -3.162 1 98.94 106 VAL B CA 1
ATOM 2517 C C . VAL B 1 106 ? 1.053 10.836 -2.881 1 98.94 106 VAL B C 1
ATOM 2519 O O . VAL B 1 106 ? 2.02 11.562 -2.637 1 98.94 106 VAL B O 1
ATOM 2522 N N . GLY B 1 107 ? -0.183 11.258 -2.902 1 98.88 107 GLY B N 1
ATOM 2523 C CA . GLY B 1 107 ? -0.529 12.648 -2.633 1 98.88 107 GLY B CA 1
ATOM 2524 C C . GLY B 1 107 ? -0.023 13.141 -1.289 1 98.88 107 GLY B C 1
ATOM 2525 O O . GLY B 1 107 ? 0.751 14.094 -1.224 1 98.88 107 GLY B O 1
ATOM 2526 N N . PRO B 1 108 ? -0.392 12.453 -0.223 1 98.88 108 PRO B N 1
ATOM 2527 C CA . PRO B 1 108 ? 0.068 12.844 1.111 1 98.88 108 PRO B CA 1
ATOM 2528 C C . PRO B 1 108 ? 1.591 12.859 1.229 1 98.88 108 PRO B C 1
ATOM 2530 O O . PRO B 1 108 ? 2.152 13.711 1.921 1 98.88 108 PRO B O 1
ATOM 2533 N N . PHE B 1 109 ? 2.311 11.938 0.604 1 98.88 109 PHE B N 1
ATOM 2534 C CA . PHE B 1 109 ? 3.77 11.93 0.601 1 98.88 109 PHE B CA 1
ATOM 2535 C C . PHE B 1 109 ? 4.312 13.195 -0.058 1 98.88 109 PHE B C 1
ATOM 2537 O O . PHE B 1 109 ? 5.145 13.898 0.524 1 98.88 109 PHE B O 1
ATOM 2544 N N . LEU B 1 110 ? 3.766 13.453 -1.263 1 98.88 110 LEU B N 1
ATOM 2545 C CA . LEU B 1 110 ? 4.254 14.586 -2.045 1 98.88 110 LEU B CA 1
ATOM 2546 C C . LEU B 1 110 ? 3.93 15.906 -1.354 1 98.88 110 LEU B C 1
ATOM 2548 O O . LEU B 1 110 ? 4.746 16.828 -1.356 1 98.88 110 LEU B O 1
ATOM 2552 N N . LEU B 1 111 ? 2.771 16 -0.779 1 98.88 111 LEU B N 1
ATOM 2553 C CA . LEU B 1 111 ? 2.396 17.234 -0.093 1 98.88 111 LEU B CA 1
ATOM 2554 C C . LEU B 1 111 ? 3.266 17.453 1.14 1 98.88 111 LEU B C 1
ATOM 2556 O O . LEU B 1 111 ? 3.742 18.562 1.376 1 98.88 111 LEU B O 1
ATOM 2560 N N . THR B 1 112 ? 3.465 16.375 1.963 1 98.94 112 THR B N 1
ATOM 2561 C CA . THR B 1 112 ? 4.34 16.484 3.127 1 98.94 112 THR B CA 1
ATOM 2562 C C . THR B 1 112 ? 5.723 16.984 2.721 1 98.94 112 THR B C 1
ATOM 2564 O O . THR B 1 112 ? 6.246 17.938 3.32 1 98.94 112 THR B O 1
ATOM 2567 N N . ARG B 1 113 ? 6.219 16.391 1.671 1 98.81 113 ARG B N 1
ATOM 2568 C CA . ARG B 1 113 ? 7.531 16.812 1.187 1 98.81 113 ARG B CA 1
ATOM 2569 C C . ARG B 1 113 ? 7.512 18.266 0.741 1 98.81 113 ARG B C 1
ATOM 2571 O O . ARG B 1 113 ? 8.422 19.031 1.066 1 98.81 113 ARG B O 1
ATOM 2578 N N . ALA B 1 114 ? 6.496 18.672 0.054 1 98.81 114 ALA B N 1
ATOM 2579 C CA . ALA B 1 114 ? 6.406 20.016 -0.525 1 98.81 114 ALA B CA 1
ATOM 2580 C C . ALA B 1 114 ? 6.328 21.078 0.564 1 98.81 114 ALA B C 1
ATOM 2582 O O . ALA B 1 114 ? 6.793 22.203 0.374 1 98.81 114 ALA B O 1
ATOM 2583 N N . VAL B 1 115 ? 5.801 20.734 1.739 1 98.81 115 VAL B N 1
ATOM 2584 C CA . VAL B 1 115 ? 5.602 21.75 2.76 1 98.81 115 VAL B CA 1
ATOM 2585 C C . VAL B 1 115 ? 6.602 21.562 3.896 1 98.81 115 VAL B C 1
ATOM 2587 O O . VAL B 1 115 ? 6.445 22.125 4.977 1 98.81 115 VAL B O 1
ATOM 2590 N N . LEU B 1 116 ? 7.621 20.703 3.719 1 98.81 116 LEU B N 1
ATOM 2591 C CA . LEU B 1 116 ? 8.664 20.516 4.723 1 98.81 116 LEU B CA 1
ATOM 2592 C C . LEU B 1 116 ? 9.281 21.844 5.141 1 98.81 116 LEU B C 1
ATOM 2594 O O . LEU B 1 116 ? 9.547 22.062 6.324 1 98.81 116 LEU B O 1
ATOM 2598 N N . PRO B 1 117 ? 9.508 22.766 4.164 1 98.81 117 PRO B N 1
ATOM 2599 C CA . PRO B 1 117 ? 10.023 24.078 4.598 1 98.81 117 PRO B CA 1
ATOM 2600 C C . PRO B 1 117 ? 9.125 24.75 5.617 1 98.81 117 PRO B C 1
ATOM 2602 O O . PRO B 1 117 ? 9.617 25.391 6.559 1 98.81 117 PRO B O 1
ATOM 2605 N N . ASN B 1 118 ? 7.824 24.672 5.465 1 98.88 118 ASN B N 1
ATOM 2606 C CA . ASN B 1 118 ? 6.875 25.25 6.41 1 98.88 118 ASN B CA 1
ATOM 2607 C C . ASN B 1 118 ? 6.949 24.562 7.773 1 98.88 118 ASN B C 1
ATOM 2609 O O . ASN B 1 118 ? 6.906 25.234 8.805 1 98.88 118 ASN B O 1
ATOM 2613 N N . LEU B 1 119 ? 7.074 23.234 7.77 1 98.94 119 LEU B N 1
ATOM 2614 C CA . LEU B 1 119 ? 7.188 22.469 9.008 1 98.94 119 LEU B CA 1
ATOM 2615 C C . LEU B 1 119 ? 8.484 22.797 9.734 1 98.94 119 LEU B C 1
ATOM 2617 O O . LEU B 1 119 ? 8.492 22.953 10.961 1 98.94 119 LEU B O 1
ATOM 2621 N N . ARG B 1 120 ? 9.523 22.938 8.992 1 98.81 120 ARG B N 1
ATOM 2622 C CA . ARG B 1 120 ? 10.82 23.281 9.562 1 98.81 120 ARG B CA 1
ATOM 2623 C C . ARG B 1 120 ? 10.797 24.672 10.18 1 98.81 120 ARG B C 1
ATOM 2625 O O . ARG B 1 120 ? 11.422 24.922 11.219 1 98.81 120 ARG B O 1
ATOM 2632 N N . LEU B 1 121 ? 10.086 25.594 9.555 1 98.69 121 LEU B N 1
ATOM 2633 C CA . LEU B 1 121 ? 9.922 26.922 10.125 1 98.69 121 LEU B CA 1
ATOM 2634 C C . LEU B 1 121 ? 9.203 26.844 11.469 1 98.69 121 LEU B C 1
ATOM 2636 O O . LEU B 1 121 ? 9.547 27.578 12.406 1 98.69 121 LEU B O 1
ATOM 2640 N N . ALA B 1 122 ? 8.211 26 11.555 1 98.69 122 ALA B N 1
ATOM 2641 C CA . ALA B 1 122 ? 7.5 25.812 12.812 1 98.69 122 ALA B CA 1
ATOM 2642 C C . ALA B 1 122 ? 8.414 25.219 13.883 1 98.69 122 ALA B C 1
ATOM 2644 O O . ALA B 1 122 ? 8.336 25.578 15.055 1 98.69 122 ALA B O 1
ATOM 2645 N N . VAL B 1 123 ? 9.242 24.281 13.461 1 98.56 123 VAL B N 1
ATOM 2646 C CA . VAL B 1 123 ? 10.203 23.688 14.383 1 98.56 123 VAL B CA 1
ATOM 2647 C C . VAL B 1 123 ? 11.117 24.781 14.938 1 98.56 123 VAL B C 1
ATOM 2649 O O . VAL B 1 123 ? 11.398 24.812 16.141 1 98.56 123 VAL B O 1
ATOM 2652 N N . ALA B 1 124 ? 11.547 25.641 14.078 1 97.94 124 ALA B N 1
ATOM 2653 C CA . ALA B 1 124 ? 12.406 26.734 14.508 1 97.94 124 ALA B CA 1
ATOM 2654 C C . ALA B 1 124 ? 11.68 27.656 15.484 1 97.94 124 ALA B C 1
ATOM 2656 O O . ALA B 1 124 ? 12.273 28.125 16.453 1 97.94 124 ALA B O 1
ATOM 2657 N N . ALA B 1 125 ? 10.469 27.875 15.273 1 97.31 125 ALA B N 1
ATOM 2658 C CA . ALA B 1 125 ? 9.703 28.859 16.031 1 97.31 125 ALA B CA 1
ATOM 2659 C C . ALA B 1 125 ? 9.148 28.25 17.312 1 97.31 125 ALA B C 1
ATOM 2661 O O . ALA B 1 125 ? 9.109 28.922 18.359 1 97.31 125 ALA B O 1
ATOM 2662 N N . HIS B 1 126 ? 8.742 27 17.219 1 97 126 HIS B N 1
ATOM 2663 C CA . HIS B 1 126 ? 7.957 26.453 18.312 1 97 126 HIS B CA 1
ATOM 2664 C C . HIS B 1 126 ? 8.547 25.141 18.812 1 97 126 HIS B C 1
ATOM 2666 O O . HIS B 1 126 ? 7.988 24.5 19.703 1 97 126 HIS B O 1
ATOM 2672 N N . GLY B 1 127 ? 9.617 24.672 18.234 1 97.31 127 GLY B N 1
ATOM 2673 C CA . GLY B 1 127 ? 10.398 23.562 18.781 1 97.31 127 GLY B CA 1
ATOM 2674 C C . GLY B 1 127 ? 10.031 22.219 18.172 1 97.31 127 GLY B C 1
ATOM 2675 O O . GLY B 1 127 ? 10.789 21.25 18.297 1 97.31 127 GLY B O 1
ATOM 2676 N N . GLN B 1 128 ? 8.828 22.188 17.516 1 98.38 128 GLN B N 1
ATOM 2677 C CA . GLN B 1 128 ? 8.383 20.922 16.922 1 98.38 128 GLN B CA 1
ATOM 2678 C C . GLN B 1 128 ? 7.277 21.172 15.898 1 98.38 128 GLN B C 1
ATOM 2680 O O . GLN B 1 128 ? 6.664 22.234 15.883 1 98.38 128 GLN B O 1
ATOM 2685 N N . ALA B 1 129 ? 7.039 20.234 15.039 1 98.75 129 ALA B N 1
ATOM 2686 C CA . ALA B 1 129 ? 5.898 20.172 14.125 1 98.75 129 ALA B CA 1
ATOM 2687 C C . ALA B 1 129 ? 5.414 18.734 13.953 1 98.75 129 ALA B C 1
ATOM 2689 O O . ALA B 1 129 ? 6.125 17.781 14.289 1 98.75 129 ALA B O 1
ATOM 2690 N N . PHE B 1 130 ? 4.164 18.562 13.539 1 98.88 130 PHE B N 1
ATOM 2691 C CA . PHE B 1 130 ? 3.609 17.234 13.352 1 98.88 130 PHE B CA 1
ATOM 2692 C C . PHE B 1 130 ? 2.898 17.125 12.008 1 98.88 130 PHE B C 1
ATOM 2694 O O . PHE B 1 130 ? 2.354 18.109 11.508 1 98.88 130 PHE B O 1
ATOM 2701 N N . VAL B 1 131 ? 3.004 15.992 11.43 1 98.94 131 VAL B N 1
ATOM 2702 C CA . VAL B 1 131 ? 2.203 15.578 10.281 1 98.94 131 VAL B CA 1
ATOM 2703 C C . VAL B 1 131 ? 1.23 14.477 10.703 1 98.94 131 VAL B C 1
ATOM 2705 O O . VAL B 1 131 ? 1.646 13.422 11.18 1 98.94 131 VAL B O 1
ATOM 2708 N N . ALA B 1 132 ? -0.04 14.734 10.578 1 98.88 132 ALA B N 1
ATOM 2709 C CA . ALA B 1 132 ? -1.068 13.742 10.875 1 98.88 132 ALA B CA 1
ATOM 2710 C C . ALA B 1 132 ? -1.726 13.234 9.594 1 98.88 132 ALA B C 1
ATOM 2712 O O . ALA B 1 132 ? -2.221 14.031 8.789 1 98.88 132 ALA B O 1
ATOM 2713 N N . GLN B 1 133 ? -1.647 11.938 9.391 1 98.81 133 GLN B N 1
ATOM 2714 C CA . GLN B 1 133 ? -2.383 11.289 8.312 1 98.81 133 GLN B CA 1
ATOM 2715 C C . GLN B 1 133 ? -3.717 10.742 8.805 1 98.81 133 GLN B C 1
ATOM 2717 O O . GLN B 1 133 ? -3.764 10.016 9.805 1 98.81 133 GLN B O 1
ATOM 2722 N N . ILE B 1 134 ? -4.785 11.07 8.117 1 98.38 134 ILE B N 1
ATOM 2723 C CA . ILE B 1 134 ? -6.047 10.391 8.367 1 98.38 134 ILE B CA 1
ATOM 2724 C C . ILE B 1 134 ? -6.102 9.086 7.578 1 98.38 134 ILE B C 1
ATOM 2726 O O . ILE B 1 134 ? -6.301 9.102 6.359 1 98.38 134 ILE B O 1
ATOM 2730 N N . THR B 1 135 ? -5.867 8 8.305 1 97.94 135 THR B N 1
ATOM 2731 C CA . THR B 1 135 ? -5.895 6.676 7.707 1 97.94 135 THR B CA 1
ATOM 2732 C C . THR B 1 135 ? -7.219 5.977 8.008 1 97.94 135 THR B C 1
ATOM 2734 O O . THR B 1 135 ? -8.273 6.613 8.016 1 97.94 135 THR B O 1
ATOM 2737 N N . SER B 1 136 ? -7.219 4.73 8.055 1 96.56 136 SER B N 1
ATOM 2738 C CA . SER B 1 136 ? -8.406 3.918 8.305 1 96.56 136 SER B CA 1
ATOM 2739 C C . SER B 1 136 ? -8.031 2.568 8.906 1 96.56 136 SER B C 1
ATOM 2741 O O . SER B 1 136 ? -7.004 1.985 8.555 1 96.56 136 SER B O 1
ATOM 2743 N N . ARG B 1 137 ? -8.883 2.092 9.805 1 95.88 137 ARG B N 1
ATOM 2744 C CA . ARG B 1 137 ? -8.773 0.713 10.273 1 95.88 137 ARG B CA 1
ATOM 2745 C C . ARG B 1 137 ? -8.727 -0.258 9.094 1 95.88 137 ARG B C 1
ATOM 2747 O O . ARG B 1 137 ? -8.109 -1.321 9.188 1 95.88 137 ARG B O 1
ATOM 2754 N N . MET B 1 138 ? -9.281 0.093 8 1 96.75 138 MET B N 1
ATOM 2755 C CA . MET B 1 138 ? -9.289 -0.74 6.805 1 96.75 138 MET B CA 1
ATOM 2756 C C . MET B 1 138 ? -7.887 -0.861 6.215 1 96.75 138 MET B C 1
ATOM 2758 O O . MET B 1 138 ? -7.648 -1.69 5.336 1 96.75 138 MET B O 1
ATOM 2762 N N . GLY B 1 139 ? -6.973 -0.054 6.684 1 98.19 139 GLY B N 1
ATOM 2763 C CA . GLY B 1 139 ? -5.582 -0.18 6.289 1 98.19 139 GLY B CA 1
ATOM 2764 C C . GLY B 1 139 ? -4.797 -1.139 7.164 1 98.19 139 GLY B C 1
ATOM 2765 O O . GLY B 1 139 ? -3.574 -1.244 7.039 1 98.19 139 GLY B O 1
ATOM 2766 N N . SER B 1 140 ? -5.441 -1.799 8.141 1 98.62 140 SER B N 1
ATOM 2767 C CA . SER B 1 140 ? -4.836 -2.826 8.977 1 98.62 140 SER B CA 1
ATOM 2768 C C . SER B 1 140 ? -4.918 -4.199 8.32 1 98.62 140 SER B C 1
ATOM 2770 O O . SER B 1 140 ? -6.012 -4.738 8.141 1 98.62 140 SER B O 1
ATOM 2772 N N . ILE B 1 141 ? -3.77 -4.754 8 1 98.69 141 ILE B N 1
ATOM 2773 C CA . ILE B 1 141 ? -3.754 -6.074 7.383 1 98.69 141 ILE B CA 1
ATOM 2774 C C . ILE B 1 141 ? -4.246 -7.117 8.383 1 98.69 141 ILE B C 1
ATOM 2776 O O . ILE B 1 141 ? -5.078 -7.965 8.047 1 98.69 141 ILE B O 1
ATOM 2780 N N . ALA B 1 142 ? -3.818 -6.973 9.633 1 98.19 142 ALA B N 1
ATOM 2781 C CA . ALA B 1 142 ? -4.137 -7.934 10.688 1 98.19 142 ALA B CA 1
ATOM 2782 C C . ALA B 1 142 ? -5.629 -7.93 11 1 98.19 142 ALA B C 1
ATOM 2784 O O . ALA B 1 142 ? -6.191 -8.953 11.383 1 98.19 142 ALA B O 1
ATOM 2785 N N . ASP B 1 143 ? -6.258 -6.812 10.758 1 97.19 143 ASP B N 1
ATOM 2786 C CA . ASP B 1 143 ? -7.656 -6.66 11.148 1 97.19 143 ASP B CA 1
ATOM 2787 C C . ASP B 1 143 ? -8.586 -6.875 9.953 1 97.19 143 ASP B C 1
ATOM 2789 O O . ASP B 1 143 ? -9.789 -6.66 10.047 1 97.19 143 ASP B O 1
ATOM 2793 N N . ASN B 1 144 ? -8.016 -7.168 8.805 1 97.5 144 ASN B N 1
ATOM 2794 C CA . ASN B 1 144 ? -8.852 -7.445 7.637 1 97.5 144 ASN B CA 1
ATOM 2795 C C . ASN B 1 144 ? -9.469 -8.836 7.707 1 97.5 144 ASN B C 1
ATOM 2797 O O . ASN B 1 144 ? -8.797 -9.836 7.457 1 97.5 144 ASN B O 1
ATOM 2801 N N . GLY B 1 145 ? -10.766 -8.859 8.07 1 96.25 145 GLY B N 1
ATOM 2802 C CA . GLY B 1 145 ? -11.477 -10.125 8.148 1 96.25 145 GLY B CA 1
ATOM 2803 C C . GLY B 1 145 ? -12.578 -10.258 7.113 1 96.25 145 GLY B C 1
ATOM 2804 O O . GLY B 1 145 ? -13.258 -11.281 7.055 1 96.25 145 GLY B O 1
ATOM 2805 N N . SER B 1 146 ? -12.711 -9.266 6.262 1 93.94 146 SER B N 1
ATOM 2806 C CA . SER B 1 146 ? -13.883 -9.273 5.398 1 93.94 146 SER B CA 1
ATOM 2807 C C . SER B 1 146 ? -13.5 -9.391 3.93 1 93.94 146 SER B C 1
ATOM 2809 O O . SER B 1 146 ? -14.344 -9.688 3.082 1 93.94 146 SER B O 1
ATOM 2811 N N . GLY B 1 147 ? -12.195 -9.133 3.586 1 95.5 147 GLY B N 1
ATOM 2812 C CA . GLY B 1 147 ? -11.812 -9.086 2.184 1 95.5 147 GLY B CA 1
ATOM 2813 C C . GLY B 1 147 ? -12.352 -7.871 1.454 1 95.5 147 GLY B C 1
ATOM 2814 O O . GLY B 1 147 ? -12.594 -6.832 2.068 1 95.5 147 GLY B O 1
ATOM 2815 N N . GLY B 1 148 ? -12.336 -7.902 0.143 1 96.06 148 GLY B N 1
ATOM 2816 C CA . GLY B 1 148 ? -12.906 -6.844 -0.674 1 96.06 148 GLY B CA 1
ATOM 2817 C C . GLY B 1 148 ? -12.203 -5.512 -0.495 1 96.06 148 GLY B C 1
ATOM 2818 O O . GLY B 1 148 ? -11.094 -5.453 0.039 1 96.06 148 GLY B O 1
ATOM 2819 N N . SER B 1 149 ? -12.797 -4.492 -1.09 1 96.19 149 SER B N 1
ATOM 2820 C CA . SER B 1 149 ? -12.297 -3.123 -1.011 1 96.19 149 SER B CA 1
ATOM 2821 C C . SER B 1 149 ? -10.805 -3.062 -1.339 1 96.19 149 SER B C 1
ATOM 2823 O O . SER B 1 149 ? -10.031 -2.439 -0.612 1 96.19 149 SER B O 1
ATOM 2825 N N . TYR B 1 150 ? -10.461 -3.752 -2.363 1 98.38 150 TYR B N 1
ATOM 2826 C CA . TYR B 1 150 ? -9.062 -4.027 -2.67 1 98.38 150 TYR B CA 1
ATOM 2827 C C . TYR B 1 150 ? -8.258 -2.736 -2.756 1 98.38 150 TYR B C 1
ATOM 2829 O O . TYR B 1 150 ? -7.211 -2.604 -2.111 1 98.38 150 TYR B O 1
ATOM 2837 N N . GLY B 1 151 ? -8.75 -1.785 -3.545 1 98.19 151 GLY B N 1
ATOM 2838 C CA . GLY B 1 151 ? -8.008 -0.553 -3.754 1 98.19 151 GLY B CA 1
ATOM 2839 C C . GLY B 1 151 ? -7.91 0.304 -2.508 1 98.19 151 GLY B C 1
ATOM 2840 O O . GLY B 1 151 ? -6.832 0.792 -2.168 1 98.19 151 GLY B O 1
ATOM 2841 N N . TYR B 1 152 ? -9.008 0.499 -1.807 1 97.88 152 TYR B N 1
ATOM 2842 C CA . TYR B 1 152 ? -9.031 1.389 -0.65 1 97.88 152 TYR B CA 1
ATOM 2843 C C . TYR B 1 152 ? -8.172 0.834 0.482 1 97.88 152 TYR B C 1
ATOM 2845 O O . TYR B 1 152 ? -7.316 1.538 1.021 1 97.88 152 TYR B O 1
ATOM 2853 N N . ARG B 1 153 ? -8.352 -0.457 0.819 1 98.38 153 ARG B N 1
ATOM 2854 C CA . ARG B 1 153 ? -7.551 -1.081 1.868 1 98.38 153 ARG B CA 1
ATOM 2855 C C . ARG B 1 153 ? -6.062 -0.976 1.558 1 98.38 153 ARG B C 1
ATOM 2857 O O . ARG B 1 153 ? -5.273 -0.558 2.408 1 98.38 153 ARG B O 1
ATOM 2864 N N . ALA B 1 154 ? -5.766 -1.322 0.332 1 98.81 154 ALA B N 1
ATOM 2865 C CA . ALA B 1 154 ? -4.359 -1.328 -0.063 1 98.81 154 ALA B CA 1
ATOM 2866 C C . ALA B 1 154 ? -3.771 0.08 -0.022 1 98.81 154 ALA B C 1
ATOM 2868 O O . ALA B 1 154 ? -2.625 0.27 0.392 1 98.81 154 ALA B O 1
ATOM 2869 N N . SER B 1 155 ? -4.5 1.069 -0.459 1 98.88 155 SER B N 1
ATOM 2870 C CA . SER B 1 155 ? -3.998 2.439 -0.482 1 98.88 155 SER B CA 1
ATOM 2871 C C . SER B 1 155 ? -3.773 2.969 0.93 1 98.88 155 SER B C 1
ATOM 2873 O O . SER B 1 155 ? -2.809 3.693 1.18 1 98.88 155 SER B O 1
ATOM 2875 N N . LYS B 1 156 ? -4.66 2.639 1.83 1 98.81 156 LYS B N 1
ATOM 2876 C CA . LYS B 1 156 ? -4.508 3.094 3.209 1 98.81 156 LYS B CA 1
ATOM 2877 C C . LYS B 1 156 ? -3.387 2.338 3.918 1 98.81 156 LYS B C 1
ATOM 2879 O O . LYS B 1 156 ? -2.682 2.902 4.754 1 98.81 156 LYS B O 1
ATOM 2884 N N . THR B 1 157 ? -3.213 1.068 3.607 1 98.94 157 THR B N 1
ATOM 2885 C CA . THR B 1 157 ? -2.068 0.322 4.121 1 98.94 157 THR B CA 1
ATOM 2886 C C . THR B 1 157 ? -0.76 0.927 3.621 1 98.94 157 THR B C 1
ATOM 2888 O O . THR B 1 157 ? 0.197 1.065 4.383 1 98.94 157 THR B O 1
ATOM 2891 N N . ALA B 1 158 ? -0.743 1.234 2.342 1 98.94 158 ALA B N 1
ATOM 2892 C CA . ALA B 1 158 ? 0.424 1.881 1.746 1 98.94 158 ALA B CA 1
ATOM 2893 C C . ALA B 1 158 ? 0.708 3.225 2.412 1 98.94 158 ALA B C 1
ATOM 2895 O O . ALA B 1 158 ? 1.866 3.574 2.652 1 98.94 158 ALA B O 1
ATOM 2896 N N . LEU B 1 159 ? -0.322 3.961 2.705 1 98.94 159 LEU B N 1
ATOM 2897 C CA . LEU B 1 159 ? -0.168 5.223 3.424 1 98.94 159 LEU B CA 1
ATOM 2898 C C . LEU B 1 159 ? 0.5 4.996 4.777 1 98.94 159 LEU B C 1
ATOM 2900 O O . LEU B 1 159 ? 1.377 5.766 5.176 1 98.94 159 LEU B O 1
ATOM 2904 N N . ASN B 1 160 ? 0.061 3.965 5.504 1 98.94 160 ASN B N 1
ATOM 2905 C CA . ASN B 1 160 ? 0.671 3.635 6.785 1 98.94 160 ASN B CA 1
ATOM 2906 C C . ASN B 1 160 ? 2.172 3.398 6.648 1 98.94 160 ASN B C 1
ATOM 2908 O O . ASN B 1 160 ? 2.961 3.889 7.461 1 98.94 160 ASN B O 1
ATOM 2912 N N . MET B 1 161 ? 2.555 2.713 5.582 1 98.88 161 MET B N 1
ATOM 2913 C CA . MET B 1 161 ? 3.971 2.426 5.375 1 98.88 161 MET B CA 1
ATOM 2914 C C . MET B 1 161 ? 4.738 3.695 5.031 1 98.88 161 MET B C 1
ATOM 2916 O O . MET B 1 161 ? 5.832 3.926 5.551 1 98.88 161 MET B O 1
ATOM 2920 N N . VAL B 1 162 ? 4.195 4.492 4.164 1 98.88 162 VAL B N 1
ATOM 2921 C CA . VAL B 1 162 ? 4.828 5.762 3.811 1 98.88 162 VAL B CA 1
ATOM 2922 C C . VAL B 1 162 ? 5.047 6.598 5.07 1 98.88 162 VAL B C 1
ATOM 2924 O O . VAL B 1 162 ? 6.109 7.195 5.246 1 98.88 162 VAL B O 1
ATOM 2927 N N . THR B 1 163 ? 4.109 6.586 5.93 1 98.88 163 THR B N 1
ATOM 2928 C CA . THR B 1 163 ? 4.176 7.395 7.145 1 98.88 163 THR B CA 1
ATOM 2929 C C . THR B 1 163 ? 5.211 6.832 8.117 1 98.88 163 THR B C 1
ATOM 2931 O O . THR B 1 163 ? 5.891 7.59 8.812 1 98.88 163 THR B O 1
ATOM 2934 N N . GLN B 1 164 ? 5.301 5.488 8.18 1 98.81 164 GLN B N 1
ATOM 2935 C CA . GLN B 1 164 ? 6.363 4.883 8.969 1 98.81 164 GLN B CA 1
ATOM 2936 C C . GLN B 1 164 ? 7.738 5.352 8.508 1 98.81 164 GLN B C 1
ATOM 2938 O O . GLN B 1 164 ? 8.578 5.723 9.328 1 98.81 164 GLN B O 1
ATOM 2943 N N . SER B 1 165 ? 7.91 5.363 7.211 1 98.62 165 SER B N 1
ATOM 2944 C CA . SER B 1 165 ? 9.18 5.836 6.672 1 98.62 165 SER B CA 1
ATOM 2945 C C . SER B 1 165 ? 9.391 7.316 6.973 1 98.62 165 SER B C 1
ATOM 2947 O O . SER B 1 165 ? 10.484 7.73 7.355 1 98.62 165 SER B O 1
ATOM 2949 N N . LEU B 1 166 ? 8.359 8.125 6.812 1 98.75 166 LEU B N 1
ATOM 2950 C CA . LEU B 1 166 ? 8.438 9.555 7.117 1 98.75 166 LEU B CA 1
ATOM 2951 C C . LEU B 1 166 ? 8.812 9.773 8.578 1 98.75 166 LEU B C 1
ATOM 2953 O O . LEU B 1 166 ? 9.641 10.633 8.891 1 98.75 166 LEU B O 1
ATOM 2957 N N . SER B 1 167 ? 8.172 9.008 9.492 1 98.69 167 SER B N 1
ATOM 2958 C CA . SER B 1 167 ? 8.406 9.18 10.922 1 98.69 167 SER B CA 1
ATOM 2959 C C . SER B 1 167 ? 9.875 8.953 11.266 1 98.69 167 SER B C 1
ATOM 2961 O O . SER B 1 167 ? 10.414 9.609 12.164 1 98.69 167 SER B O 1
ATOM 2963 N N . LEU B 1 168 ? 10.492 8.031 10.562 1 98.06 168 LEU B N 1
ATOM 2964 C CA . LEU B 1 168 ? 11.906 7.738 10.781 1 98.06 168 LEU B CA 1
ATOM 2965 C C . LEU B 1 168 ? 12.789 8.812 10.148 1 98.06 168 LEU B C 1
ATOM 2967 O O . LEU B 1 168 ? 13.711 9.312 10.789 1 98.06 168 LEU B O 1
ATOM 2971 N N . ASP B 1 169 ? 12.477 9.242 8.977 1 98 169 ASP B N 1
ATOM 2972 C CA . ASP B 1 169 ? 13.32 10.156 8.203 1 98 169 ASP B CA 1
ATOM 2973 C C . ASP B 1 169 ? 13.258 11.57 8.773 1 98 169 ASP B C 1
ATOM 2975 O O . ASP B 1 169 ? 14.219 12.336 8.648 1 98 169 ASP B O 1
ATOM 2979 N N . LEU B 1 170 ? 12.156 11.898 9.438 1 98.44 170 LEU B N 1
ATOM 2980 C CA . LEU B 1 170 ? 11.961 13.281 9.875 1 98.44 170 LEU B CA 1
ATOM 2981 C C . LEU B 1 170 ? 12.227 13.422 11.367 1 98.44 170 LEU B C 1
ATOM 2983 O O . LEU B 1 170 ? 12.172 14.531 11.906 1 98.44 170 LEU B O 1
ATOM 2987 N N . GLN B 1 171 ? 12.508 12.328 12 1 97.19 171 GLN B N 1
ATOM 2988 C CA . GLN B 1 171 ? 12.664 12.312 13.453 1 97.19 171 GLN B CA 1
ATOM 2989 C C . GLN B 1 171 ? 13.75 13.289 13.898 1 97.19 171 GLN B C 1
ATOM 2991 O O . GLN B 1 171 ? 13.555 14.055 14.844 1 97.19 171 GLN B O 1
ATOM 2996 N N . SER B 1 172 ? 14.844 13.305 13.18 1 97.25 172 SER B N 1
ATOM 2997 C CA . SER B 1 172 ? 15.969 14.148 13.562 1 97.25 172 SER B CA 1
ATOM 2998 C C . SER B 1 172 ? 15.656 15.625 13.336 1 97.25 172 SER B C 1
ATOM 3000 O O . SER B 1 172 ? 16.344 16.5 13.859 1 97.25 172 SER B O 1
ATOM 3002 N N . GLU B 1 173 ? 14.656 15.906 12.57 1 98.19 173 GLU B N 1
ATOM 3003 C CA . GLU B 1 173 ? 14.273 17.281 12.273 1 98.19 173 GLU B CA 1
ATOM 3004 C C . GLU B 1 173 ? 13.195 17.766 13.234 1 98.19 173 GLU B C 1
ATOM 3006 O O . GLU B 1 173 ? 12.641 18.859 13.055 1 98.19 173 GLU B O 1
ATOM 3011 N N . LYS B 1 174 ? 12.867 16.938 14.164 1 98.62 174 LYS B N 1
ATOM 3012 C CA . LYS B 1 174 ? 11.859 17.25 15.18 1 98.62 174 LYS B CA 1
ATOM 3013 C C . LYS B 1 174 ? 10.484 17.422 14.547 1 98.62 174 LYS B C 1
ATOM 3015 O O . LYS B 1 174 ? 9.719 18.297 14.953 1 98.62 174 LYS B O 1
ATOM 3020 N N . ILE B 1 175 ? 10.25 16.703 13.508 1 98.81 175 ILE B N 1
ATOM 3021 C CA . ILE B 1 175 ? 8.93 16.594 12.891 1 98.81 175 ILE B CA 1
ATOM 3022 C C . ILE B 1 175 ? 8.352 15.211 13.156 1 98.81 175 ILE B C 1
ATOM 3024 O O . ILE B 1 175 ? 8.898 14.211 12.688 1 98.81 175 ILE B O 1
ATOM 3028 N N . GLY B 1 176 ? 7.266 15.148 13.961 1 98.75 176 GLY B N 1
ATOM 3029 C CA . GLY B 1 176 ? 6.625 13.883 14.281 1 98.75 176 GLY B CA 1
ATOM 3030 C C . GLY B 1 176 ? 5.516 13.516 13.32 1 98.75 176 GLY B C 1
ATOM 3031 O O . GLY B 1 176 ? 4.977 14.375 12.625 1 98.75 176 GLY B O 1
ATOM 3032 N N . CYS B 1 177 ? 5.23 12.242 13.219 1 98.81 177 CYS B N 1
ATOM 3033 C CA . CYS B 1 177 ? 4.148 11.75 12.375 1 98.81 177 CYS B CA 1
ATOM 3034 C C . CYS B 1 177 ? 3.111 10.992 13.195 1 98.81 177 CYS B C 1
ATOM 3036 O O . CYS B 1 177 ? 3.449 10.336 14.18 1 98.81 177 CYS B O 1
ATOM 3038 N N . LEU B 1 178 ? 1.864 11.109 12.789 1 98.69 178 LEU B N 1
ATOM 3039 C CA . LEU B 1 178 ? 0.741 10.43 13.414 1 98.69 178 LEU B CA 1
ATOM 3040 C C . LEU B 1 178 ? -0.132 9.742 12.367 1 98.69 178 LEU B C 1
ATOM 3042 O O . LEU B 1 178 ? -0.303 10.25 11.266 1 98.69 178 LEU B O 1
ATOM 3046 N N . LEU B 1 179 ? -0.627 8.57 12.711 1 98.75 179 LEU B N 1
ATOM 3047 C CA . LEU B 1 179 ? -1.672 7.875 11.961 1 98.75 179 LEU B CA 1
ATOM 3048 C C . LEU B 1 179 ? -2.961 7.801 12.773 1 98.75 179 LEU B C 1
ATOM 3050 O O . LEU B 1 179 ? -2.975 7.246 13.875 1 98.75 179 LEU B O 1
ATOM 3054 N N . LEU B 1 180 ? -4.02 8.352 12.203 1 98.56 180 LEU B N 1
ATOM 3055 C CA . LEU B 1 180 ? -5.262 8.477 12.961 1 98.56 180 LEU B CA 1
ATOM 3056 C C . LEU B 1 180 ? -6.422 7.836 12.211 1 98.56 180 LEU B C 1
ATOM 3058 O O . LEU B 1 180 ? -6.695 8.188 11.062 1 98.56 180 LEU B O 1
ATOM 3062 N N . HIS B 1 181 ? -7.09 6.91 12.781 1 97.69 181 HIS B N 1
ATOM 3063 C CA . HIS B 1 181 ? -8.344 6.355 12.281 1 97.69 181 HIS B CA 1
ATOM 3064 C C . HIS B 1 181 ? -9.547 7.09 12.859 1 97.69 181 HIS B C 1
ATOM 3066 O O . HIS B 1 181 ? -9.781 7.039 14.07 1 97.69 181 HIS B O 1
ATOM 3072 N N . PRO B 1 182 ? -10.305 7.676 12.039 1 95.81 182 PRO B N 1
ATOM 3073 C CA . PRO B 1 182 ? -11.359 8.562 12.523 1 95.81 182 PRO B CA 1
ATOM 3074 C C . PRO B 1 182 ? -12.609 7.809 12.961 1 95.81 182 PRO B C 1
ATOM 3076 O O . PRO B 1 182 ? -13.5 8.391 13.586 1 95.81 182 PRO B O 1
ATOM 3079 N N . GLY B 1 183 ? -12.641 6.473 12.711 1 91.56 183 GLY B N 1
ATOM 3080 C CA . GLY B 1 183 ? -13.875 5.73 12.93 1 91.56 183 GLY B CA 1
ATOM 3081 C C . GLY B 1 183 ? -14.781 5.707 11.711 1 91.56 183 GLY B C 1
ATOM 3082 O O . GLY B 1 183 ? -14.383 6.148 10.633 1 91.56 183 GLY B O 1
ATOM 3083 N N . HIS B 1 184 ? -15.898 5.02 11.844 1 86.56 184 HIS B N 1
ATOM 3084 C CA . HIS B 1 184 ? -16.891 4.965 10.773 1 86.56 184 HIS B CA 1
ATOM 3085 C C . HIS B 1 184 ? -17.766 6.219 10.766 1 86.56 184 HIS B C 1
ATOM 3087 O O . HIS B 1 184 ? -18.875 6.215 11.297 1 86.56 184 HIS B O 1
ATOM 3093 N N . ILE B 1 185 ? -17.219 7.188 10.07 1 81 185 ILE B N 1
ATOM 3094 C CA . ILE B 1 185 ? -17.828 8.516 10.133 1 81 185 ILE B CA 1
ATOM 3095 C C . ILE B 1 185 ? -18.734 8.719 8.922 1 81 185 ILE B C 1
ATOM 3097 O O . ILE B 1 185 ? -18.391 8.32 7.805 1 81 185 ILE B O 1
ATOM 3101 N N . ASN B 1 186 ? -19.781 9.32 9.25 1 75.44 186 ASN B N 1
ATOM 3102 C CA . ASN B 1 186 ? -20.781 9.586 8.211 1 75.44 186 ASN B CA 1
ATOM 3103 C C . ASN B 1 186 ? -20.281 10.656 7.234 1 75.44 186 ASN B C 1
ATOM 3105 O O . ASN B 1 186 ? -20.625 11.828 7.371 1 75.44 186 ASN B O 1
ATOM 3109 N N . THR B 1 187 ? -19.5 10.219 6.262 1 79.44 187 THR B N 1
ATOM 3110 C CA . THR B 1 187 ? -18.906 11.07 5.234 1 79.44 187 THR B CA 1
ATOM 3111 C C . THR B 1 187 ? -19.188 10.516 3.842 1 79.44 187 THR B C 1
ATOM 3113 O O . THR B 1 187 ? -19.672 9.391 3.703 1 79.44 187 THR B O 1
ATOM 3116 N N . ALA B 1 188 ? -18.859 11.32 2.908 1 74.81 188 ALA B N 1
ATOM 3117 C CA . ALA B 1 188 ? -19.062 10.93 1.517 1 74.81 188 ALA B CA 1
ATOM 3118 C C . ALA B 1 188 ? -18.25 9.695 1.168 1 74.81 188 ALA B C 1
ATOM 3120 O O . ALA B 1 188 ? -18.688 8.852 0.377 1 74.81 188 ALA B O 1
ATOM 3121 N N . ILE B 1 189 ? -17.109 9.5 1.798 1 79.06 189 ILE B N 1
ATOM 3122 C CA . ILE B 1 189 ? -16.188 8.414 1.493 1 79.06 189 ILE B CA 1
ATOM 3123 C C . ILE B 1 189 ? -16.844 7.07 1.781 1 79.06 189 ILE B C 1
ATOM 3125 O O . ILE B 1 189 ? -16.641 6.098 1.056 1 79.06 189 ILE B O 1
ATOM 3129 N N . ILE B 1 190 ? -17.734 7.066 2.789 1 74.88 190 ILE B N 1
ATOM 3130 C CA . ILE B 1 190 ? -18.391 5.812 3.133 1 74.88 190 ILE B CA 1
ATOM 3131 C C . ILE B 1 190 ? -19.859 5.879 2.734 1 74.88 190 ILE B C 1
ATOM 3133 O O . ILE B 1 190 ? -20.703 5.188 3.318 1 74.88 190 ILE B O 1
ATOM 3137 N N . ASN B 1 191 ? -20.203 6.773 1.82 1 71.12 191 ASN B N 1
ATOM 3138 C CA . ASN B 1 191 ? -21.562 6.953 1.315 1 71.12 191 ASN B CA 1
ATOM 3139 C C . ASN B 1 191 ? -22.547 7.277 2.441 1 71.12 191 ASN B C 1
ATOM 3141 O O . ASN B 1 191 ? -23.672 6.773 2.453 1 71.12 191 ASN B O 1
ATOM 3145 N N . PHE B 1 192 ? -22.094 7.965 3.473 1 74.81 192 PHE B N 1
ATOM 3146 C CA . PHE B 1 192 ? -22.891 8.492 4.582 1 74.81 192 PHE B CA 1
ATOM 3147 C C . PHE B 1 192 ? -23.562 7.363 5.344 1 74.81 192 PHE B C 1
ATOM 3149 O O . PHE B 1 192 ? -24.734 7.48 5.723 1 74.81 192 PHE B O 1
ATOM 3156 N N . THR B 1 193 ? -22.875 6.195 5.516 1 73.12 193 THR B N 1
ATOM 3157 C CA . THR B 1 193 ? -23.391 5.062 6.273 1 73.12 193 THR B CA 1
ATOM 3158 C C . THR B 1 193 ? -22.766 5.012 7.664 1 73.12 193 THR B C 1
ATOM 3160 O O . THR B 1 193 ? -22.969 4.043 8.406 1 73.12 193 THR B O 1
ATOM 3163 N N . GLY B 1 194 ? -22.141 6.125 8.016 1 77 194 GLY B N 1
ATOM 3164 C CA . GLY B 1 194 ? -21.375 6.121 9.242 1 77 194 GLY B CA 1
ATOM 3165 C C . GLY B 1 194 ? -22.219 6.324 10.484 1 77 194 GLY B C 1
ATOM 3166 O O . GLY B 1 194 ? -23.344 6.828 10.398 1 77 194 GLY B O 1
ATOM 3167 N N . THR B 1 195 ? -21.641 5.914 11.625 1 77.81 195 THR B N 1
ATOM 3168 C CA . THR B 1 195 ? -22.359 5.949 12.898 1 77.81 195 THR B CA 1
ATOM 3169 C C . THR B 1 195 ? -21.734 6.973 13.844 1 77.81 195 THR B C 1
ATOM 3171 O O . THR B 1 195 ? -22.281 7.258 14.906 1 77.81 195 THR B O 1
ATOM 3174 N N . VAL B 1 196 ? -20.641 7.566 13.484 1 81.31 196 VAL B N 1
ATOM 3175 C CA . VAL B 1 196 ? -19.938 8.531 14.32 1 81.31 196 VAL B CA 1
ATOM 3176 C C . VAL B 1 196 ? -20.047 9.93 13.703 1 81.31 196 VAL B C 1
ATOM 3178 O O . VAL B 1 196 ? -19.906 10.094 12.492 1 81.31 196 VAL B O 1
ATOM 3181 N N . GLU B 1 197 ? -20.312 10.875 14.578 1 86.62 197 GLU B N 1
ATOM 3182 C CA . GLU B 1 197 ? -20.328 12.258 14.117 1 86.62 197 GLU B CA 1
ATOM 3183 C C . GLU B 1 197 ? -18.922 12.797 13.914 1 86.62 197 GLU B C 1
ATOM 3185 O O . GLU B 1 197 ? -18.016 12.516 14.703 1 86.62 197 GLU B O 1
ATOM 3190 N N . ALA B 1 198 ? -18.781 13.602 12.914 1 89.5 198 ALA B N 1
ATOM 3191 C CA . ALA B 1 198 ? -17.484 14.164 12.586 1 89.5 198 ALA B CA 1
ATOM 3192 C C . ALA B 1 198 ? -16.891 14.922 13.773 1 89.5 198 ALA B C 1
ATOM 3194 O O . ALA B 1 198 ? -15.688 14.836 14.039 1 89.5 198 ALA B O 1
ATOM 3195 N N . ALA B 1 199 ? -17.734 15.617 14.523 1 90.69 199 ALA B N 1
ATOM 3196 C CA . ALA B 1 199 ? -17.281 16.422 15.648 1 90.69 199 ALA B CA 1
ATOM 3197 C C . ALA B 1 199 ? -16.688 15.539 16.75 1 90.69 199 ALA B C 1
ATOM 3199 O O . ALA B 1 199 ? -15.648 15.875 17.328 1 90.69 199 ALA B O 1
ATOM 3200 N N . ASP B 1 200 ? -17.312 14.414 17.016 1 92.06 200 ASP B N 1
ATOM 3201 C CA . ASP B 1 200 ? -16.812 13.492 18.031 1 92.06 200 ASP B CA 1
ATOM 3202 C C . ASP B 1 200 ? -15.492 12.852 17.594 1 92.06 200 ASP B C 1
ATOM 3204 O O . ASP B 1 200 ? -14.57 12.703 18.391 1 92.06 200 ASP B O 1
ATOM 3208 N N . SER B 1 201 ? -15.445 12.445 16.359 1 94.44 201 SER B N 1
ATOM 3209 C CA . SER B 1 201 ? -14.234 11.859 15.797 1 94.44 201 SER B CA 1
ATOM 3210 C C . SER B 1 201 ? -13.062 12.82 15.891 1 94.44 201 SER B C 1
ATOM 3212 O O . SER B 1 201 ? -11.984 12.453 16.359 1 94.44 201 SER B O 1
ATOM 3214 N N . VAL B 1 202 ? -13.289 14.055 15.531 1 96.81 202 VAL B N 1
ATOM 3215 C CA . VAL B 1 202 ? -12.227 15.055 15.508 1 96.81 202 VAL B CA 1
ATOM 3216 C C . VAL B 1 202 ? -11.805 15.391 16.938 1 96.81 202 VAL B C 1
ATOM 3218 O O . VAL B 1 202 ? -10.609 15.578 17.203 1 96.81 202 VAL B O 1
ATOM 3221 N N . ALA B 1 203 ? -12.766 15.461 17.875 1 96.19 203 ALA B N 1
ATOM 3222 C CA . ALA B 1 203 ? -12.414 15.703 19.266 1 96.19 203 ALA B CA 1
ATOM 3223 C C . ALA B 1 203 ? -11.445 14.633 19.766 1 96.19 203 ALA B C 1
ATOM 3225 O O . ALA B 1 203 ? -10.484 14.945 20.484 1 96.19 203 ALA B O 1
ATOM 3226 N N . GLY B 1 204 ? -11.742 13.406 19.438 1 96.62 204 GLY B N 1
ATOM 3227 C CA . GLY B 1 204 ? -10.859 12.32 19.812 1 96.62 204 GLY B CA 1
ATOM 3228 C C . GLY B 1 204 ? -9.484 12.414 19.172 1 96.62 204 GLY B C 1
ATOM 3229 O O . GLY B 1 204 ? -8.469 12.25 19.844 1 96.62 204 GLY B O 1
ATOM 3230 N N . MET B 1 205 ? -9.414 12.734 17.922 1 98.12 205 MET B N 1
ATOM 3231 C CA . MET B 1 205 ? -8.156 12.812 17.188 1 98.12 205 MET B CA 1
ATOM 3232 C C . MET B 1 205 ? -7.32 13.992 17.672 1 98.12 205 MET B C 1
ATOM 3234 O O . MET B 1 205 ? -6.098 13.898 17.766 1 98.12 205 MET B O 1
ATOM 3238 N N . VAL B 1 206 ? -8.016 15.086 18 1 98.12 206 VAL B N 1
ATOM 3239 C CA . VAL B 1 206 ? -7.312 16.266 18.516 1 98.12 206 VAL B CA 1
ATOM 3240 C C . VAL B 1 206 ? -6.645 15.93 19.844 1 98.12 206 VAL B C 1
ATOM 3242 O O . VAL B 1 206 ? -5.516 16.344 20.109 1 98.12 206 VAL B O 1
ATOM 3245 N N . ARG B 1 207 ? -7.316 15.156 20.688 1 97.69 207 ARG B N 1
ATOM 3246 C CA . ARG B 1 207 ? -6.723 14.742 21.953 1 97.69 207 ARG B CA 1
ATOM 3247 C C . ARG B 1 207 ? -5.457 13.922 21.719 1 97.69 207 ARG B C 1
ATOM 3249 O O . ARG B 1 207 ? -4.473 14.078 22.438 1 97.69 207 ARG B O 1
ATOM 3256 N N . ILE B 1 208 ? -5.496 13.047 20.75 1 97.88 208 ILE B N 1
ATOM 3257 C CA . ILE B 1 208 ? -4.336 12.227 20.422 1 97.88 208 ILE B CA 1
ATOM 3258 C C . ILE B 1 208 ? -3.199 13.125 19.922 1 97.88 208 ILE B C 1
ATOM 3260 O O . ILE B 1 208 ? -2.051 12.961 20.344 1 97.88 208 ILE B O 1
ATOM 3264 N N . ILE B 1 209 ? -3.514 14.109 19.062 1 98.19 209 ILE B N 1
ATOM 3265 C CA . ILE B 1 209 ? -2.525 15.023 18.5 1 98.19 209 ILE B CA 1
ATOM 3266 C C . ILE B 1 209 ? -1.878 15.836 19.625 1 98.19 209 ILE B C 1
ATOM 3268 O O . ILE B 1 209 ? -0.655 15.992 19.656 1 98.19 209 ILE B O 1
ATOM 3272 N N . GLU B 1 210 ? -2.631 16.297 20.562 1 96.81 210 GLU B N 1
ATOM 3273 C CA . GLU B 1 210 ? -2.152 17.156 21.641 1 96.81 210 GLU B CA 1
ATOM 3274 C C . GLU B 1 210 ? -1.238 16.391 22.594 1 96.81 210 GLU B C 1
ATOM 3276 O O . GLU B 1 210 ? -0.363 16.969 23.234 1 96.81 210 GLU B O 1
ATOM 3281 N N . ARG B 1 211 ? -1.398 15.086 22.625 1 96.06 211 ARG B N 1
ATOM 3282 C CA . ARG B 1 211 ? -0.625 14.266 23.547 1 96.06 211 ARG B CA 1
ATOM 3283 C C . ARG B 1 211 ? 0.616 13.695 22.875 1 9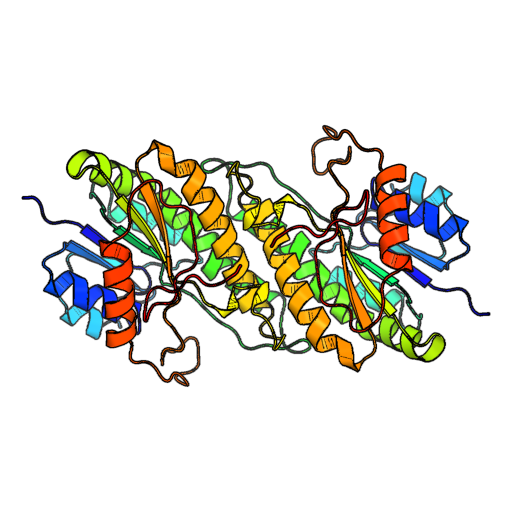6.06 211 ARG B C 1
ATOM 3285 O O . ARG B 1 211 ? 1.475 13.109 23.531 1 96.06 211 ARG B O 1
ATOM 3292 N N . ALA B 1 212 ? 0.711 13.859 21.609 1 97 212 ALA B N 1
ATOM 3293 C CA . ALA B 1 212 ? 1.812 13.281 20.844 1 97 212 ALA B CA 1
ATOM 3294 C C . ALA B 1 212 ? 3.148 13.883 21.266 1 97 212 ALA B C 1
ATOM 3296 O O . ALA B 1 212 ? 3.24 15.086 21.516 1 97 212 ALA B O 1
ATOM 3297 N N . LYS B 1 213 ? 4.164 13.055 21.344 1 96.94 213 LYS B N 1
ATOM 3298 C CA . LYS B 1 213 ? 5.523 13.477 21.672 1 96.94 213 LYS B CA 1
ATOM 3299 C C . LYS B 1 213 ? 6.508 13.047 20.578 1 96.94 213 LYS B C 1
ATOM 3301 O O . LYS B 1 213 ? 6.363 11.969 20 1 96.94 213 LYS B O 1
ATOM 3306 N N . LEU B 1 214 ? 7.516 13.938 20.406 1 96.44 214 LEU B N 1
ATOM 3307 C CA . LEU B 1 214 ? 8.594 13.555 19.5 1 96.44 214 LEU B CA 1
ATOM 3308 C C . LEU B 1 214 ? 9.258 12.258 19.953 1 96.44 214 LEU B C 1
ATOM 3310 O O . LEU B 1 214 ? 9.477 12.062 21.156 1 96.44 214 LEU B O 1
ATOM 3314 N N . GLY B 1 215 ? 9.531 11.414 19.109 1 91.94 215 GLY B N 1
ATOM 3315 C CA . GLY B 1 215 ? 10.211 10.172 19.453 1 91.94 215 GLY B CA 1
ATOM 3316 C C . GLY B 1 215 ? 9.258 9.016 19.672 1 91.94 215 GLY B C 1
ATOM 3317 O O . GLY B 1 215 ? 9.688 7.863 19.766 1 91.94 215 GLY B O 1
ATOM 3318 N N . ASP B 1 216 ? 7.922 9.344 19.812 1 94.06 216 ASP B N 1
ATOM 3319 C CA . ASP B 1 216 ? 6.957 8.25 19.891 1 94.06 216 ASP B CA 1
ATOM 3320 C C . ASP B 1 216 ? 7.082 7.32 18.688 1 94.06 216 ASP B C 1
ATOM 3322 O O . ASP B 1 216 ? 7.297 7.781 17.562 1 94.06 216 ASP B O 1
ATOM 3326 N N . LYS B 1 217 ? 7.023 6.008 18.953 1 94.69 217 LYS B N 1
ATOM 3327 C CA . LYS B 1 217 ? 6.91 5.074 17.828 1 94.69 217 LYS B CA 1
ATOM 3328 C C . LYS B 1 217 ? 5.617 5.301 17.062 1 94.69 217 LYS B C 1
ATOM 3330 O O . LYS B 1 217 ? 4.574 5.582 17.641 1 94.69 217 LYS B O 1
ATOM 3335 N N . LEU B 1 218 ? 5.727 5.188 15.789 1 97.81 218 LEU B N 1
ATOM 3336 C CA . LEU B 1 218 ? 4.508 5.324 15 1 97.81 218 LEU B CA 1
ATOM 3337 C C . LEU B 1 218 ? 3.566 4.152 15.242 1 97.81 218 LEU B C 1
ATOM 3339 O O . LEU B 1 218 ? 3.984 2.992 15.188 1 97.81 218 LEU B O 1
ATOM 3343 N N . VAL B 1 219 ? 2.367 4.473 15.586 1 97.69 219 VAL B N 1
ATOM 3344 C CA . VAL B 1 219 ? 1.28 3.504 15.68 1 97.69 219 VAL B CA 1
ATOM 3345 C C . VAL B 1 219 ? 0.015 4.078 15.047 1 97.69 219 VAL B C 1
ATOM 3347 O O . VAL B 1 219 ? -0.059 5.277 14.773 1 97.69 219 VAL B O 1
ATOM 3350 N N . MET B 1 220 ? -0.884 3.236 14.711 1 97.88 220 MET B N 1
ATOM 3351 C CA . MET B 1 220 ? -2.195 3.674 14.242 1 97.88 220 MET B CA 1
ATOM 3352 C C . MET B 1 220 ? -3.174 3.809 15.406 1 97.88 220 MET B C 1
ATOM 3354 O O . MET B 1 220 ? -3.492 2.82 16.078 1 97.88 220 MET B O 1
ATOM 3358 N N . TYR B 1 221 ? -3.686 5.023 15.602 1 97.75 221 TYR B N 1
ATOM 3359 C CA . TYR B 1 221 ? -4.57 5.273 16.734 1 97.75 221 TYR B CA 1
ATOM 3360 C C . TYR B 1 221 ? -6.031 5.254 16.297 1 97.75 221 TYR B C 1
ATOM 3362 O O . TYR B 1 221 ? -6.391 5.855 15.281 1 97.75 221 TYR B O 1
ATOM 3370 N N . HIS B 1 222 ? -6.824 4.598 17.047 1 95.88 222 HIS B N 1
ATOM 3371 C CA . HIS B 1 222 ? -8.266 4.789 16.953 1 95.88 222 HIS B CA 1
ATOM 3372 C C . HIS B 1 222 ? -8.695 6.094 17.625 1 95.88 222 HIS B C 1
ATOM 3374 O O . HIS B 1 222 ? -8.234 6.414 18.719 1 95.88 222 HIS B O 1
ATOM 3380 N N . PHE B 1 223 ? -9.586 6.781 17.125 1 92.44 223 PHE B N 1
ATOM 3381 C CA . PHE B 1 223 ? -9.898 8.148 17.547 1 92.44 223 PHE B CA 1
ATOM 3382 C C . PHE B 1 223 ? -10.445 8.18 18.969 1 92.44 223 PHE B C 1
ATOM 3384 O O . PHE B 1 223 ? -10.234 9.148 19.688 1 92.44 223 PHE B O 1
ATOM 3391 N N . GLU B 1 224 ? -11.273 7.141 19.312 1 87.69 224 GLU B N 1
ATOM 3392 C CA . GLU B 1 224 ? -12.133 7.219 20.5 1 87.69 224 GLU B CA 1
ATOM 3393 C C . GLU B 1 224 ? -11.305 7.266 21.781 1 87.69 224 GLU B C 1
ATOM 3395 O O . GLU B 1 224 ? -11.398 8.227 22.547 1 87.69 224 GLU B O 1
ATOM 3400 N N . LYS B 1 225 ? -10.469 6.242 22.094 1 84.69 225 LYS B N 1
ATOM 3401 C CA . LYS B 1 225 ? -9.711 6.203 23.344 1 84.69 225 LYS B CA 1
ATOM 3402 C C . LYS B 1 225 ? -8.211 6.184 23.062 1 84.69 225 LYS B C 1
ATOM 3404 O O . LYS B 1 225 ? -7.41 6.082 24 1 84.69 225 LYS B O 1
ATOM 3409 N N . GLY B 1 226 ? -7.93 6.254 21.812 1 88.81 226 GLY B N 1
ATOM 3410 C CA . GLY B 1 226 ? -6.52 6.23 21.469 1 88.81 226 GLY B CA 1
ATOM 3411 C C . GLY B 1 226 ? -5.93 4.832 21.453 1 88.81 226 GLY B C 1
ATOM 3412 O O . GLY B 1 226 ? -4.723 4.66 21.656 1 88.81 226 GLY B O 1
ATOM 3413 N N . ASP B 1 227 ? -6.742 3.9 21.312 1 92.94 227 ASP B N 1
ATOM 3414 C CA . ASP B 1 227 ? -6.254 2.527 21.234 1 92.94 227 ASP B CA 1
ATOM 3415 C C . ASP B 1 227 ? -5.363 2.336 20 1 92.94 227 ASP B C 1
ATOM 3417 O O . ASP B 1 227 ? -5.633 2.896 18.938 1 92.94 227 ASP B O 1
ATOM 3421 N N . VAL B 1 228 ? -4.344 1.573 20.234 1 97 228 VAL B N 1
ATOM 3422 C CA . VAL B 1 228 ? -3.445 1.233 19.141 1 97 228 VAL B CA 1
ATOM 3423 C C . VAL B 1 228 ? -4.039 0.086 18.328 1 97 228 VAL B C 1
ATOM 3425 O O . VAL B 1 228 ? -4.406 -0.952 18.875 1 97 228 VAL B O 1
ATOM 3428 N N . LEU B 1 229 ? -4.203 0.35 17.047 1 97.44 229 LEU B N 1
ATOM 3429 C CA . LEU B 1 229 ? -4.668 -0.679 16.125 1 97.44 229 LEU B CA 1
ATOM 3430 C C . LEU B 1 229 ? -3.49 -1.468 15.547 1 97.44 229 LEU B C 1
ATOM 3432 O O . LEU B 1 229 ? -2.418 -0.909 15.312 1 97.44 229 LEU B O 1
ATOM 3436 N N . PRO B 1 230 ? -3.695 -2.785 15.359 1 97.81 230 PRO B N 1
ATOM 3437 C CA . PRO B 1 230 ? -2.619 -3.564 14.742 1 97.81 230 PRO B CA 1
ATOM 3438 C C . PRO B 1 230 ? -2.365 -3.176 13.289 1 97.81 230 PRO B C 1
ATOM 3440 O O . PRO B 1 230 ? -3.213 -2.539 12.656 1 97.81 230 PRO B O 1
ATOM 3443 N N . TRP B 1 231 ? -1.188 -3.508 12.828 1 98.06 231 TRP B N 1
ATOM 3444 C CA . TRP B 1 231 ? -0.894 -3.211 11.43 1 98.06 231 TRP B CA 1
ATOM 3445 C C . TRP B 1 231 ? -1.725 -4.086 10.5 1 98.06 231 TRP B C 1
ATOM 3447 O O . TRP B 1 231 ? -1.901 -5.281 10.758 1 98.06 231 TRP B O 1
#

Nearest PDB structures (foldseek):
  5t2v-assembly1_A  TM=8.390E-01  e=3.587E-14  Mycolicibacterium smegmatis MC2 155
  4wec-assembly1_A  TM=7.981E-01  e=1.217E-14  Mycolicibacterium smegmatis MC2 155
  5t2u-assembly1_B  TM=8.433E-01  e=1.057E-13  Mycolicibacterium smegmatis MC2 155
  5tt0-assembly1_B  TM=8.129E-01  e=4.340E-14  Burkholderia thailandensis E264
  5tt0-assembly1_A  TM=8.281E-01  e=9.306E-14  Burkholderia thailandensis E264

Secondary structure (DSSP, 8-state):
-PPPEEEESSTTSHHHHHHHHHHHHTT-EEEEEES-STT-HHHHHT--SEEEE--TT-HHHHHHHHHHTTT---SEEEE---------TTT--HHHHHHHHIIIIIHHHHHHHHTHHHHHHHHHHHS-EEEEEE--GGG-STT--S---HHHHHHHHHHHHHHHHHHHHTGGGTEEEEEEE--SB-SGGGTT---B-HHHHHHHHHHHHHH--TTPPP-EEETTT-PEEP-/-PPPEEEESSTTSHHHHHHHHHHHHTT-EEEEEES-STT-HHHHHT--SEEEE--TT-HHHHHHHHHHTTT---SEEEE---------TTT--HHHHHHHHIIIIIHHHHHHHHTHHHHHHHHHHHS-EEEEEE--GGG-STT--S---HHHHHHHHHHHHHHHHHHHHTGGGTEEEEEEE--SB-SGGGTT---B-HHHHHHHHHHHHHH--TTPPP-EEETTT-PEEP-

Foldseek 3Di:
DPAAEEEFEPLLDFLNVLLLLVSLVVVHQYEYEDQDPPPSVSSVVSVHNYYAHADLLDLVRLLVVLVVCPPAAHQEYEYEDFAADFWFPVRDDPVRLVSRLSRQAVSLLSNCVSNVVNQLVCCVVPVAHEYEYAAALLLAPVPPDPHGSVRRNVSRVNNLVSQQVVQVVCLVSRYHYAAEHLAQEQDVRNPRPRDDHSNQSNVQVVVVVVPDDRPDRYFHFYSHPRDGRHD/DPAAEEEFEPCLDFLNVLLLLVSLVVVHQYEYEDQDPPPSVSSVVSVHNYYYHADLLDLVRLLVVLVVCPPAAHQEYEYEDFAADFWFPVRDDPVRLVSRLSRQAVSLLSNCVSNVVNQLVNCVVPVAHEYEYAAALLLAPVPPDPHGSVRRNVNRVNNLVSQQVVQVVCLVSRYHYAAEHLAQEQDVRNPRPGDDHSNQSNVQVVVVVVPDDRPDRYFHFYSHPRDGRHD

Radius of gyration: 23.1 Å; Cα contacts (8 Å, |Δi|>4): 1072; chains: 2; bounding box: 47×73×51 Å

Organism: Phytophthora infestans (NCBI:txid4787)

pLDDT: mean 95.8, std 6.0, range [56.16, 98.94]